Protein AF-A0A2R6Q637-F1 (afdb_monomer_lite)

Secondary structure (DSSP, 8-state):
-EE--STTT--EE-PPP------TTTTGGG-------SS----TTTTTEEPPPHHHHHHHHTTT--HHHHHHTT-EEEEETTEEEEEEEEEETTEEEEEEEE-TT--EEE-TT-----BTGGGGTT-SEEEEESSHHHHHHHHHTT--SEEE-SS---SS--SSPPPPTTT-GGGHHHHHTHHHHTT-SEEEEE--SSHHHHHHHHHHHHHH-GGGEEE--PPBSSSS-B--SHHHHHHHH-HHHHHHHHHTPEEPPPTT---GGGGHHHHHHHHTT-SS-TT-B--S-HHHHTT--B-TTS------STTSSHHHHHHHHHHHHHHHH--------SS-SSHHHHHHHHHHHHHHHHTTS---------PPPP-----S--SSSSTTGGGSS--

Foldseek 3Di:
DDADPDPPPGDDDDDDDDDDDDDPPVVVVPPPPPPPPLADADDCVNQVWAADDPVVQVVVVLLVFHPVLCVVLVWTWHADPNFIWIKRFADDPNGGFKIWIAGPVRDIDIDPRTDFAWRLLVLQQQPQAAEEEADPSQQSLLVQLVDSRYTYGPDGFDLAADPDDDDPQVPPVVVVRCVVSVNSLVSHQAYEQFYFPDRRRVNRLVNCCNVSPLQRYFYFDADAPDPPDGHTGSSSCCNPVNSNVSNVRRVPTGRRDDPPDDDPVVCPVVVVCLVVVVPVQNLAADLQDPVCSVPDHHGPPDDDDFDDDPPPCRVVSVLSSVVVCCVRPVDDDDDDDPPDPCPVPVVVVVVVVVVVVVVVPDDDDDDDDDDDDDDDDDDDDDPPPPVPVPPPPDD

InterPro domains:
  IPR006171 TOPRIM domain [PF13662] (129-213)
  IPR006171 TOPRIM domain [PS50880] (128-246)
  IPR006171 TOPRIM domain [SM00493] (128-217)
  IPR027032 Twinkle-like protein [PTHR12873] (1-344)
  IPR027417 P-loop containing nucleoside triphosphate hydrolase [G3DSA:3.40.50.300] (264-367)
  IPR027417 P-loop containing nucleoside triphosphate hydrolase [SSF52540] (274-341)
  IPR034154 Archaeal primase DnaG/twinkle-like, TOPRIM domain [cd01029] (130-224)

Structure (mmCIF, N/CA/C/O backbone):
data_AF-A0A2R6Q637-F1
#
_entry.id   AF-A0A2R6Q637-F1
#
loop_
_atom_site.group_PDB
_atom_site.id
_atom_site.type_symbol
_atom_site.label_atom_id
_atom_site.label_alt_id
_atom_site.label_comp_id
_atom_site.label_asym_id
_atom_site.label_entity_id
_atom_site.label_seq_id
_atom_site.pdbx_PDB_ins_code
_atom_site.Cartn_x
_atom_site.Cartn_y
_atom_site.Cartn_z
_atom_site.occupancy
_atom_site.B_iso_or_equiv
_atom_site.auth_seq_id
_atom_site.auth_comp_id
_atom_site.auth_asym_id
_atom_site.auth_atom_id
_atom_site.pdbx_PDB_model_num
ATOM 1 N N . MET A 1 1 ? 43.574 -18.820 34.408 1.00 56.22 1 MET A N 1
ATOM 2 C CA . MET A 1 1 ? 43.222 -17.699 33.513 1.00 56.22 1 MET A CA 1
ATOM 3 C C . MET A 1 1 ? 43.692 -18.075 32.119 1.00 56.22 1 MET A C 1
ATOM 5 O O . MET A 1 1 ? 44.872 -18.365 31.981 1.00 56.22 1 MET A O 1
ATOM 9 N N . TRP A 1 2 ? 42.808 -18.171 31.129 1.00 71.06 2 TRP A N 1
ATOM 10 C CA . TRP A 1 2 ? 43.183 -18.445 29.740 1.00 71.06 2 TRP A CA 1
ATOM 11 C C . TRP A 1 2 ? 43.089 -17.179 28.889 1.00 71.06 2 TRP A C 1
ATOM 13 O O . TRP A 1 2 ? 42.293 -16.283 29.180 1.00 71.06 2 TRP A O 1
ATOM 23 N N . VAL A 1 3 ? 43.888 -17.126 27.822 1.00 71.94 3 VAL A N 1
ATOM 24 C CA . VAL A 1 3 ? 43.935 -16.030 26.845 1.00 71.94 3 VAL A CA 1
ATOM 25 C C . VAL A 1 3 ? 43.918 -16.626 25.440 1.00 71.94 3 VAL A C 1
ATOM 27 O O . VAL A 1 3 ? 44.648 -17.573 25.160 1.00 71.94 3 VAL A O 1
ATOM 30 N N . CYS A 1 4 ? 43.079 -16.085 24.555 1.00 69.38 4 CYS A N 1
ATOM 31 C CA . CYS A 1 4 ? 43.021 -16.504 23.156 1.00 69.38 4 CYS A CA 1
ATOM 32 C C . CYS A 1 4 ? 44.165 -15.871 22.341 1.00 69.38 4 CYS A C 1
ATOM 34 O O . CYS A 1 4 ? 44.280 -14.649 22.283 1.00 69.38 4 CYS A O 1
ATOM 36 N N . PHE A 1 5 ? 44.979 -16.690 21.665 1.00 60.34 5 PHE A N 1
ATOM 37 C CA . PHE A 1 5 ? 46.178 -16.251 20.925 1.00 60.34 5 PHE A CA 1
ATOM 38 C C . PHE A 1 5 ? 45.920 -15.782 19.481 1.00 60.34 5 PHE A C 1
ATOM 40 O O . PHE A 1 5 ? 46.856 -15.522 18.727 1.00 60.34 5 PHE A O 1
ATOM 47 N N . ARG A 1 6 ? 44.658 -15.643 19.061 1.00 71.75 6 ARG A N 1
ATOM 48 C CA . ARG A 1 6 ? 44.325 -15.076 17.745 1.00 71.75 6 ARG A CA 1
ATOM 49 C C . ARG A 1 6 ? 44.435 -13.551 17.820 1.00 71.75 6 ARG A C 1
ATOM 51 O O . ARG A 1 6 ? 43.719 -12.935 18.605 1.00 71.75 6 ARG A O 1
ATOM 58 N N . ALA A 1 7 ? 45.273 -12.948 16.973 1.00 54.69 7 ALA A N 1
ATOM 59 C CA . ALA A 1 7 ? 45.709 -11.543 17.047 1.00 54.69 7 ALA A CA 1
ATOM 60 C C . ALA A 1 7 ? 44.600 -10.464 17.125 1.00 54.69 7 ALA A C 1
ATOM 62 O O . ALA A 1 7 ? 44.889 -9.335 17.504 1.00 54.69 7 ALA A O 1
ATOM 63 N N . LYS A 1 8 ? 43.339 -10.787 16.797 1.00 58.69 8 LYS A N 1
ATOM 64 C CA . LYS A 1 8 ? 42.186 -9.864 16.878 1.00 58.69 8 LYS A CA 1
ATOM 65 C C . LYS A 1 8 ? 41.099 -10.280 17.879 1.00 58.69 8 LYS A C 1
ATOM 67 O O . LYS A 1 8 ? 40.079 -9.614 17.968 1.00 58.69 8 LYS A O 1
ATOM 72 N N . CYS A 1 9 ? 41.271 -11.395 18.592 1.00 75.75 9 CYS A N 1
ATOM 73 C CA . CYS A 1 9 ? 40.204 -11.978 19.407 1.00 75.75 9 CYS A CA 1
ATOM 74 C C . CYS A 1 9 ? 40.086 -11.311 20.786 1.00 75.75 9 CYS A C 1
ATOM 76 O O . CYS A 1 9 ? 38.995 -10.939 21.180 1.00 75.75 9 CYS A O 1
ATOM 78 N N . GLY A 1 10 ? 41.176 -11.106 21.531 1.00 62.38 10 GLY A N 1
ATOM 79 C CA . GLY A 1 10 ? 41.147 -10.341 22.793 1.00 62.38 10 GLY A CA 1
ATOM 80 C C . GLY A 1 10 ? 40.426 -10.994 23.989 1.00 62.38 10 GLY A C 1
ATOM 81 O O . GLY A 1 10 ? 40.481 -10.448 25.090 1.00 62.38 10 GLY A O 1
ATOM 82 N N . TRP A 1 11 ? 39.810 -12.169 23.825 1.00 66.31 11 TRP A N 1
ATOM 83 C CA . TRP A 1 11 ? 39.102 -12.875 24.900 1.00 66.31 11 TRP A CA 1
ATOM 84 C C . TRP A 1 11 ? 40.055 -13.436 25.966 1.00 66.31 11 TRP A C 1
ATOM 86 O O . TRP A 1 11 ? 41.037 -14.119 25.651 1.00 66.31 11 TRP A O 1
ATOM 96 N N . ARG A 1 12 ? 39.723 -13.189 27.241 1.00 79.62 12 ARG A N 1
ATOM 97 C CA . ARG A 1 12 ? 40.403 -13.745 28.422 1.00 79.62 12 ARG A CA 1
ATOM 98 C C . ARG A 1 12 ? 39.374 -14.172 29.465 1.00 79.62 12 ARG A C 1
ATOM 100 O O . ARG A 1 12 ? 38.344 -13.520 29.598 1.00 79.62 12 ARG A O 1
ATOM 107 N N . GLY A 1 13 ? 39.651 -15.240 30.207 1.00 76.12 13 GLY A N 1
ATOM 108 C CA . GLY A 1 13 ? 38.740 -15.747 31.238 1.00 76.12 13 GLY A CA 1
ATOM 109 C C . GLY A 1 13 ? 39.454 -16.507 32.348 1.00 76.12 13 GLY A C 1
ATOM 110 O O . GLY A 1 13 ? 40.594 -16.940 32.186 1.00 76.12 13 GLY A O 1
ATOM 111 N N . THR A 1 14 ? 38.789 -16.688 33.486 1.00 68.12 14 THR A N 1
ATOM 112 C CA . THR A 1 14 ? 39.297 -17.461 34.629 1.00 68.12 14 THR A CA 1
ATOM 113 C C . THR A 1 14 ? 38.218 -18.441 35.061 1.00 68.12 14 THR A C 1
ATOM 115 O O . THR A 1 14 ? 37.100 -18.023 35.332 1.00 68.12 14 THR A O 1
ATOM 118 N N . THR A 1 15 ? 38.533 -19.730 35.129 1.00 45.31 15 THR A N 1
ATOM 119 C CA . THR A 1 15 ? 37.632 -20.739 35.694 1.00 45.31 15 THR A CA 1
ATOM 120 C C . THR A 1 15 ? 37.943 -20.933 37.169 1.00 45.31 15 THR A C 1
ATOM 122 O O . THR A 1 15 ? 39.035 -21.389 37.507 1.00 45.31 15 THR A O 1
ATOM 125 N N . SER A 1 16 ? 36.978 -20.617 38.028 1.00 44.47 16 SER A N 1
ATOM 126 C CA . SER A 1 16 ? 36.956 -21.071 39.419 1.00 44.47 16 SER A CA 1
ATOM 127 C C . SER A 1 16 ? 36.042 -22.290 39.488 1.00 44.47 16 SER A C 1
ATOM 129 O O . SER A 1 16 ? 34.873 -22.203 39.119 1.00 44.47 16 SER A O 1
ATOM 131 N N . ALA A 1 17 ? 36.580 -23.434 39.905 1.00 41.47 17 ALA A N 1
ATOM 132 C CA . ALA A 1 17 ? 35.799 -24.648 40.090 1.00 41.47 17 ALA A CA 1
ATOM 133 C C . ALA A 1 17 ? 34.965 -24.534 41.374 1.00 41.47 17 ALA A C 1
ATOM 135 O O . ALA A 1 17 ? 35.532 -24.413 42.456 1.00 41.47 17 ALA A O 1
ATOM 136 N N . PHE A 1 18 ? 33.641 -24.611 41.255 1.00 38.97 18 PHE A N 1
ATOM 137 C CA . PHE A 1 18 ? 32.771 -24.982 42.367 1.00 38.97 18 PHE A CA 1
ATOM 138 C C . PHE A 1 18 ? 31.858 -26.116 41.913 1.00 38.97 18 PHE A C 1
ATOM 140 O O . PHE A 1 18 ? 31.016 -25.957 41.030 1.00 38.97 18 PHE A O 1
ATOM 147 N N . ALA A 1 19 ? 32.112 -27.280 42.502 1.00 38.69 19 ALA A N 1
ATOM 148 C CA . ALA A 1 19 ? 31.243 -28.435 42.492 1.00 38.69 19 ALA A CA 1
ATOM 149 C C . ALA A 1 19 ? 30.080 -28.174 43.458 1.00 38.69 19 ALA A C 1
ATOM 151 O O . ALA A 1 19 ? 30.321 -27.924 44.632 1.00 38.69 19 ALA A O 1
ATOM 152 N N . ASP A 1 20 ? 28.850 -28.170 42.949 1.00 37.47 20 ASP A N 1
ATOM 153 C CA . ASP A 1 20 ? 27.734 -28.932 43.520 1.00 37.47 20 ASP A CA 1
ATOM 154 C C . ASP A 1 20 ? 26.476 -28.714 42.675 1.00 37.47 20 ASP A C 1
ATOM 156 O O . ASP A 1 20 ? 25.966 -27.605 42.509 1.00 37.47 20 ASP A O 1
ATOM 160 N N . GLY A 1 21 ? 25.990 -29.811 42.097 1.00 47.09 21 GLY A N 1
ATOM 161 C CA . GLY A 1 21 ? 24.783 -29.843 41.290 1.00 47.09 21 GLY A CA 1
ATOM 162 C C . GLY A 1 21 ? 23.535 -29.752 42.158 1.00 47.09 21 GLY A C 1
ATOM 163 O O . GLY A 1 21 ? 23.144 -30.727 42.794 1.00 47.09 21 GLY A O 1
ATOM 164 N N . LYS A 1 22 ? 22.855 -28.605 42.106 1.00 34.12 22 LYS A N 1
ATOM 165 C CA . LYS A 1 22 ? 21.408 -28.512 42.327 1.00 34.12 22 LYS A CA 1
ATOM 166 C C . LYS A 1 22 ? 20.786 -27.666 41.220 1.00 34.12 22 LYS A C 1
ATOM 168 O O . LYS A 1 22 ? 21.227 -26.557 40.940 1.00 34.12 22 LYS A O 1
ATOM 173 N N . SER A 1 23 ? 19.795 -28.271 40.570 1.00 36.91 23 SER A N 1
ATOM 174 C CA . SER A 1 23 ? 19.022 -27.778 39.429 1.00 36.91 23 SER A CA 1
ATOM 175 C C . SER A 1 23 ? 18.604 -26.310 39.577 1.00 36.91 23 SER A C 1
ATOM 177 O O . SER A 1 23 ? 17.812 -25.955 40.446 1.00 36.91 23 SER A O 1
ATOM 179 N N . THR A 1 24 ? 19.106 -25.455 38.687 1.00 33.91 24 THR A N 1
ATOM 180 C CA . THR A 1 24 ? 18.743 -24.034 38.569 1.00 33.91 24 THR A CA 1
ATOM 181 C C . THR A 1 24 ? 17.402 -23.805 37.858 1.00 33.91 24 THR A C 1
ATOM 183 O O . THR A 1 24 ? 17.014 -22.658 37.644 1.00 33.91 24 THR A O 1
ATOM 186 N N . TYR A 1 25 ? 16.653 -24.868 37.540 1.00 39.59 25 TYR A N 1
ATOM 187 C CA . TYR A 1 25 ? 15.370 -24.762 36.838 1.00 39.59 25 TYR A CA 1
ATOM 188 C C . TYR A 1 25 ? 14.241 -24.178 37.711 1.00 39.59 25 TYR A C 1
ATOM 190 O O . TYR A 1 25 ? 13.333 -23.542 37.185 1.00 39.59 25 TYR A O 1
ATOM 198 N N . GLU A 1 26 ? 14.307 -24.305 39.042 1.00 34.84 26 GLU A N 1
ATOM 199 C CA . GLU A 1 26 ? 13.255 -23.790 39.942 1.00 34.84 26 GLU A CA 1
ATOM 200 C C . GLU A 1 26 ? 13.448 -22.328 40.380 1.00 34.84 26 GLU A C 1
ATOM 202 O O . GLU A 1 26 ? 12.472 -21.659 40.721 1.00 34.84 26 GLU A O 1
ATOM 207 N N . LEU A 1 27 ? 14.666 -21.776 40.303 1.00 34.16 27 LEU A N 1
ATOM 208 C CA . LEU A 1 27 ? 14.915 -20.358 40.613 1.00 34.16 27 LEU A CA 1
ATOM 209 C C . LEU A 1 27 ? 14.766 -19.416 39.406 1.00 34.16 27 LEU A C 1
ATOM 211 O O . LEU A 1 27 ? 14.732 -18.200 39.590 1.00 34.16 27 LEU A O 1
ATOM 215 N N . MET A 1 28 ? 14.605 -19.947 38.189 1.00 33.41 28 MET A N 1
ATOM 216 C CA . MET A 1 28 ? 14.274 -19.142 37.004 1.00 33.41 28 MET A CA 1
ATOM 217 C C . MET A 1 28 ? 12.789 -18.736 36.937 1.00 33.41 28 MET A C 1
ATOM 219 O O . MET A 1 28 ? 12.457 -17.784 36.237 1.00 33.41 28 MET A O 1
ATOM 223 N N . ASN A 1 29 ? 11.907 -19.351 37.737 1.00 34.91 29 ASN A N 1
ATOM 224 C CA . ASN A 1 29 ? 10.462 -19.066 37.740 1.00 34.91 29 ASN A CA 1
ATOM 225 C C . ASN A 1 29 ? 10.001 -17.984 38.737 1.00 34.91 29 ASN A C 1
ATOM 227 O O . ASN A 1 29 ? 8.801 -17.769 38.903 1.00 34.91 29 ASN A O 1
ATOM 231 N N . ARG A 1 30 ? 10.922 -17.268 39.399 1.00 37.78 30 ARG A N 1
ATOM 232 C CA . ARG A 1 30 ? 10.581 -16.140 40.296 1.00 37.78 30 ARG A CA 1
ATOM 233 C C . ARG A 1 30 ? 11.211 -14.802 39.924 1.00 37.78 30 ARG A C 1
ATOM 235 O O . ARG A 1 30 ? 11.050 -13.829 40.656 1.00 37.78 30 ARG A O 1
ATOM 242 N N . THR A 1 31 ? 11.829 -14.726 38.750 1.00 32.16 31 THR A N 1
ATOM 243 C CA . THR A 1 31 ? 12.433 -13.489 38.246 1.00 32.16 31 THR A CA 1
ATOM 244 C C . THR A 1 31 ? 11.959 -13.189 36.828 1.00 32.16 31 THR A C 1
ATOM 246 O O . THR A 1 31 ? 12.735 -12.789 35.968 1.00 32.16 31 THR A O 1
ATOM 249 N N . THR A 1 32 ? 10.653 -13.317 36.580 1.00 35.44 32 THR A N 1
ATOM 250 C CA . THR A 1 32 ? 9.971 -12.477 35.590 1.00 35.44 32 THR A CA 1
ATOM 251 C C . THR A 1 32 ? 10.050 -11.045 36.106 1.00 35.44 32 THR A C 1
ATOM 253 O O . THR A 1 32 ? 9.143 -10.521 36.754 1.00 35.44 32 THR A O 1
ATOM 256 N N . GLN A 1 33 ? 11.193 -10.402 35.858 1.00 37.22 33 GLN A N 1
ATOM 257 C CA . GLN A 1 33 ? 11.248 -8.955 35.827 1.00 37.22 33 GLN A CA 1
ATOM 258 C C . GLN A 1 33 ? 10.146 -8.527 34.865 1.00 37.22 33 GLN A C 1
ATOM 260 O O . GLN A 1 33 ? 10.228 -8.773 33.664 1.00 37.22 33 GLN A O 1
ATOM 265 N N . ARG A 1 34 ? 9.081 -7.937 35.416 1.00 40.09 34 ARG A N 1
ATOM 266 C CA . ARG A 1 34 ? 8.149 -7.088 34.683 1.00 40.09 34 ARG A CA 1
ATOM 267 C C . ARG A 1 34 ? 8.996 -6.060 33.932 1.00 40.09 34 ARG A C 1
ATOM 269 O O . ARG A 1 34 ? 9.294 -4.997 34.472 1.00 40.09 34 ARG A O 1
ATOM 276 N N . GLN A 1 35 ? 9.390 -6.363 32.697 1.00 38.25 35 GLN A N 1
ATOM 277 C CA . GLN A 1 35 ? 9.634 -5.320 31.719 1.00 38.25 35 GLN A CA 1
ATOM 278 C C . GLN A 1 35 ? 8.318 -4.554 31.653 1.00 38.25 35 GLN A C 1
ATOM 280 O O . GLN A 1 35 ? 7.289 -5.103 31.258 1.00 38.25 35 GLN A O 1
ATOM 285 N N . LYS A 1 36 ? 8.308 -3.316 32.156 1.00 38.66 36 LYS A N 1
ATOM 286 C CA . LYS A 1 36 ? 7.189 -2.412 31.901 1.00 38.66 36 LYS A CA 1
ATOM 287 C C . LYS A 1 36 ? 7.040 -2.360 30.384 1.00 38.66 36 LYS A C 1
ATOM 289 O O . LYS A 1 36 ? 7.964 -1.919 29.706 1.00 38.66 36 LYS A O 1
ATOM 294 N N . SER A 1 37 ? 5.911 -2.852 29.880 1.00 55.03 37 SER A N 1
ATOM 295 C CA . SER A 1 37 ? 5.509 -2.655 28.491 1.00 55.03 37 SER A CA 1
ATOM 296 C C . SER A 1 37 ? 5.739 -1.186 28.129 1.00 55.03 37 SER A C 1
ATOM 298 O O . SER A 1 37 ? 5.266 -0.303 28.847 1.00 55.03 37 SER A O 1
ATOM 300 N N . LYS A 1 38 ? 6.478 -0.926 27.039 1.00 77.69 38 LYS A N 1
ATOM 301 C CA . LYS A 1 38 ? 6.649 0.423 26.466 1.00 77.69 38 LYS A CA 1
ATOM 302 C C . LYS A 1 38 ? 5.293 1.057 26.130 1.00 77.69 38 LYS A C 1
ATOM 304 O O . LYS A 1 38 ? 5.187 2.277 26.089 1.00 77.69 38 LYS A O 1
ATOM 309 N N . TYR A 1 39 ? 4.277 0.224 25.912 1.00 84.69 39 TYR A N 1
ATOM 310 C CA . TYR A 1 39 ? 2.953 0.620 25.466 1.00 84.69 39 TYR A CA 1
ATOM 311 C C . TYR A 1 39 ? 1.910 0.548 26.583 1.00 84.69 39 TYR A C 1
ATOM 313 O O . TYR A 1 39 ? 1.918 -0.363 27.421 1.00 84.69 39 TYR A O 1
ATOM 321 N N . LYS A 1 40 ? 0.986 1.509 26.560 1.00 89.88 40 LYS A N 1
ATOM 322 C CA . LYS A 1 40 ? -0.222 1.563 27.381 1.00 89.88 40 LYS A CA 1
ATOM 323 C C . LYS A 1 40 ? -1.090 0.338 27.091 1.00 89.88 40 LYS A C 1
ATOM 325 O O . LYS A 1 40 ? -1.443 0.080 25.945 1.00 89.88 40 LYS A O 1
ATOM 330 N N . VAL A 1 41 ? -1.464 -0.388 28.143 1.00 89.88 41 VAL A N 1
ATOM 331 C CA . VAL A 1 41 ? -2.463 -1.462 28.051 1.00 89.88 41 VAL A CA 1
ATOM 332 C C . VAL A 1 41 ? -3.848 -0.824 27.999 1.00 89.88 41 VAL A C 1
ATOM 334 O O . VAL A 1 41 ? -4.160 0.035 28.825 1.00 89.88 41 VAL A O 1
ATOM 337 N N . ILE A 1 42 ? -4.660 -1.238 27.030 1.00 94.12 42 ILE A N 1
ATOM 338 C CA . ILE A 1 42 ? -6.021 -0.744 26.816 1.00 94.12 42 ILE A CA 1
ATOM 339 C C . ILE A 1 42 ? -7.003 -1.915 26.745 1.00 94.12 42 ILE A C 1
ATOM 341 O O . ILE A 1 42 ? -6.643 -3.025 26.364 1.00 94.12 42 ILE A O 1
ATOM 345 N N . SER A 1 43 ? -8.246 -1.648 27.120 1.00 94.00 43 SER A N 1
ATOM 346 C CA . SER A 1 43 ? -9.395 -2.541 26.954 1.00 94.00 43 SER A CA 1
ATOM 347 C C . SER A 1 43 ? -10.586 -1.765 26.390 1.00 94.00 43 SER A C 1
ATOM 349 O O . SER A 1 43 ? -10.604 -0.531 26.443 1.00 94.00 43 SER A O 1
ATOM 351 N N . GLU A 1 44 ? -11.580 -2.474 25.862 1.00 94.31 44 GLU A N 1
ATOM 352 C CA . GLU A 1 44 ? -12.802 -1.865 25.323 1.00 94.31 44 GLU A CA 1
ATOM 353 C C . GLU A 1 44 ? -13.535 -1.044 26.390 1.00 94.31 44 GLU A C 1
ATOM 355 O O . GLU A 1 44 ? -13.960 0.077 26.118 1.00 94.31 44 GLU A O 1
ATOM 360 N N . GLU A 1 45 ? -13.575 -1.539 27.631 1.00 92.88 45 GLU A N 1
ATOM 361 C CA . GLU A 1 45 ? -14.181 -0.847 28.772 1.00 92.88 45 GLU A CA 1
ATOM 362 C C . GLU A 1 45 ? -13.397 0.417 29.130 1.00 92.88 45 GLU A C 1
ATOM 364 O O . GLU A 1 45 ? -13.987 1.467 29.364 1.00 92.88 45 GLU A O 1
ATOM 369 N N . SER A 1 46 ? -12.060 0.345 29.129 1.00 93.19 46 SER A N 1
ATOM 370 C CA . SER A 1 46 ? -11.206 1.504 29.430 1.00 93.19 46 SER A CA 1
ATOM 371 C C . SER A 1 46 ? -11.320 2.628 28.393 1.00 93.19 46 SER A C 1
ATOM 373 O O . SER A 1 46 ? -10.991 3.777 28.686 1.00 93.19 46 SER A O 1
ATOM 375 N N . LEU A 1 47 ? -11.745 2.285 27.174 1.00 94.06 47 LEU A N 1
ATOM 376 C CA . LEU A 1 47 ? -11.952 3.214 26.070 1.00 94.06 47 LEU A CA 1
ATOM 377 C C . LEU A 1 47 ? -13.425 3.592 25.884 1.00 94.06 47 LEU A C 1
ATOM 379 O O . LEU A 1 47 ? -13.710 4.401 25.001 1.00 94.06 47 LEU A O 1
ATOM 383 N N . GLU A 1 48 ? -14.329 3.048 26.705 1.00 95.00 48 GLU A N 1
ATOM 384 C CA . GLU A 1 48 ? -15.778 3.263 26.611 1.00 95.00 48 GLU A CA 1
ATOM 385 C C . GLU A 1 48 ? -16.305 2.949 25.197 1.00 95.00 48 GLU A C 1
ATOM 387 O O . GLU A 1 48 ? -17.076 3.716 24.613 1.00 95.00 48 GLU A O 1
ATOM 392 N N . LEU A 1 49 ? -15.827 1.845 24.606 1.00 95.94 49 LEU A N 1
ATOM 393 C CA . LEU A 1 49 ? -16.291 1.398 23.295 1.00 95.94 49 LEU A CA 1
ATOM 394 C C . LEU A 1 49 ? -17.675 0.759 23.417 1.00 95.94 49 LEU A C 1
ATOM 396 O O . LEU A 1 49 ? -17.918 -0.106 24.255 1.00 95.94 49 LEU A O 1
ATOM 400 N N . GLU A 1 50 ? -18.575 1.173 22.536 1.00 95.94 50 GLU A N 1
ATOM 401 C CA . GLU A 1 50 ? -19.949 0.695 22.460 1.00 95.94 50 GLU A CA 1
ATOM 402 C C . GLU A 1 50 ? -20.187 0.004 21.105 1.00 95.94 50 GLU A C 1
ATOM 404 O O . GLU A 1 50 ? -19.539 0.341 20.106 1.00 95.94 50 GLU A O 1
ATOM 409 N N . PRO A 1 51 ? -21.144 -0.934 21.017 1.00 96.31 51 PRO A N 1
ATOM 410 C CA . PRO A 1 51 ? -21.647 -1.413 19.734 1.00 96.31 51 PRO A CA 1
ATOM 411 C C . PRO A 1 51 ? -22.202 -0.271 18.869 1.00 96.31 51 PRO A C 1
ATOM 413 O O . PRO A 1 51 ? -22.704 0.728 19.385 1.00 96.31 51 PRO A O 1
ATOM 416 N N . LEU A 1 52 ? -22.147 -0.439 17.546 1.00 96.69 52 LEU A N 1
ATOM 417 C CA . LEU A 1 52 ? -22.646 0.551 16.589 1.00 96.69 52 LEU A CA 1
ATOM 418 C C . LEU A 1 52 ? -24.154 0.797 16.746 1.00 96.69 52 LEU A C 1
ATOM 420 O O . LEU A 1 52 ? -24.950 -0.140 16.802 1.00 96.69 52 LEU A O 1
ATOM 424 N N . CYS A 1 53 ? -24.553 2.068 16.748 1.00 95.31 53 CYS A N 1
ATOM 425 C CA . CYS A 1 53 ? -25.951 2.468 16.651 1.00 95.31 53 CYS A CA 1
ATOM 426 C C . CYS A 1 53 ? -26.486 2.327 15.214 1.00 95.31 53 CYS A C 1
ATOM 428 O O . CYS A 1 53 ? -25.727 2.300 14.243 1.00 95.31 53 CYS A O 1
ATOM 430 N N . ASN A 1 54 ? -27.815 2.310 15.069 1.00 96.00 54 ASN A N 1
ATOM 431 C CA . ASN A 1 54 ? -28.481 2.175 13.766 1.00 96.00 54 ASN A CA 1
ATOM 432 C C . ASN A 1 54 ? -28.075 3.265 12.759 1.00 96.00 54 ASN A C 1
ATOM 434 O O . ASN A 1 54 ? -28.011 2.992 11.565 1.00 96.00 54 ASN A O 1
ATOM 438 N N . GLU A 1 55 ? -27.777 4.480 13.228 1.00 94.06 55 GLU A N 1
ATOM 439 C CA . GLU A 1 55 ? -27.332 5.592 12.376 1.00 94.06 55 GLU A CA 1
ATOM 440 C C . GLU A 1 55 ? -25.973 5.295 11.729 1.00 94.06 55 GLU A C 1
ATOM 442 O O . GLU A 1 55 ? -25.797 5.501 10.529 1.00 94.06 55 GLU A O 1
ATOM 447 N N . LEU A 1 56 ? -25.019 4.750 12.495 1.00 95.25 56 LEU A N 1
ATOM 448 C CA . LEU A 1 56 ? -23.719 4.354 11.954 1.00 95.25 56 LEU A CA 1
ATOM 449 C C . LEU A 1 56 ? -23.828 3.120 11.059 1.00 95.25 56 LEU A C 1
ATOM 451 O O . LEU A 1 56 ? -23.175 3.069 10.020 1.00 95.25 56 LEU A O 1
ATOM 455 N N . VAL A 1 57 ? -24.676 2.153 11.413 1.00 97.06 57 VAL A N 1
ATOM 456 C CA . VAL A 1 57 ? -24.942 0.996 10.544 1.00 97.06 57 VAL A CA 1
ATOM 457 C C . VAL A 1 57 ? -25.504 1.456 9.195 1.00 97.06 57 VAL A C 1
ATOM 459 O O . VAL A 1 57 ? -25.030 1.001 8.158 1.00 97.06 57 VAL A O 1
ATOM 462 N N . ALA A 1 58 ? -26.438 2.413 9.185 1.00 96.81 58 ALA A N 1
ATOM 463 C CA . ALA A 1 58 ? -26.957 3.006 7.952 1.00 96.81 58 ALA A CA 1
ATOM 464 C C . ALA A 1 58 ? -25.865 3.744 7.154 1.00 96.81 58 ALA A C 1
ATOM 466 O O . ALA A 1 58 ? -25.754 3.548 5.946 1.00 96.81 58 ALA A O 1
ATOM 467 N N . TYR A 1 59 ? -24.999 4.514 7.824 1.00 95.69 59 TYR A N 1
ATOM 468 C CA . TYR A 1 59 ? -23.852 5.185 7.194 1.00 95.69 59 TYR A CA 1
ATOM 469 C C . TYR A 1 59 ? -22.901 4.205 6.479 1.00 95.69 59 TYR A C 1
ATOM 471 O O . TYR A 1 59 ? -22.360 4.524 5.415 1.00 95.69 59 TYR A O 1
ATOM 479 N N . PHE A 1 60 ? -22.664 3.024 7.055 1.00 97.38 60 PHE A N 1
ATOM 480 C CA . PHE A 1 60 ? -21.853 1.982 6.420 1.00 97.38 60 PHE A CA 1
ATOM 481 C C . PHE A 1 60 ? -22.606 1.264 5.296 1.00 97.38 60 PHE A C 1
ATOM 483 O O . PHE A 1 60 ? -22.011 0.994 4.253 1.00 97.38 60 PHE A O 1
ATOM 490 N N . ALA A 1 61 ? -23.913 1.046 5.448 1.00 97.25 61 ALA A N 1
ATOM 491 C CA . ALA A 1 61 ? -24.747 0.465 4.399 1.00 97.25 61 ALA A CA 1
ATOM 492 C C . ALA A 1 61 ? -24.787 1.346 3.135 1.00 97.25 61 ALA A C 1
ATOM 494 O O . ALA A 1 61 ? -24.676 0.829 2.027 1.00 97.25 61 ALA A O 1
ATOM 495 N N . GLU A 1 62 ? -24.831 2.677 3.280 1.00 96.81 62 GLU A N 1
ATOM 496 C CA . GLU A 1 62 ? -24.681 3.627 2.159 1.00 96.81 62 GLU A CA 1
ATOM 497 C C . GLU A 1 62 ? -23.347 3.472 1.415 1.00 96.81 62 GLU A C 1
ATOM 499 O O . GLU A 1 62 ? -23.232 3.833 0.246 1.00 96.81 62 GLU A O 1
ATOM 504 N N . ARG A 1 63 ? -22.331 2.922 2.085 1.00 96.25 63 ARG A N 1
ATOM 505 C CA . ARG A 1 63 ? -21.001 2.640 1.527 1.00 96.25 63 ARG A CA 1
ATOM 506 C C . ARG A 1 63 ? -20.850 1.203 1.058 1.00 96.25 63 ARG A C 1
ATOM 508 O O . ARG A 1 63 ? -19.729 0.766 0.815 1.00 96.25 63 ARG A O 1
ATOM 515 N N . SER A 1 64 ? -21.972 0.497 0.921 1.00 97.75 64 SER A N 1
ATOM 516 C CA . SER A 1 64 ? -22.030 -0.913 0.538 1.00 97.75 64 SER A CA 1
ATOM 517 C C . SER A 1 64 ? -21.267 -1.834 1.495 1.00 97.75 64 SER A C 1
ATOM 519 O O . SER A 1 64 ? -20.765 -2.865 1.072 1.00 97.75 64 SER A O 1
ATOM 521 N N . ILE A 1 65 ? -21.177 -1.469 2.781 1.00 98.38 65 ILE A N 1
ATOM 522 C CA . ILE A 1 65 ? -20.558 -2.292 3.826 1.00 98.38 65 ILE A CA 1
ATOM 523 C C . ILE A 1 65 ? -21.658 -2.873 4.712 1.00 98.38 65 ILE A C 1
ATOM 525 O O . ILE A 1 65 ? -22.459 -2.146 5.305 1.00 98.38 65 ILE A O 1
ATOM 529 N N . SER A 1 66 ? -21.689 -4.197 4.801 1.00 98.12 66 SER A N 1
ATOM 530 C CA . SER A 1 66 ? -22.682 -4.958 5.547 1.00 98.12 66 SER A CA 1
ATOM 531 C C . SER A 1 66 ? -22.410 -4.956 7.054 1.00 98.12 66 SER A C 1
ATOM 533 O O . SER A 1 66 ? -21.280 -4.796 7.522 1.00 98.12 66 SER A O 1
ATOM 535 N N . LEU A 1 67 ? -23.461 -5.197 7.844 1.00 97.88 67 LEU A N 1
ATOM 536 C CA . LEU A 1 67 ? -23.332 -5.355 9.295 1.00 97.88 67 LEU A CA 1
ATOM 537 C C . LEU A 1 67 ? -22.445 -6.554 9.674 1.00 97.88 67 LEU A C 1
ATOM 539 O O . LEU A 1 67 ? -21.727 -6.479 10.667 1.00 97.88 67 LEU A O 1
ATOM 543 N N . GLU A 1 68 ? -22.470 -7.631 8.882 1.00 98.06 68 GLU A N 1
ATOM 544 C CA . GLU A 1 68 ? -21.626 -8.814 9.094 1.00 98.06 68 GLU A CA 1
ATOM 545 C C . GLU A 1 68 ? -20.139 -8.445 9.014 1.00 98.06 68 GLU A C 1
ATOM 547 O O . GLU A 1 68 ? -19.376 -8.745 9.938 1.00 98.06 68 GLU A O 1
ATOM 552 N N . THR A 1 69 ? -19.746 -7.710 7.970 1.00 98.38 69 THR A N 1
ATOM 553 C CA . THR A 1 69 ? -18.375 -7.217 7.800 1.00 98.38 69 THR A CA 1
ATOM 554 C C . THR A 1 69 ? -17.962 -6.315 8.959 1.00 98.38 69 THR A C 1
ATOM 556 O O . THR A 1 69 ? -16.876 -6.490 9.513 1.00 98.38 69 THR A O 1
ATOM 559 N N . LEU A 1 70 ? -18.829 -5.397 9.405 1.00 98.25 70 LEU A N 1
ATOM 560 C CA . LEU A 1 70 ? -18.543 -4.532 10.560 1.00 98.25 70 LEU A CA 1
ATOM 561 C C . LEU A 1 70 ? -18.307 -5.336 11.842 1.00 98.25 70 LEU A C 1
ATOM 563 O O . LEU A 1 70 ? -17.366 -5.050 12.584 1.00 98.25 70 LEU A O 1
ATOM 567 N N . GLN A 1 71 ? -19.135 -6.352 12.092 1.00 97.56 71 GLN A N 1
ATOM 568 C CA . GLN A 1 71 ? -19.029 -7.211 13.269 1.00 97.56 71 GLN A CA 1
ATOM 569 C C . GLN A 1 71 ? -17.749 -8.051 13.245 1.00 97.56 71 GLN A C 1
ATOM 571 O O . GLN A 1 71 ? -17.028 -8.075 14.244 1.00 97.56 71 GLN A O 1
ATOM 576 N N . ARG A 1 72 ? -17.414 -8.684 12.110 1.00 97.62 72 ARG A N 1
ATOM 577 C CA . ARG A 1 72 ? -16.180 -9.479 11.972 1.00 97.62 72 ARG A CA 1
ATOM 578 C C . ARG A 1 72 ? -14.930 -8.628 12.180 1.00 97.62 72 ARG A C 1
ATOM 580 O O . ARG A 1 72 ? -13.979 -9.063 12.823 1.00 97.62 72 ARG A O 1
ATOM 587 N N . ASN A 1 73 ? -14.964 -7.398 11.678 1.00 97.88 73 ASN A N 1
ATOM 588 C CA . ASN A 1 73 ? -13.884 -6.423 11.799 1.00 97.88 73 ASN A CA 1
ATOM 589 C C . ASN A 1 73 ? -13.878 -5.680 13.146 1.00 97.88 73 ASN A C 1
ATOM 591 O O . ASN A 1 73 ? -13.010 -4.839 13.400 1.00 97.88 73 ASN A O 1
ATOM 595 N N . THR A 1 74 ? -14.815 -6.004 14.040 1.00 97.12 74 THR A N 1
ATOM 596 C CA . THR A 1 74 ? -14.973 -5.389 15.362 1.00 97.12 74 THR A CA 1
ATOM 597 C C . THR A 1 74 ? -15.083 -3.865 15.304 1.00 97.12 74 THR A C 1
ATOM 599 O O . THR A 1 74 ? -14.554 -3.176 16.167 1.00 97.12 74 THR A O 1
ATOM 602 N N . VAL A 1 75 ? -15.743 -3.317 14.279 1.00 98.12 75 VAL A N 1
ATOM 603 C CA . VAL A 1 75 ? -16.000 -1.873 14.192 1.00 98.12 75 VAL A CA 1
ATOM 604 C C . VAL A 1 75 ? -16.977 -1.486 15.300 1.00 98.12 75 VAL A C 1
ATOM 606 O O . VAL A 1 75 ? -18.032 -2.099 15.465 1.00 98.12 75 VAL A O 1
ATOM 609 N N . MET A 1 76 ? -16.612 -0.468 16.073 1.00 97.75 76 MET A N 1
ATOM 610 C CA . MET A 1 76 ? -17.354 -0.011 17.250 1.00 97.75 76 MET A CA 1
ATOM 611 C C . MET A 1 76 ? -17.622 1.491 17.155 1.00 97.75 76 MET A C 1
ATOM 613 O O . MET A 1 76 ? -17.222 2.162 16.201 1.00 97.75 76 MET A O 1
ATOM 617 N N . GLN A 1 77 ? -18.293 2.040 18.159 1.00 96.94 77 GLN A N 1
ATOM 618 C CA . GLN A 1 77 ? -18.419 3.479 18.344 1.00 96.94 77 GLN A CA 1
ATOM 619 C C . GLN A 1 77 ? -17.873 3.900 19.705 1.00 96.94 77 GLN A C 1
ATOM 621 O O . GLN A 1 77 ? -17.703 3.086 20.609 1.00 96.94 77 GLN A O 1
ATOM 626 N N . ARG A 1 78 ? -17.646 5.200 19.863 1.00 95.38 78 ARG A N 1
ATOM 627 C CA . ARG A 1 78 ? -17.364 5.828 21.154 1.00 95.38 78 ARG A CA 1
ATOM 628 C C . ARG A 1 78 ? -18.119 7.145 21.251 1.00 95.38 78 ARG A C 1
ATOM 630 O O . ARG A 1 78 ? -18.239 7.864 20.258 1.00 95.38 78 ARG A O 1
ATOM 637 N N . ARG A 1 79 ? -18.594 7.493 22.446 1.00 92.00 79 ARG A N 1
ATOM 638 C CA . ARG A 1 79 ? -19.147 8.824 22.725 1.00 92.00 79 ARG A CA 1
ATOM 639 C C . ARG A 1 79 ? -18.057 9.718 23.300 1.00 92.00 79 ARG A C 1
ATOM 641 O O . ARG A 1 79 ? -17.460 9.398 24.320 1.00 92.00 79 ARG A O 1
ATOM 648 N N . TYR A 1 80 ? -17.799 10.854 22.661 1.00 81.38 80 TYR A N 1
ATOM 649 C CA . TYR A 1 80 ? -16.831 11.839 23.137 1.00 81.38 80 TYR A CA 1
ATOM 650 C C . TYR A 1 80 ? -17.431 13.242 23.055 1.00 81.38 80 TYR A C 1
ATOM 652 O O . TYR A 1 80 ? -17.837 13.691 21.986 1.00 81.38 80 TYR A O 1
ATOM 660 N N . GLY A 1 81 ? -17.540 13.935 24.195 1.00 79.81 81 GLY A N 1
ATOM 661 C CA . GLY A 1 81 ? -18.096 15.295 24.243 1.00 79.81 81 GLY A CA 1
ATOM 662 C C . GLY A 1 81 ? -19.530 15.414 23.704 1.00 79.81 81 GLY A C 1
ATOM 663 O O . GLY A 1 81 ? -19.877 16.434 23.116 1.00 79.81 81 GLY A O 1
ATOM 664 N N . GLY A 1 82 ? -20.347 14.364 23.850 1.00 81.81 82 GLY A N 1
ATOM 665 C CA . GLY A 1 82 ? -21.720 14.310 23.330 1.00 81.81 82 GLY A CA 1
ATOM 666 C C . GLY A 1 82 ? -21.842 13.948 21.844 1.00 81.81 82 GLY A C 1
ATOM 667 O O . GLY A 1 82 ? -22.960 13.848 21.348 1.00 81.81 82 GLY A O 1
ATOM 668 N N . GLN A 1 83 ? -20.729 13.718 21.142 1.00 87.69 83 GLN A N 1
ATOM 669 C CA . GLN A 1 83 ? -20.713 13.273 19.747 1.00 87.69 83 GLN A CA 1
ATOM 670 C C . GLN A 1 83 ? -20.355 11.790 19.648 1.00 87.69 83 GLN A C 1
ATOM 672 O O . GLN A 1 83 ? -19.551 11.284 20.432 1.00 87.69 83 GLN A O 1
ATOM 677 N N . ILE A 1 84 ? -20.949 11.101 18.674 1.00 93.06 84 ILE A N 1
ATOM 678 C CA . ILE A 1 84 ? -20.609 9.716 18.342 1.00 93.06 84 ILE A CA 1
ATOM 679 C C . ILE A 1 84 ? -19.469 9.739 17.320 1.00 93.06 84 ILE A C 1
ATOM 681 O O . ILE A 1 84 ? -19.550 10.436 16.307 1.00 93.06 84 ILE A O 1
ATOM 685 N N . VAL A 1 85 ? -18.412 8.972 17.581 1.00 95.44 85 VAL A N 1
ATOM 686 C CA . VAL A 1 85 ? -17.310 8.737 16.640 1.00 95.44 85 VAL A CA 1
ATOM 687 C C . VAL A 1 85 ? -17.207 7.252 16.316 1.00 95.44 85 VAL A C 1
ATOM 689 O O . VAL A 1 85 ? -17.467 6.403 17.170 1.00 95.44 85 VAL A O 1
ATOM 692 N N . ILE A 1 86 ? -16.813 6.941 15.084 1.00 97.38 86 ILE A N 1
ATOM 693 C CA . ILE A 1 86 ? -16.524 5.571 14.653 1.00 97.38 86 ILE A CA 1
ATOM 694 C C . ILE A 1 86 ? -15.183 5.171 15.263 1.00 97.38 86 ILE A C 1
ATOM 696 O O . ILE A 1 86 ? -14.230 5.947 15.204 1.00 97.38 86 ILE A O 1
ATOM 700 N N . ALA A 1 87 ? -15.107 3.972 15.828 1.00 97.81 87 ALA A N 1
ATOM 701 C CA . ALA A 1 87 ? -13.904 3.394 16.402 1.00 97.81 87 ALA A CA 1
ATOM 702 C C . ALA A 1 87 ? -13.494 2.142 15.615 1.00 97.81 87 ALA A C 1
ATOM 704 O O . ALA A 1 87 ? -14.300 1.238 15.398 1.00 97.81 87 ALA A O 1
ATOM 705 N N . PHE A 1 88 ? -12.225 2.093 15.221 1.00 98.06 88 PHE A N 1
ATOM 706 C CA . PHE A 1 88 ? -11.564 0.970 14.566 1.00 98.06 88 PHE A CA 1
ATOM 707 C C . PHE A 1 88 ? -10.553 0.359 15.549 1.00 98.06 88 PHE A C 1
ATOM 709 O O . PHE A 1 88 ? -9.451 0.900 15.709 1.00 98.06 88 PHE A O 1
ATOM 716 N N . PRO A 1 89 ? -10.913 -0.727 16.254 1.00 97.81 89 PRO A N 1
ATOM 717 C CA . PRO A 1 89 ? -10.038 -1.384 17.215 1.00 97.81 89 PRO A CA 1
ATOM 718 C C . PRO A 1 89 ? -9.009 -2.268 16.500 1.00 97.81 89 PRO A C 1
ATOM 720 O O . PRO A 1 89 ? -9.350 -3.160 15.729 1.00 97.81 89 PRO A O 1
ATOM 723 N N . TYR A 1 90 ? -7.729 -2.047 16.773 1.00 97.81 90 TYR A N 1
ATOM 724 C CA . TYR A 1 90 ? -6.624 -2.834 16.233 1.00 97.81 90 TYR A CA 1
ATOM 725 C C . TYR A 1 90 ? -6.307 -3.966 17.200 1.00 97.81 90 TYR A C 1
ATOM 727 O O . TYR A 1 90 ? -6.055 -3.722 18.385 1.00 97.81 90 TYR A O 1
ATOM 735 N N . ARG A 1 91 ? -6.289 -5.200 16.696 1.00 96.38 91 ARG A N 1
ATOM 736 C CA . ARG A 1 91 ? -6.101 -6.399 17.512 1.00 96.38 91 ARG A CA 1
ATOM 737 C C . ARG A 1 91 ? -4.888 -7.207 17.085 1.00 96.38 91 ARG A C 1
ATOM 739 O O . ARG A 1 91 ? -4.551 -7.253 15.905 1.00 96.38 91 ARG A O 1
ATOM 746 N N . ARG A 1 92 ? -4.262 -7.847 18.071 1.00 95.62 92 ARG A N 1
ATOM 747 C CA . ARG A 1 92 ? -3.250 -8.885 17.882 1.00 95.62 92 ARG A CA 1
ATOM 748 C C . ARG A 1 92 ? -3.615 -10.084 18.749 1.00 95.62 92 ARG A C 1
ATOM 750 O O . ARG A 1 92 ? -3.703 -9.963 19.969 1.00 95.62 92 ARG A O 1
ATOM 757 N N . ASN A 1 93 ? -3.791 -11.241 18.124 1.00 94.25 93 ASN A N 1
ATOM 758 C CA . ASN A 1 93 ? -4.301 -12.465 18.733 1.00 94.25 93 ASN A CA 1
ATOM 759 C C . ASN A 1 93 ? -5.592 -12.221 19.543 1.00 94.25 93 ASN A C 1
ATOM 761 O O . ASN A 1 93 ? -5.717 -12.674 20.679 1.00 94.25 93 ASN A O 1
ATOM 765 N N . GLY A 1 94 ? -6.525 -11.442 18.987 1.00 93.75 94 GLY A N 1
ATOM 766 C CA . GLY A 1 94 ? -7.799 -11.074 19.615 1.00 93.75 94 GLY A CA 1
ATOM 767 C C . GLY A 1 94 ? -7.718 -9.982 20.691 1.00 93.75 94 GLY A C 1
ATOM 768 O O . GLY A 1 94 ? -8.750 -9.416 21.062 1.00 93.75 94 GLY A O 1
ATOM 769 N N . VAL A 1 95 ? -6.520 -9.626 21.164 1.00 95.50 95 VAL A N 1
ATOM 770 C CA . VAL A 1 95 ? -6.318 -8.606 22.204 1.00 95.50 95 VAL A CA 1
ATOM 771 C C . VAL A 1 95 ? -6.258 -7.216 21.579 1.00 95.50 95 VAL A C 1
ATOM 773 O O . VAL A 1 95 ? -5.540 -7.006 20.603 1.00 95.50 95 VAL A O 1
ATOM 776 N N . LEU A 1 96 ? -6.985 -6.260 22.160 1.00 96.75 96 LEU A N 1
ATOM 777 C CA . LEU A 1 96 ? -6.966 -4.858 21.750 1.00 96.75 96 LEU A CA 1
ATOM 778 C C . LEU A 1 96 ? -5.606 -4.214 22.062 1.00 96.75 96 LEU A C 1
ATOM 780 O O . LEU A 1 96 ? -5.195 -4.159 23.219 1.00 96.75 96 LEU A O 1
ATOM 784 N N . VAL A 1 97 ? -4.924 -3.702 21.035 1.00 95.69 97 VAL A N 1
ATOM 785 C CA . VAL A 1 97 ? -3.599 -3.070 21.176 1.00 95.69 97 VAL A CA 1
ATOM 786 C C . VAL A 1 97 ? -3.588 -1.590 20.815 1.00 95.69 97 VAL A C 1
ATOM 788 O O . VAL A 1 97 ? -2.780 -0.839 21.355 1.00 95.69 97 VAL A O 1
ATOM 791 N N . ASN A 1 98 ? -4.484 -1.155 19.926 1.00 96.06 98 ASN A N 1
ATOM 792 C CA . ASN A 1 98 ? -4.630 0.240 19.520 1.00 96.06 98 ASN A CA 1
ATOM 793 C C . ASN A 1 98 ? -6.087 0.515 19.121 1.00 96.06 98 ASN A C 1
ATOM 795 O O . ASN A 1 98 ? -6.842 -0.413 18.848 1.00 96.06 98 ASN A O 1
ATOM 799 N N . CYS A 1 99 ? -6.500 1.774 19.073 1.00 96.81 99 CYS A N 1
ATOM 800 C CA . CYS A 1 99 ? -7.800 2.159 18.545 1.00 96.81 99 CYS A CA 1
ATOM 801 C C . CYS A 1 99 ? -7.670 3.479 17.791 1.00 96.81 99 CYS A C 1
ATOM 803 O O . CYS A 1 99 ? -7.078 4.439 18.297 1.00 96.81 99 CYS A O 1
ATOM 805 N N . LYS A 1 100 ? -8.214 3.513 16.576 1.00 96.69 100 LYS A N 1
ATOM 806 C CA . LYS A 1 100 ? -8.274 4.712 15.742 1.00 96.69 100 LYS A CA 1
ATOM 807 C C . LYS A 1 100 ? -9.718 5.151 15.605 1.00 96.69 100 LYS A C 1
ATOM 809 O O . LYS A 1 100 ? -10.606 4.328 15.413 1.00 96.69 100 LYS A O 1
ATOM 814 N N . TYR A 1 101 ? -9.944 6.449 15.678 1.00 96.00 101 TYR A N 1
ATOM 815 C CA . TYR A 1 101 ? -11.265 7.040 15.627 1.00 96.00 101 TYR A CA 1
ATOM 816 C C . TYR A 1 101 ? -11.423 7.896 14.385 1.00 96.00 101 TYR A C 1
ATOM 818 O O . TYR A 1 101 ? -10.467 8.521 13.919 1.00 96.00 101 TYR A O 1
ATOM 826 N N . ARG A 1 102 ? -12.655 7.957 13.889 1.00 94.50 102 ARG A N 1
ATOM 827 C CA . ARG A 1 102 ? -13.069 8.846 12.811 1.00 94.50 102 ARG A CA 1
ATOM 828 C C . ARG A 1 102 ? -14.348 9.567 13.209 1.00 94.50 102 ARG A C 1
ATOM 830 O O . ARG A 1 102 ? -15.348 8.928 13.536 1.00 94.50 102 ARG A O 1
ATOM 837 N N . ASP A 1 103 ? -14.319 10.894 13.156 1.00 90.94 103 ASP A N 1
ATOM 838 C CA . ASP A 1 103 ? -15.515 11.714 13.348 1.00 90.94 103 ASP A CA 1
ATOM 839 C C . ASP A 1 103 ? -16.307 11.898 12.036 1.00 90.94 103 ASP A C 1
ATOM 841 O O . ASP A 1 103 ? -15.849 11.558 10.937 1.00 90.94 103 ASP A O 1
ATOM 845 N N . ALA A 1 104 ? -17.510 12.470 12.137 1.00 84.94 104 ALA A N 1
ATOM 846 C CA . ALA A 1 104 ? -18.355 12.771 10.978 1.00 84.94 104 ALA A CA 1
ATOM 847 C C . ALA A 1 104 ? -17.706 13.766 9.990 1.00 84.94 104 ALA A C 1
ATOM 849 O O . ALA A 1 104 ? -18.015 13.753 8.799 1.00 84.94 104 ALA A O 1
ATOM 850 N N . ASN A 1 105 ? -16.760 14.588 10.459 1.00 85.69 105 ASN A N 1
ATOM 851 C CA . ASN A 1 105 ? -15.997 15.540 9.647 1.00 85.69 105 ASN A CA 1
ATOM 852 C C . ASN A 1 105 ? -14.766 14.901 8.980 1.00 85.69 105 ASN A C 1
ATOM 854 O O . ASN A 1 105 ? -13.925 15.618 8.436 1.00 85.69 105 ASN A O 1
ATOM 858 N N . LYS A 1 106 ? -14.650 13.564 9.012 1.00 88.31 106 LYS A N 1
ATOM 859 C CA . LYS A 1 106 ? -13.531 12.787 8.458 1.00 88.31 106 LYS A CA 1
ATOM 860 C C . LYS A 1 106 ? -12.178 13.108 9.108 1.00 88.31 106 LYS A C 1
ATOM 862 O O . LYS A 1 106 ? -11.137 12.892 8.490 1.00 88.31 106 LYS A O 1
ATOM 867 N N . ARG A 1 107 ? -12.170 13.610 10.344 1.00 89.94 107 ARG A N 1
ATOM 868 C CA . ARG A 1 107 ? -10.945 13.789 11.130 1.00 89.94 107 ARG A CA 1
ATOM 869 C C . ARG A 1 107 ? -10.617 12.498 11.848 1.00 89.94 107 ARG A C 1
ATOM 871 O O . ARG A 1 107 ? -11.495 11.852 12.420 1.00 89.94 107 ARG A O 1
ATOM 878 N N . PHE A 1 108 ? -9.336 12.160 11.835 1.00 92.50 108 PHE A N 1
ATOM 879 C CA . PHE A 1 108 ? -8.827 10.955 12.462 1.00 92.50 108 PHE A CA 1
ATOM 880 C C . PHE A 1 108 ? -8.050 11.285 13.730 1.00 92.50 108 PHE A C 1
ATOM 882 O O . PHE A 1 108 ? -7.298 12.260 13.786 1.00 92.50 108 PHE A O 1
ATOM 889 N N . SER A 1 109 ? -8.206 10.439 14.738 1.00 93.19 109 SER A N 1
ATOM 890 C CA . SER A 1 109 ? -7.378 10.429 15.940 1.00 93.19 109 SER A CA 1
ATOM 891 C C . SER A 1 109 ? -7.052 8.989 16.317 1.00 93.19 109 SER A C 1
ATOM 893 O O . SER A 1 109 ? -7.696 8.055 15.849 1.00 93.19 109 SER A O 1
ATOM 895 N N . GLN A 1 110 ? -6.019 8.783 17.125 1.00 93.81 110 GLN A N 1
ATOM 896 C CA . GLN A 1 110 ? -5.573 7.449 17.515 1.00 93.81 110 GLN A CA 1
ATOM 897 C C . GLN A 1 110 ? -5.088 7.469 18.963 1.00 93.81 110 GLN A C 1
ATOM 899 O O . GLN A 1 110 ? -4.590 8.498 19.433 1.00 93.81 110 GLN A O 1
ATOM 904 N N . GLU A 1 111 ? -5.244 6.352 19.674 1.00 94.81 111 GLU A N 1
ATOM 905 C CA . GLU A 1 111 ? -4.771 6.221 21.053 1.00 94.81 111 GLU A CA 1
ATOM 906 C C . GLU A 1 111 ? -3.257 6.452 21.152 1.00 94.81 111 GLU A C 1
ATOM 908 O O . GLU A 1 111 ? -2.457 5.861 20.424 1.00 94.81 111 GLU A O 1
ATOM 913 N N . LYS A 1 112 ? -2.851 7.316 22.086 1.00 92.12 112 LYS A N 1
ATOM 914 C CA . LYS A 1 112 ? -1.438 7.630 22.329 1.00 92.12 112 LYS A CA 1
ATOM 915 C C . LYS A 1 112 ? -0.751 6.509 23.101 1.00 92.12 112 LYS A C 1
ATOM 917 O O . LYS A 1 112 ? -1.393 5.789 23.862 1.00 92.12 112 LYS A O 1
ATOM 922 N N . ASP A 1 113 ? 0.563 6.409 22.920 1.00 90.81 113 ASP A N 1
ATOM 923 C CA . ASP A 1 113 ? 1.436 5.465 23.629 1.00 90.81 113 ASP A CA 1
ATOM 924 C C . ASP A 1 113 ? 1.014 3.995 23.470 1.00 90.81 113 ASP A C 1
ATOM 926 O O . ASP A 1 113 ? 1.267 3.164 24.337 1.00 90.81 113 ASP A O 1
ATOM 930 N N . THR A 1 114 ? 0.377 3.666 22.348 1.00 92.31 114 THR A N 1
ATOM 931 C CA . THR A 1 114 ? -0.027 2.309 21.965 1.00 92.31 114 THR A CA 1
ATOM 932 C C . THR A 1 114 ? 0.854 1.779 20.837 1.00 92.31 114 THR A C 1
ATOM 934 O O . THR A 1 114 ? 1.530 2.538 20.134 1.00 92.31 114 THR A O 1
ATOM 937 N N . GLU A 1 115 ? 0.884 0.458 20.671 1.00 91.69 115 GLU A N 1
ATOM 938 C CA . GLU A 1 115 ? 1.643 -0.164 19.589 1.00 91.69 115 GLU A CA 1
ATOM 939 C C . GLU A 1 115 ? 0.975 0.138 18.241 1.00 91.69 115 GLU A C 1
ATOM 941 O O . GLU A 1 115 ? -0.246 0.040 18.099 1.00 91.69 115 GLU A O 1
ATOM 946 N N . LYS A 1 116 ? 1.762 0.515 17.230 1.00 92.50 116 LYS A N 1
ATOM 947 C CA . LYS A 1 116 ? 1.252 0.686 15.866 1.00 92.50 116 LYS A CA 1
ATOM 948 C C . LYS A 1 116 ? 1.359 -0.642 15.134 1.00 92.50 116 LYS A C 1
ATOM 950 O O . LYS A 1 116 ? 2.460 -1.146 14.941 1.00 92.50 116 LYS A O 1
ATOM 955 N N . ILE A 1 117 ? 0.223 -1.173 14.711 1.00 96.19 117 ILE A N 1
ATOM 956 C CA . ILE A 1 117 ? 0.126 -2.402 13.922 1.00 96.19 117 ILE A CA 1
ATOM 957 C C . ILE A 1 117 ? -0.838 -2.183 12.758 1.00 96.19 117 ILE A C 1
ATOM 959 O O . ILE A 1 117 ? -1.495 -1.147 12.687 1.00 96.19 117 ILE A O 1
ATOM 963 N N . PHE A 1 118 ? -0.942 -3.156 11.864 1.00 97.62 118 PHE A N 1
ATOM 964 C CA . PHE A 1 118 ? -1.978 -3.169 10.838 1.00 97.62 118 PHE A CA 1
ATOM 965 C C . PHE A 1 118 ? -3.381 -3.375 11.424 1.00 97.62 118 PHE A C 1
ATOM 967 O O . PHE A 1 118 ? -3.564 -4.154 12.363 1.00 97.62 118 PHE A O 1
ATOM 974 N N . TYR A 1 119 ? -4.390 -2.727 10.839 1.00 98.12 119 TYR A N 1
ATOM 975 C CA . TYR A 1 119 ? -5.783 -3.062 11.131 1.00 98.12 119 TYR A CA 1
ATOM 976 C C . TYR A 1 119 ? -6.136 -4.373 10.425 1.00 98.12 119 TYR A C 1
ATOM 978 O O . TYR A 1 119 ? -5.917 -4.502 9.222 1.00 98.12 119 TYR A O 1
ATOM 986 N N . GLY A 1 120 ? -6.665 -5.350 11.167 1.00 97.12 120 GLY A N 1
ATOM 987 C CA . GLY A 1 120 ? -6.898 -6.703 10.649 1.00 97.12 120 GLY A CA 1
ATOM 988 C C . GLY A 1 120 ? -5.681 -7.625 10.669 1.00 97.12 120 GLY A C 1
ATOM 989 O O . GLY A 1 120 ? -5.689 -8.623 9.967 1.00 97.12 120 GLY A O 1
ATOM 990 N N . LEU A 1 121 ? -4.638 -7.321 11.452 1.00 97.12 121 LEU A N 1
ATOM 991 C CA . LEU A 1 121 ? -3.407 -8.125 11.511 1.00 97.12 121 LEU A CA 1
ATOM 992 C C . LEU A 1 121 ? -3.660 -9.635 11.699 1.00 97.12 121 LEU A C 1
ATOM 994 O O . LEU A 1 121 ? -2.975 -10.461 11.098 1.00 97.12 121 LEU A O 1
ATOM 998 N N . ASP A 1 122 ? -4.653 -9.997 12.509 1.00 95.81 122 ASP A N 1
ATOM 999 C CA . ASP A 1 122 ? -4.987 -11.399 12.780 1.00 95.81 122 ASP A CA 1
ATOM 1000 C C . ASP A 1 122 ? -5.488 -12.153 11.537 1.00 95.81 122 ASP A C 1
ATOM 1002 O O . ASP A 1 122 ? -5.321 -13.369 11.458 1.00 95.81 122 ASP A O 1
ATOM 1006 N N . ASP A 1 123 ? -6.029 -11.445 10.540 1.00 95.81 123 ASP A N 1
ATOM 1007 C CA . ASP A 1 123 ? -6.528 -12.038 9.297 1.00 95.81 123 ASP A CA 1
ATOM 1008 C C . ASP A 1 123 ? -5.407 -12.558 8.378 1.00 95.81 123 ASP A C 1
ATOM 1010 O O . ASP A 1 123 ? -5.663 -13.380 7.496 1.00 95.81 123 ASP A O 1
ATOM 1014 N N . ILE A 1 124 ? -4.162 -12.106 8.578 1.00 95.75 124 ILE A N 1
ATOM 1015 C CA . ILE A 1 124 ? -3.015 -12.457 7.722 1.00 95.75 124 ILE A CA 1
ATOM 1016 C C . ILE A 1 124 ? -2.006 -13.406 8.379 1.00 95.75 124 ILE A C 1
ATOM 1018 O O . ILE A 1 124 ? -0.989 -13.731 7.775 1.00 95.75 124 ILE A O 1
ATOM 1022 N N . LYS A 1 125 ? -2.267 -13.878 9.605 1.00 92.75 125 LYS A N 1
ATOM 1023 C CA . LYS A 1 125 ? -1.316 -14.659 10.424 1.00 92.75 125 LYS A CA 1
ATOM 1024 C C . LYS A 1 125 ? -0.686 -15.870 9.723 1.00 92.75 125 LYS A C 1
ATOM 1026 O O . LYS A 1 125 ? 0.493 -16.162 9.948 1.00 92.75 125 LYS A O 1
ATOM 1031 N N . ASP A 1 126 ? -1.466 -16.542 8.883 1.00 89.31 126 ASP A N 1
ATOM 1032 C CA . ASP A 1 126 ? -1.062 -17.737 8.135 1.00 89.31 126 ASP A CA 1
ATOM 1033 C C . ASP A 1 126 ? -1.333 -17.589 6.623 1.00 89.31 126 ASP A C 1
ATOM 1035 O O . ASP A 1 126 ? -1.441 -18.577 5.897 1.00 89.31 126 ASP A O 1
ATOM 1039 N N . ALA A 1 127 ? -1.454 -16.349 6.136 1.00 93.00 127 ALA A N 1
ATOM 1040 C CA . ALA A 1 127 ? -1.763 -16.055 4.742 1.00 93.00 127 ALA A CA 1
ATOM 1041 C C . ALA A 1 127 ? -0.487 -15.918 3.888 1.00 93.00 127 ALA A C 1
ATOM 1043 O O . ALA A 1 127 ? 0.416 -15.134 4.187 1.00 93.00 127 ALA A O 1
ATOM 1044 N N . SER A 1 128 ? -0.425 -16.667 2.783 1.00 93.06 128 SER A N 1
ATOM 1045 C CA . SER A 1 128 ? 0.673 -16.595 1.805 1.00 93.06 128 SER A CA 1
ATOM 1046 C C . SER A 1 128 ? 0.510 -15.470 0.778 1.00 93.06 128 SER A C 1
ATOM 1048 O O . SER A 1 128 ? 1.503 -15.054 0.174 1.00 93.06 128 SER A O 1
ATOM 1050 N N . ASP A 1 129 ? -0.724 -15.010 0.575 1.00 95.81 129 ASP A N 1
ATOM 1051 C CA . ASP A 1 129 ? -1.117 -13.883 -0.274 1.00 95.81 129 ASP A CA 1
ATOM 1052 C C . ASP A 1 129 ? -1.871 -12.886 0.617 1.00 95.81 129 ASP A C 1
ATOM 1054 O O . ASP A 1 129 ? -2.770 -13.303 1.355 1.00 95.81 129 ASP A O 1
ATOM 1058 N N . ILE A 1 130 ? -1.492 -11.608 0.609 1.00 98.00 130 ILE A N 1
ATOM 1059 C CA . ILE A 1 130 ? -2.143 -10.557 1.404 1.00 98.00 130 ILE A CA 1
ATOM 1060 C C . ILE A 1 130 ? -2.377 -9.307 0.566 1.00 98.00 130 ILE A C 1
ATOM 1062 O O . ILE A 1 130 ? -1.617 -9.002 -0.352 1.00 98.00 130 ILE A O 1
ATOM 1066 N N . ILE A 1 131 ? -3.374 -8.522 0.960 1.00 98.62 131 ILE A N 1
ATOM 1067 C CA . ILE A 1 131 ? -3.663 -7.212 0.378 1.00 98.62 131 ILE A CA 1
ATOM 1068 C C . ILE A 1 131 ? -3.408 -6.136 1.432 1.00 98.62 131 ILE A C 1
ATOM 1070 O O . ILE A 1 131 ? -3.936 -6.216 2.540 1.00 98.62 131 ILE A O 1
ATOM 1074 N N . ILE A 1 132 ? -2.632 -5.110 1.087 1.00 98.50 132 ILE A N 1
ATOM 1075 C CA . ILE A 1 132 ? -2.419 -3.927 1.924 1.00 98.50 132 ILE A CA 1
ATOM 1076 C C . ILE A 1 132 ? -3.132 -2.738 1.283 1.00 98.50 132 ILE A C 1
ATOM 1078 O O . ILE A 1 132 ? -2.807 -2.352 0.160 1.00 98.50 132 ILE A O 1
ATOM 1082 N N . VAL A 1 133 ? -4.074 -2.149 2.017 1.00 98.44 133 VAL A N 1
ATOM 1083 C CA . VAL A 1 133 ? -4.803 -0.926 1.639 1.00 98.44 133 VAL A CA 1
ATOM 1084 C C . VAL A 1 133 ? -4.412 0.253 2.530 1.00 98.44 133 VAL A C 1
ATOM 1086 O O . VAL A 1 133 ? -3.772 0.084 3.574 1.00 98.44 133 VAL A O 1
ATOM 1089 N N . GLU A 1 134 ? -4.802 1.464 2.134 1.00 96.50 134 GLU A N 1
ATOM 1090 C CA . GLU A 1 134 ? -4.491 2.668 2.904 1.00 96.50 134 GLU A CA 1
ATOM 1091 C C . GLU A 1 134 ? -5.407 2.846 4.127 1.00 96.50 134 GLU A C 1
ATOM 1093 O O . GLU A 1 134 ? -4.924 3.025 5.247 1.00 96.50 134 GLU A O 1
ATOM 1098 N N . GLY A 1 135 ? -6.728 2.788 3.930 1.00 95.44 135 GLY A N 1
ATOM 1099 C CA . GLY A 1 135 ? -7.713 3.096 4.965 1.00 95.44 135 GLY A CA 1
ATOM 1100 C C . GLY A 1 135 ? -8.448 1.885 5.536 1.00 95.44 135 GLY A C 1
ATOM 1101 O O . GLY A 1 135 ? -8.589 0.840 4.904 1.00 95.44 135 GLY A O 1
ATOM 1102 N N . GLU A 1 136 ? -9.011 2.051 6.737 1.00 97.56 136 GLU A N 1
ATOM 1103 C CA . GLU A 1 136 ? -9.865 1.025 7.349 1.00 97.56 136 GLU A CA 1
ATOM 1104 C C . GLU A 1 136 ? -11.131 0.779 6.518 1.00 97.56 136 GLU A C 1
ATOM 1106 O O . GLU A 1 136 ? -11.595 -0.351 6.418 1.00 97.56 136 GLU A O 1
ATOM 1111 N N . MET A 1 137 ? -11.663 1.826 5.878 1.00 96.69 137 MET A N 1
ATOM 1112 C CA . MET A 1 137 ? -12.822 1.730 4.983 1.00 96.69 137 MET A CA 1
ATOM 1113 C C . MET A 1 137 ? -12.542 0.840 3.770 1.00 96.69 137 MET A C 1
ATOM 1115 O O . MET A 1 137 ? -13.395 0.041 3.394 1.00 96.69 137 MET A O 1
ATOM 1119 N N . ASP A 1 138 ? -1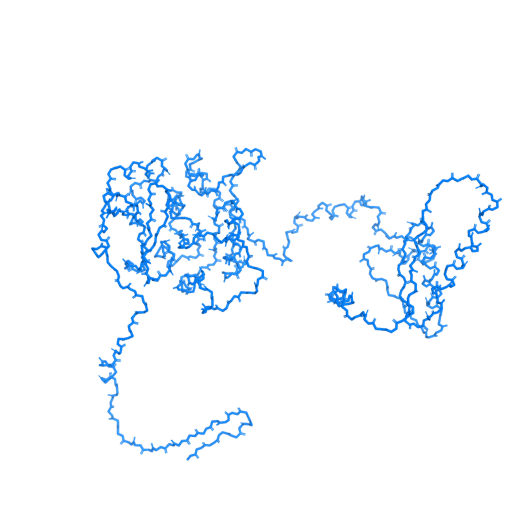1.347 0.946 3.191 1.00 98.12 138 ASP A N 1
ATOM 1120 C CA . ASP A 1 138 ? -10.939 0.124 2.053 1.00 98.12 138 ASP A CA 1
ATOM 1121 C C . ASP A 1 138 ? -10.775 -1.333 2.460 1.00 98.12 138 ASP A C 1
ATOM 1123 O O . ASP A 1 138 ? -11.152 -2.223 1.706 1.00 98.12 138 ASP A O 1
ATOM 1127 N N . LYS A 1 139 ? -10.305 -1.593 3.686 1.00 98.31 139 LYS A N 1
ATOM 1128 C CA . LYS A 1 139 ? -10.198 -2.959 4.211 1.00 98.31 139 LYS A CA 1
ATOM 1129 C C . LYS A 1 139 ? -11.577 -3.605 4.335 1.00 98.31 139 LYS A C 1
ATOM 1131 O O . LYS A 1 139 ? -11.754 -4.758 3.953 1.00 98.31 139 LYS A O 1
ATOM 1136 N N . LEU A 1 140 ? -12.564 -2.849 4.822 1.00 98.62 140 LEU A N 1
ATOM 1137 C CA . LEU A 1 140 ? -13.956 -3.307 4.860 1.00 98.62 140 LEU A CA 1
ATOM 1138 C C . LEU A 1 140 ? -14.491 -3.547 3.441 1.00 98.62 140 LEU A C 1
ATOM 1140 O O . LEU A 1 140 ? -15.158 -4.549 3.207 1.00 98.62 140 LEU A O 1
ATOM 1144 N N . ALA A 1 141 ? -14.153 -2.679 2.482 1.00 98.62 141 ALA A N 1
ATOM 1145 C CA . ALA A 1 141 ? -14.563 -2.853 1.093 1.00 98.62 141 ALA A CA 1
ATOM 1146 C C . ALA A 1 141 ? -13.953 -4.106 0.435 1.00 98.62 141 ALA A C 1
ATOM 1148 O O . ALA A 1 141 ? -14.634 -4.800 -0.319 1.00 98.62 141 ALA A O 1
ATOM 1149 N N . MET A 1 142 ? -12.697 -4.435 0.752 1.00 98.50 142 MET A N 1
ATOM 1150 C CA . MET A 1 142 ? -12.057 -5.677 0.308 1.00 98.50 142 MET A CA 1
ATOM 1151 C C . MET A 1 142 ? -12.780 -6.915 0.837 1.00 98.50 142 MET A C 1
ATOM 1153 O O . MET A 1 142 ? -12.933 -7.895 0.108 1.00 98.50 142 MET A O 1
ATOM 1157 N N . GLU A 1 143 ? -13.266 -6.868 2.077 1.00 98.38 143 GLU A N 1
ATOM 1158 C CA . GLU A 1 143 ? -13.998 -7.988 2.663 1.00 98.38 143 GLU A CA 1
ATOM 1159 C C . GLU A 1 143 ? -15.355 -8.217 1.981 1.00 98.38 143 GLU A C 1
ATOM 1161 O O . GLU A 1 143 ? -15.704 -9.365 1.710 1.00 98.38 143 GLU A O 1
ATOM 1166 N N . GLU A 1 144 ? -16.057 -7.146 1.596 1.00 98.50 144 GLU A N 1
ATOM 1167 C CA . GLU A 1 144 ? -17.275 -7.222 0.769 1.00 98.50 144 GLU A CA 1
ATOM 1168 C C . GLU A 1 144 ? -17.002 -7.818 -0.625 1.00 98.50 144 GLU A C 1
ATOM 1170 O O . GLU A 1 144 ? -17.846 -8.512 -1.190 1.00 98.50 144 GLU A O 1
ATOM 1175 N N . ALA A 1 145 ? -15.798 -7.613 -1.173 1.00 98.06 145 ALA A N 1
ATOM 1176 C CA . ALA A 1 145 ? -15.336 -8.271 -2.400 1.00 98.06 145 ALA A CA 1
ATOM 1177 C C . ALA A 1 145 ? -14.863 -9.726 -2.194 1.00 98.06 145 ALA A C 1
ATOM 1179 O O . ALA A 1 145 ? -14.492 -10.405 -3.155 1.00 98.06 145 ALA A O 1
ATOM 1180 N N . GLY A 1 146 ? -14.909 -10.235 -0.959 1.00 97.56 146 GLY A N 1
ATOM 1181 C CA . GLY A 1 146 ? -14.545 -11.606 -0.605 1.00 97.56 146 GLY A CA 1
ATOM 1182 C C . GLY A 1 146 ? -13.090 -11.797 -0.174 1.00 97.56 146 GLY A C 1
ATOM 1183 O O . GLY A 1 146 ? -12.668 -12.938 0.026 1.00 97.56 146 GLY A O 1
ATOM 1184 N N . PHE A 1 147 ? -12.320 -10.722 0.008 1.00 97.94 147 PHE A N 1
ATOM 1185 C CA . PHE A 1 147 ? -10.937 -10.796 0.474 1.00 97.94 147 PHE A CA 1
ATOM 1186 C C . PHE A 1 147 ? -10.838 -10.569 1.979 1.00 97.94 147 PHE A C 1
ATOM 1188 O O . PHE A 1 147 ? -10.888 -9.445 2.474 1.00 97.94 147 PHE A O 1
ATOM 1195 N N . ARG A 1 148 ? -10.644 -11.660 2.722 1.00 96.75 148 ARG A N 1
ATOM 1196 C CA . ARG A 1 148 ? -10.416 -11.600 4.174 1.00 96.75 148 ARG A CA 1
ATOM 1197 C C . ARG A 1 148 ? -8.949 -11.398 4.537 1.00 96.75 148 ARG A C 1
ATOM 1199 O O . ARG A 1 148 ? -8.666 -10.845 5.586 1.00 96.75 148 ARG A O 1
ATOM 1206 N N . ASN A 1 149 ? -8.028 -11.781 3.658 1.00 97.12 149 ASN A N 1
ATOM 1207 C CA . ASN A 1 149 ? -6.576 -11.617 3.775 1.00 97.12 149 ASN A CA 1
ATOM 1208 C C . ASN A 1 149 ? -6.117 -10.169 3.492 1.00 97.12 149 ASN A C 1
ATOM 1210 O O . ASN A 1 149 ? -5.140 -9.946 2.777 1.00 97.12 149 ASN A O 1
ATOM 1214 N N . CYS A 1 150 ? -6.836 -9.178 4.018 1.00 98.06 150 CYS A N 1
ATOM 1215 C CA . CYS A 1 150 ? -6.571 -7.762 3.790 1.00 98.06 150 CYS A CA 1
ATOM 1216 C C . CYS A 1 150 ? -6.258 -7.039 5.101 1.00 98.06 150 CYS A C 1
ATOM 1218 O O . CYS A 1 150 ? -6.884 -7.293 6.129 1.00 98.06 150 CYS A O 1
ATOM 1220 N N . VAL A 1 151 ? -5.314 -6.103 5.051 1.00 98.19 151 VAL A N 1
ATOM 1221 C CA . VAL A 1 151 ? -4.949 -5.222 6.159 1.00 98.19 151 VAL A CA 1
ATOM 1222 C C . VAL A 1 151 ? -4.869 -3.766 5.716 1.00 98.19 151 VAL A C 1
ATOM 1224 O O . VAL A 1 151 ? -4.494 -3.492 4.579 1.00 98.19 151 VAL A O 1
ATOM 1227 N N . SER A 1 152 ? -5.151 -2.822 6.622 1.00 98.06 152 SER A N 1
ATOM 1228 C CA . SER A 1 152 ? -4.892 -1.393 6.375 1.00 98.06 152 SER A CA 1
ATOM 1229 C C . SER A 1 152 ? -3.731 -0.861 7.206 1.00 98.06 152 SER A C 1
ATOM 1231 O O . SER A 1 152 ? -3.520 -1.275 8.355 1.00 98.06 152 SER A O 1
ATOM 1233 N N . VAL A 1 153 ? -2.975 0.078 6.635 1.00 96.94 153 VAL A N 1
ATOM 1234 C CA . VAL A 1 153 ? -1.890 0.760 7.353 1.00 96.94 153 VAL A CA 1
ATOM 1235 C C . VAL A 1 153 ? -2.449 1.640 8.486 1.00 96.94 153 VAL A C 1
ATOM 1237 O O . VAL A 1 153 ? -3.510 2.250 8.342 1.00 96.94 153 VAL A O 1
ATOM 1240 N N . PRO A 1 154 ? -1.754 1.747 9.635 1.00 92.69 154 PRO A N 1
ATOM 1241 C CA . PRO A 1 154 ? -2.236 2.569 10.747 1.00 92.69 154 PRO A CA 1
ATOM 1242 C C . PRO A 1 154 ? -2.095 4.068 10.474 1.00 92.69 154 PRO A C 1
ATOM 1244 O O . PRO A 1 154 ? -2.984 4.867 10.789 1.00 92.69 154 PRO A O 1
ATOM 1247 N N . ASN A 1 155 ? -0.963 4.441 9.877 1.00 84.62 155 ASN A N 1
ATOM 1248 C CA . ASN A 1 155 ? -0.661 5.798 9.453 1.00 84.62 155 ASN A CA 1
ATOM 1249 C C . ASN A 1 155 ? -0.937 5.858 7.948 1.00 84.62 155 ASN A C 1
ATOM 1251 O O . ASN A 1 155 ? -0.407 5.015 7.229 1.00 84.62 155 ASN A O 1
ATOM 1255 N N . GLY A 1 156 ? -1.756 6.812 7.497 1.00 80.19 156 GLY A N 1
ATOM 1256 C CA . GLY A 1 156 ? -2.041 7.004 6.069 1.00 80.19 156 GLY A CA 1
ATOM 1257 C C . GLY A 1 156 ? -0.799 7.385 5.255 1.00 80.19 156 GLY A C 1
ATOM 1258 O O . GLY A 1 156 ? 0.329 7.364 5.759 1.00 80.19 156 GLY A O 1
ATOM 1259 N N . ALA A 1 157 ? -1.002 7.753 3.994 1.00 84.31 157 ALA A N 1
ATOM 1260 C CA . ALA A 1 157 ? 0.095 7.977 3.067 1.00 84.31 157 ALA A CA 1
ATOM 1261 C C . ALA A 1 157 ? 1.036 9.147 3.436 1.00 84.31 157 ALA A C 1
ATOM 1263 O O . ALA A 1 157 ? 0.596 10.196 3.924 1.00 84.31 157 ALA A O 1
ATOM 1264 N N . PRO A 1 158 ? 2.352 9.016 3.166 1.00 86.94 158 PRO A N 1
ATOM 1265 C CA . PRO A 1 158 ? 3.272 10.144 3.212 1.00 86.94 158 PRO A CA 1
ATOM 1266 C C . PRO A 1 158 ? 3.007 11.106 2.037 1.00 86.94 158 PRO A C 1
ATOM 1268 O O . PRO A 1 158 ? 2.518 10.692 0.988 1.00 86.94 158 PRO A O 1
ATOM 1271 N N . PRO A 1 159 ? 3.412 12.385 2.140 1.00 81.12 159 PRO A N 1
ATOM 1272 C CA . PRO A 1 159 ? 3.245 13.339 1.041 1.00 81.12 159 PRO A CA 1
ATOM 1273 C C . PRO A 1 159 ? 4.135 13.030 -0.174 1.00 81.12 159 PRO A C 1
ATOM 1275 O O . PRO A 1 159 ? 3.850 13.487 -1.277 1.00 81.12 159 PRO A O 1
ATOM 1278 N N . SER A 1 160 ? 5.245 12.313 0.025 1.00 86.56 160 SER A N 1
ATOM 1279 C CA . SER A 1 160 ? 6.201 11.968 -1.031 1.00 86.56 160 SER A CA 1
ATOM 1280 C C . SER A 1 160 ? 7.099 10.807 -0.606 1.00 86.56 160 SER A C 1
ATOM 1282 O O . SER A 1 160 ? 7.262 10.552 0.590 1.00 86.56 160 SER A O 1
ATOM 1284 N N . VAL A 1 161 ? 7.708 10.151 -1.592 1.00 86.50 161 VAL A N 1
ATOM 1285 C CA . VAL A 1 161 ? 8.705 9.089 -1.403 1.00 86.50 161 VAL A CA 1
ATOM 1286 C C . VAL A 1 161 ? 9.995 9.685 -0.837 1.00 86.50 161 VAL A C 1
ATOM 1288 O O . VAL A 1 161 ? 10.434 10.760 -1.248 1.00 86.50 161 VAL A O 1
ATOM 1291 N N . SER A 1 162 ? 10.629 8.986 0.100 1.00 84.94 162 SER A N 1
ATOM 1292 C CA . SER A 1 162 ? 11.911 9.395 0.661 1.00 84.94 162 SER A CA 1
ATOM 1293 C C . SER A 1 162 ? 13.028 9.253 -0.374 1.00 84.94 162 SER A C 1
ATOM 1295 O O . SER A 1 162 ? 13.306 8.162 -0.873 1.00 84.94 162 SER A O 1
ATOM 1297 N N . ASN A 1 163 ? 13.752 10.344 -0.623 1.00 81.75 163 ASN A N 1
ATOM 1298 C CA . ASN A 1 163 ? 14.965 10.334 -1.452 1.00 81.75 163 ASN A CA 1
ATOM 1299 C C . ASN A 1 163 ? 16.189 9.735 -0.736 1.00 81.75 163 ASN A C 1
ATOM 1301 O O . ASN A 1 163 ? 17.266 9.666 -1.321 1.00 81.75 163 ASN A O 1
ATOM 1305 N N . LYS A 1 164 ? 16.053 9.359 0.540 1.00 83.94 164 LYS A N 1
ATOM 1306 C CA . LYS A 1 164 ? 17.132 8.758 1.331 1.00 83.94 164 LYS A CA 1
ATOM 1307 C C . LYS A 1 164 ? 17.126 7.240 1.182 1.00 83.94 164 LYS A C 1
ATOM 1309 O O . LYS A 1 164 ? 16.111 6.641 0.808 1.00 83.94 164 LYS A O 1
ATOM 1314 N N . ASP A 1 165 ? 18.253 6.626 1.523 1.00 85.75 165 ASP A N 1
ATOM 1315 C CA . ASP A 1 165 ? 18.321 5.184 1.741 1.00 85.75 165 ASP A CA 1
ATOM 1316 C C . ASP A 1 165 ? 17.347 4.752 2.844 1.00 85.75 165 ASP A C 1
ATOM 1318 O O . ASP A 1 165 ? 16.865 5.573 3.634 1.00 85.75 165 ASP A O 1
ATOM 1322 N N . LEU A 1 166 ? 17.018 3.459 2.859 1.00 86.75 166 LEU A N 1
ATOM 1323 C CA . LEU A 1 166 ? 16.108 2.926 3.864 1.00 86.75 166 LEU A CA 1
ATOM 1324 C C . LEU A 1 166 ? 16.731 3.082 5.260 1.00 86.75 166 LEU A C 1
ATOM 1326 O O . LEU A 1 166 ? 17.879 2.670 5.451 1.00 86.75 166 LEU A O 1
ATOM 1330 N N . PRO A 1 167 ? 16.004 3.679 6.220 1.00 84.69 167 PRO A N 1
ATOM 1331 C CA . PRO A 1 167 ? 16.470 3.772 7.598 1.00 84.69 167 PRO A CA 1
ATOM 1332 C C . PRO A 1 167 ? 16.583 2.380 8.232 1.00 84.69 167 PRO A C 1
ATOM 1334 O O . PRO A 1 167 ? 15.978 1.414 7.760 1.00 84.69 167 PRO A O 1
ATOM 1337 N N . SER A 1 168 ? 17.342 2.279 9.324 1.00 86.19 168 SER A N 1
ATOM 1338 C CA . SER A 1 168 ? 17.335 1.070 10.149 1.00 86.19 168 SER A CA 1
ATOM 1339 C C . SER A 1 168 ? 15.976 0.871 10.839 1.00 86.19 168 SER A C 1
ATOM 1341 O O . SER A 1 168 ? 15.202 1.817 10.987 1.00 86.19 168 SER A O 1
ATOM 1343 N N . GLU A 1 169 ? 15.694 -0.352 11.299 1.00 85.06 169 GLU A N 1
ATOM 1344 C CA . GLU A 1 169 ? 14.437 -0.706 11.987 1.00 85.06 169 GLU A CA 1
ATOM 1345 C C . GLU A 1 169 ? 14.108 0.224 13.171 1.00 85.06 169 GLU A C 1
ATOM 1347 O O . GLU A 1 169 ? 12.944 0.550 13.397 1.00 85.06 169 GLU A O 1
ATOM 1352 N N . GLU A 1 170 ? 15.123 0.682 13.908 1.00 81.75 170 GLU A N 1
ATOM 1353 C CA . GLU A 1 170 ? 14.950 1.565 15.069 1.00 81.75 170 GLU A CA 1
ATOM 1354 C C . GLU A 1 170 ? 14.669 3.026 14.676 1.00 81.75 170 GLU A C 1
ATOM 1356 O O . GLU A 1 170 ? 14.045 3.773 15.433 1.00 81.75 170 GLU A O 1
ATOM 1361 N N . GLU A 1 171 ? 15.117 3.445 13.492 1.00 84.81 171 GLU A N 1
ATOM 1362 C CA . GLU A 1 171 ? 14.991 4.819 12.994 1.00 84.81 171 GLU A CA 1
ATOM 1363 C C . GLU A 1 171 ? 13.731 5.021 12.138 1.00 84.81 171 GLU A C 1
ATOM 1365 O O . GLU A 1 171 ? 13.265 6.151 11.955 1.00 84.81 171 GLU A O 1
ATOM 1370 N N . ASP A 1 172 ? 13.136 3.935 11.641 1.00 86.06 172 ASP A N 1
ATOM 1371 C CA . ASP A 1 172 ? 11.990 3.932 10.729 1.00 86.06 172 ASP A CA 1
ATOM 1372 C C . ASP A 1 172 ? 10.639 4.138 11.435 1.00 86.06 172 ASP A C 1
ATOM 1374 O O . ASP A 1 172 ? 9.651 3.429 11.236 1.00 86.06 172 ASP A O 1
ATOM 1378 N N . THR A 1 173 ? 10.588 5.159 12.281 1.00 84.94 173 THR A N 1
ATOM 1379 C CA . THR A 1 173 ? 9.471 5.460 13.189 1.00 84.94 173 THR A CA 1
ATOM 1380 C C . THR A 1 173 ? 8.103 5.589 12.503 1.00 84.94 173 THR A C 1
ATOM 1382 O O . THR A 1 173 ? 7.082 5.211 13.085 1.00 84.94 173 THR A O 1
ATOM 1385 N N . ASN A 1 174 ? 8.052 6.081 11.259 1.00 86.56 174 ASN A N 1
ATOM 1386 C CA . ASN A 1 174 ? 6.807 6.214 10.489 1.00 86.56 174 ASN A CA 1
ATOM 1387 C C . ASN A 1 174 ? 6.248 4.861 10.022 1.00 86.56 174 ASN A C 1
ATOM 1389 O O . ASN A 1 174 ? 5.026 4.704 9.929 1.00 86.56 174 ASN A O 1
ATOM 1393 N N . TYR A 1 175 ? 7.133 3.890 9.790 1.00 91.88 175 TYR A N 1
ATOM 1394 C CA . TYR A 1 175 ? 6.815 2.546 9.311 1.00 91.88 175 TYR A CA 1
ATOM 1395 C C . TYR A 1 175 ? 7.083 1.466 10.363 1.00 91.88 175 TYR A C 1
ATOM 1397 O O . TYR A 1 175 ? 7.109 0.283 10.035 1.00 91.88 175 TYR A O 1
ATOM 1405 N N . GLN A 1 176 ? 7.189 1.848 11.643 1.00 90.69 176 GLN A N 1
ATOM 1406 C CA . GLN A 1 176 ? 7.434 0.926 12.759 1.00 90.69 176 GLN A CA 1
ATOM 1407 C C . GLN A 1 176 ? 6.478 -0.274 12.772 1.00 90.69 176 GLN A C 1
ATOM 1409 O O . GLN A 1 176 ? 6.849 -1.362 13.199 1.00 90.69 176 GLN A O 1
ATOM 1414 N N . TYR A 1 177 ? 5.253 -0.081 12.278 1.00 93.44 177 TYR A N 1
ATOM 1415 C CA . TYR A 1 177 ? 4.242 -1.127 12.188 1.00 93.44 177 TYR A CA 1
ATOM 1416 C C . TYR A 1 177 ? 4.656 -2.303 11.294 1.00 93.44 177 TYR A C 1
ATOM 1418 O O . TYR A 1 177 ? 4.248 -3.426 11.576 1.00 93.44 177 TYR A O 1
ATOM 1426 N N . LEU A 1 178 ? 5.485 -2.082 10.267 1.00 94.62 178 LEU A N 1
ATOM 1427 C CA . LEU A 1 178 ? 6.037 -3.155 9.434 1.00 94.62 178 LEU A CA 1
ATOM 1428 C C . LEU A 1 178 ? 6.961 -4.054 10.252 1.00 94.62 178 LEU A C 1
ATOM 1430 O O . LEU A 1 178 ? 6.854 -5.274 10.188 1.00 94.62 178 LEU A O 1
ATOM 1434 N N . TRP A 1 179 ? 7.813 -3.447 11.077 1.00 92.50 179 TRP A N 1
ATOM 1435 C CA . TRP A 1 179 ? 8.753 -4.155 11.942 1.00 92.50 179 TRP A CA 1
ATOM 1436 C C . TRP A 1 179 ? 8.033 -4.867 13.091 1.00 92.50 179 TRP A C 1
ATOM 1438 O O . TRP A 1 179 ? 8.231 -6.061 13.302 1.00 92.50 179 TRP A O 1
ATOM 1448 N N . SER A 1 180 ? 7.085 -4.187 13.743 1.00 90.62 180 SER A N 1
ATOM 1449 C CA . SER A 1 180 ? 6.196 -4.782 14.752 1.00 90.62 180 SER A CA 1
ATOM 1450 C C . SER A 1 180 ? 5.395 -5.977 14.224 1.00 90.62 180 SER A C 1
ATOM 1452 O O . SER A 1 180 ? 5.002 -6.841 15.004 1.00 90.62 180 SER A O 1
ATOM 1454 N N . CYS A 1 181 ? 5.120 -6.030 12.919 1.00 93.88 181 CYS A N 1
ATOM 1455 C CA . CYS A 1 181 ? 4.350 -7.099 12.281 1.00 93.88 181 CYS A CA 1
ATOM 1456 C C . CYS A 1 181 ? 5.214 -8.024 11.407 1.00 93.88 181 CYS A C 1
ATOM 1458 O O . CYS A 1 181 ? 4.669 -8.803 10.626 1.00 93.88 181 CYS A O 1
ATOM 1460 N N . LYS A 1 182 ? 6.545 -7.969 11.532 1.00 92.62 182 LYS A N 1
ATOM 1461 C CA . LYS A 1 182 ? 7.489 -8.674 10.653 1.00 92.62 182 LYS A CA 1
ATOM 1462 C C . LYS A 1 182 ? 7.230 -10.179 10.566 1.00 92.62 182 LYS A C 1
ATOM 1464 O O . LYS A 1 182 ? 7.218 -10.724 9.469 1.00 92.62 182 LYS A O 1
ATOM 1469 N N . GLU A 1 183 ? 6.914 -10.823 11.689 1.00 92.06 183 GLU A N 1
ATOM 1470 C CA . GLU A 1 183 ? 6.605 -12.263 11.748 1.00 92.06 183 GLU A CA 1
ATOM 1471 C C . GLU A 1 183 ? 5.412 -12.677 10.865 1.00 92.06 183 GLU A C 1
ATOM 1473 O O . GLU A 1 183 ? 5.347 -13.818 10.407 1.00 92.06 183 GLU A O 1
ATOM 1478 N N . TYR A 1 184 ? 4.471 -11.760 10.621 1.00 93.56 184 TYR A N 1
ATOM 1479 C CA . TYR A 1 184 ? 3.309 -11.986 9.757 1.00 93.56 184 TYR A CA 1
ATOM 1480 C C . TYR A 1 184 ? 3.707 -11.826 8.285 1.00 93.56 184 TYR A C 1
ATOM 1482 O O . TYR A 1 184 ? 3.327 -12.634 7.446 1.00 93.56 184 TYR A O 1
ATOM 1490 N N . LEU A 1 185 ? 4.528 -10.814 7.987 1.00 93.56 185 LEU A N 1
ATOM 1491 C CA . LEU A 1 185 ? 4.932 -10.444 6.629 1.00 93.56 185 LEU A CA 1
ATOM 1492 C C . LEU A 1 185 ? 6.011 -11.364 6.034 1.00 93.56 185 LEU A C 1
ATOM 1494 O O . LEU A 1 185 ? 6.069 -11.545 4.820 1.00 93.56 185 LEU A O 1
ATOM 1498 N N . GLU A 1 186 ? 6.885 -11.947 6.857 1.00 89.38 186 GLU A N 1
ATOM 1499 C CA . GLU A 1 186 ? 7.952 -12.844 6.386 1.00 89.38 186 GLU A CA 1
ATOM 1500 C C . GLU A 1 186 ? 7.413 -14.133 5.761 1.00 89.38 186 GLU A C 1
ATOM 1502 O O . GLU A 1 186 ? 8.017 -14.666 4.831 1.00 89.38 186 GLU A O 1
ATOM 1507 N N . LYS A 1 187 ? 6.260 -14.615 6.235 1.00 85.62 187 LYS A N 1
ATOM 1508 C CA . LYS A 1 187 ? 5.595 -15.808 5.694 1.00 85.62 187 LYS A CA 1
ATOM 1509 C C . LYS A 1 187 ? 4.879 -15.542 4.372 1.00 85.62 187 LYS A C 1
ATOM 1511 O O . LYS A 1 187 ? 4.549 -16.483 3.650 1.00 85.62 187 LYS A O 1
ATOM 1516 N N . THR A 1 188 ? 4.612 -14.279 4.064 1.00 91.69 188 THR A N 1
ATOM 1517 C CA . THR A 1 188 ? 3.862 -13.894 2.879 1.00 91.69 188 THR A CA 1
ATOM 1518 C C . THR A 1 188 ? 4.757 -13.907 1.640 1.00 91.69 188 THR A C 1
ATOM 1520 O O . THR A 1 188 ? 5.814 -13.271 1.577 1.00 91.69 188 THR A O 1
ATOM 1523 N N . SER A 1 189 ? 4.306 -14.644 0.627 1.00 93.50 189 SER A N 1
ATOM 1524 C CA . SER A 1 189 ? 4.967 -14.755 -0.677 1.00 93.50 189 SER A CA 1
ATOM 1525 C C . SER A 1 189 ? 4.521 -13.685 -1.672 1.00 93.50 189 SER A C 1
ATOM 1527 O O . SER A 1 189 ? 5.321 -13.261 -2.503 1.00 93.50 189 SER A O 1
ATOM 1529 N N . ARG A 1 190 ? 3.261 -13.245 -1.577 1.00 96.50 190 ARG A N 1
ATOM 1530 C CA . ARG A 1 190 ? 2.639 -12.286 -2.490 1.00 96.50 190 ARG A CA 1
ATOM 1531 C C . ARG A 1 190 ? 1.917 -11.192 -1.718 1.00 96.50 190 ARG A C 1
ATOM 1533 O O . ARG A 1 190 ? 1.107 -11.479 -0.846 1.00 96.50 190 ARG A O 1
ATOM 1540 N N . ILE A 1 191 ? 2.235 -9.943 -2.036 1.00 98.25 191 ILE A N 1
ATOM 1541 C CA . ILE A 1 191 ? 1.684 -8.759 -1.380 1.00 98.25 191 ILE A CA 1
ATOM 1542 C C . ILE A 1 191 ? 1.077 -7.860 -2.450 1.00 98.25 191 ILE A C 1
ATOM 1544 O O . ILE A 1 191 ? 1.792 -7.293 -3.272 1.00 98.25 191 ILE A O 1
ATOM 1548 N N . ILE A 1 192 ? -0.239 -7.705 -2.439 1.00 98.44 192 ILE A N 1
ATOM 1549 C CA . ILE A 1 192 ? -0.950 -6.787 -3.324 1.00 98.44 192 ILE A CA 1
ATOM 1550 C C . ILE A 1 192 ? -1.066 -5.431 -2.622 1.00 98.44 192 ILE A C 1
ATOM 1552 O O . ILE A 1 192 ? -1.682 -5.307 -1.568 1.00 98.44 192 ILE A O 1
ATOM 1556 N N . LEU A 1 193 ? -0.466 -4.403 -3.211 1.00 98.31 193 LEU A N 1
ATOM 1557 C CA . LEU A 1 193 ? -0.532 -3.019 -2.761 1.00 98.31 193 LEU A CA 1
ATOM 1558 C C . LEU A 1 193 ? -1.700 -2.326 -3.469 1.00 98.31 193 LEU A C 1
ATOM 1560 O O . LEU A 1 193 ? -1.626 -2.006 -4.659 1.00 98.31 193 LEU A O 1
ATOM 1564 N N . ALA A 1 194 ? -2.773 -2.118 -2.714 1.00 97.94 194 ALA A N 1
ATOM 1565 C CA . ALA A 1 194 ? -4.020 -1.492 -3.134 1.00 97.94 194 ALA A CA 1
ATOM 1566 C C . ALA A 1 194 ? -4.210 -0.153 -2.399 1.00 97.94 194 ALA A C 1
ATOM 1568 O O . ALA A 1 194 ? -5.210 0.069 -1.718 1.00 97.94 194 ALA A O 1
ATOM 1569 N N . THR A 1 195 ? -3.195 0.710 -2.472 1.00 97.06 195 THR A N 1
ATOM 1570 C CA . THR A 1 195 ? -3.223 2.065 -1.901 1.00 97.06 195 THR A CA 1
ATOM 1571 C C . THR A 1 195 ? -4.007 3.025 -2.796 1.00 97.06 195 THR A C 1
ATOM 1573 O O . THR A 1 195 ? -4.346 2.684 -3.934 1.00 97.06 195 THR A O 1
ATOM 1576 N N . ASP A 1 196 ? -4.281 4.233 -2.303 1.00 96.38 196 ASP A N 1
ATOM 1577 C CA . ASP A 1 196 ? -5.030 5.239 -3.051 1.00 96.38 196 ASP A CA 1
ATOM 1578 C C . ASP A 1 196 ? -4.361 5.568 -4.402 1.00 96.38 196 ASP A C 1
ATOM 1580 O O . ASP A 1 196 ? -3.137 5.618 -4.548 1.00 96.38 196 ASP A O 1
ATOM 1584 N N . GLY A 1 197 ? -5.182 5.811 -5.422 1.00 93.00 197 GLY A N 1
ATOM 1585 C CA . GLY A 1 197 ? -4.772 6.157 -6.783 1.00 93.00 197 GLY A CA 1
ATOM 1586 C C . GLY A 1 197 ? -4.233 7.580 -6.948 1.00 93.00 197 GLY A C 1
ATOM 1587 O O . GLY A 1 197 ? -4.052 8.032 -8.079 1.00 93.00 197 GLY A O 1
ATOM 1588 N N . ASP A 1 198 ? -3.996 8.296 -5.850 1.00 92.56 198 ASP A N 1
ATOM 1589 C CA . ASP A 1 198 ? -3.480 9.660 -5.830 1.00 92.56 198 ASP A CA 1
ATOM 1590 C C . ASP A 1 198 ? -1.957 9.700 -5.558 1.00 92.56 198 ASP A C 1
ATOM 1592 O O . ASP A 1 198 ? -1.339 8.672 -5.262 1.00 92.56 198 ASP A O 1
ATOM 1596 N N . PRO A 1 199 ? -1.285 10.859 -5.719 1.00 93.38 199 PRO A N 1
ATOM 1597 C CA . PRO A 1 199 ? 0.166 10.930 -5.538 1.00 93.38 199 PRO A CA 1
ATOM 1598 C C . PRO A 1 199 ? 0.660 10.490 -4.143 1.00 93.38 199 PRO A C 1
ATOM 1600 O O . PRO A 1 199 ? 1.673 9.787 -4.087 1.00 93.38 199 PRO A O 1
ATOM 1603 N N . PRO A 1 200 ? -0.013 10.833 -3.023 1.00 94.69 200 PRO A N 1
ATOM 1604 C CA . PRO A 1 200 ? 0.310 10.264 -1.715 1.00 94.69 200 PRO A CA 1
ATOM 1605 C C . PRO A 1 200 ? 0.181 8.736 -1.666 1.00 94.69 200 PRO A C 1
ATOM 1607 O O . PRO A 1 200 ? 1.126 8.066 -1.245 1.00 94.69 200 PRO A O 1
ATOM 1610 N N . GLY A 1 201 ? -0.925 8.161 -2.143 1.00 94.75 201 GLY A N 1
ATOM 1611 C CA . GLY A 1 201 ? -1.125 6.710 -2.149 1.00 94.75 201 GLY A CA 1
ATOM 1612 C C . GLY A 1 201 ? -0.086 5.974 -3.002 1.00 94.75 201 GLY A C 1
ATOM 1613 O O . GLY A 1 201 ? 0.420 4.916 -2.612 1.00 94.75 201 GLY A O 1
ATOM 1614 N N . GLN A 1 202 ? 0.350 6.571 -4.115 1.00 93.69 202 GLN A N 1
ATOM 1615 C CA . GLN A 1 202 ? 1.478 6.068 -4.907 1.00 93.69 202 GLN A CA 1
ATOM 1616 C C . GLN A 1 202 ? 2.803 6.125 -4.135 1.00 93.69 202 GLN A C 1
ATOM 1618 O O . GLN A 1 202 ? 3.605 5.191 -4.216 1.00 93.69 202 GLN A O 1
ATOM 1623 N N . ALA A 1 203 ? 3.035 7.192 -3.365 1.00 94.88 203 ALA A N 1
ATOM 1624 C CA . ALA A 1 203 ? 4.213 7.298 -2.513 1.00 94.88 203 ALA A CA 1
ATOM 1625 C C . ALA A 1 203 ? 4.205 6.253 -1.387 1.00 94.88 203 ALA A C 1
ATOM 1627 O O . ALA A 1 203 ? 5.248 5.670 -1.087 1.00 94.88 203 ALA A O 1
ATOM 1628 N N . LEU A 1 204 ? 3.036 5.967 -0.806 1.00 96.19 204 LEU A N 1
ATOM 1629 C CA . LEU A 1 204 ? 2.868 4.900 0.178 1.00 96.19 204 LEU A CA 1
ATOM 1630 C C . LEU A 1 204 ? 3.209 3.531 -0.419 1.00 96.19 204 LEU A C 1
ATOM 1632 O O . LEU A 1 204 ? 4.000 2.796 0.171 1.00 96.19 204 LEU A O 1
ATOM 1636 N N . ALA A 1 205 ? 2.666 3.199 -1.596 1.00 96.06 205 ALA A N 1
ATOM 1637 C CA . ALA A 1 205 ? 2.961 1.932 -2.270 1.00 96.06 205 ALA A CA 1
ATOM 1638 C C . ALA A 1 205 ? 4.464 1.753 -2.521 1.00 96.06 205 ALA A C 1
ATOM 1640 O O . ALA A 1 205 ? 5.011 0.673 -2.309 1.00 96.06 205 ALA A O 1
ATOM 1641 N N . GLU A 1 206 ? 5.145 2.823 -2.919 1.00 94.81 206 GLU A N 1
ATOM 1642 C CA . GLU A 1 206 ? 6.581 2.809 -3.171 1.00 94.81 206 GLU A CA 1
ATOM 1643 C C . GLU A 1 206 ? 7.407 2.600 -1.892 1.00 94.81 206 GLU A C 1
ATOM 1645 O O . GLU A 1 206 ? 8.346 1.798 -1.878 1.00 94.81 206 GLU A O 1
ATOM 1650 N N . GLU A 1 207 ? 7.051 3.270 -0.794 1.00 95.19 207 GLU A N 1
ATOM 1651 C CA . GLU A 1 207 ? 7.723 3.107 0.500 1.00 95.19 207 GLU A CA 1
ATOM 1652 C C . GLU A 1 207 ? 7.485 1.717 1.112 1.00 95.19 207 GLU A C 1
ATOM 1654 O O . GLU A 1 207 ? 8.407 1.149 1.712 1.00 95.19 207 GLU A O 1
ATOM 1659 N N . LEU A 1 208 ? 6.289 1.149 0.919 1.00 95.81 208 LEU A N 1
ATOM 1660 C CA . LEU A 1 208 ? 5.973 -0.232 1.282 1.00 95.81 208 LEU A CA 1
ATOM 1661 C C . LEU A 1 208 ? 6.796 -1.213 0.442 1.00 95.81 208 LEU A C 1
ATOM 1663 O O . LEU A 1 208 ? 7.499 -2.054 0.999 1.00 95.81 208 LEU A O 1
ATOM 1667 N N . ALA A 1 209 ? 6.785 -1.078 -0.887 1.00 95.25 209 ALA A N 1
ATOM 1668 C CA . ALA A 1 209 ? 7.496 -1.981 -1.789 1.00 95.25 209 ALA A CA 1
ATOM 1669 C C . ALA A 1 209 ? 9.012 -1.995 -1.539 1.00 95.25 209 ALA A C 1
ATOM 1671 O O . ALA A 1 209 ? 9.635 -3.057 -1.571 1.00 95.25 209 ALA A O 1
ATOM 1672 N N . ARG A 1 210 ? 9.620 -0.841 -1.230 1.00 92.81 210 ARG A N 1
ATOM 1673 C CA . ARG A 1 210 ? 11.049 -0.769 -0.882 1.00 92.81 210 ARG A CA 1
ATOM 1674 C C . ARG A 1 210 ? 11.398 -1.545 0.394 1.00 92.81 210 ARG A C 1
ATOM 1676 O O . ARG A 1 210 ? 12.498 -2.079 0.460 1.00 92.81 210 ARG A O 1
ATOM 1683 N N . ARG A 1 211 ? 10.498 -1.614 1.383 1.00 93.50 211 ARG A N 1
ATOM 1684 C CA . ARG A 1 211 ? 10.729 -2.299 2.674 1.00 93.50 211 ARG A CA 1
ATOM 1685 C C . ARG A 1 211 ? 10.335 -3.770 2.662 1.00 93.50 211 ARG A C 1
ATOM 1687 O O . ARG A 1 211 ? 10.975 -4.579 3.323 1.00 93.50 211 ARG A O 1
ATOM 1694 N N . LEU A 1 212 ? 9.282 -4.101 1.923 1.00 94.19 212 LEU A N 1
ATOM 1695 C CA . LEU A 1 212 ? 8.739 -5.454 1.827 1.00 94.19 212 LEU A CA 1
ATOM 1696 C C . LEU A 1 212 ? 9.456 -6.302 0.766 1.00 94.19 212 LEU A C 1
ATOM 1698 O O . LEU A 1 212 ? 9.394 -7.526 0.834 1.00 94.19 212 LEU A O 1
ATOM 1702 N N . GLY A 1 213 ? 10.172 -5.673 -0.168 1.00 93.06 213 GLY A N 1
ATOM 1703 C CA . GLY A 1 213 ? 10.795 -6.337 -1.312 1.00 93.06 213 GLY A CA 1
ATOM 1704 C C . GLY A 1 213 ? 9.886 -6.262 -2.535 1.00 93.06 213 GLY A C 1
ATOM 1705 O O . GLY A 1 213 ? 8.781 -6.804 -2.546 1.00 93.06 213 GLY A O 1
ATOM 1706 N N . ARG A 1 214 ? 10.344 -5.563 -3.581 1.00 94.12 214 ARG A N 1
ATOM 1707 C CA . ARG A 1 214 ? 9.543 -5.302 -4.792 1.00 94.12 214 ARG A CA 1
ATOM 1708 C C . ARG A 1 214 ? 9.160 -6.580 -5.523 1.00 94.12 214 ARG A C 1
ATOM 1710 O O . ARG A 1 214 ? 8.097 -6.639 -6.123 1.00 94.12 214 ARG A O 1
ATOM 1717 N N . GLU A 1 215 ? 10.021 -7.586 -5.458 1.00 92.50 215 GLU A N 1
ATOM 1718 C CA . GLU A 1 215 ? 9.850 -8.893 -6.086 1.00 92.50 215 GLU A CA 1
ATOM 1719 C C . GLU A 1 215 ? 8.660 -9.687 -5.540 1.00 92.50 215 GLU A C 1
ATOM 1721 O O . GLU A 1 215 ? 8.170 -10.587 -6.215 1.00 92.50 215 GLU A O 1
ATOM 1726 N N . ARG A 1 216 ? 8.178 -9.333 -4.343 1.00 95.00 216 ARG A N 1
ATOM 1727 C CA . ARG A 1 216 ? 6.988 -9.919 -3.716 1.00 95.00 216 ARG A CA 1
ATOM 1728 C C . ARG A 1 216 ? 5.775 -8.993 -3.765 1.00 95.00 216 ARG A C 1
ATOM 1730 O O . ARG A 1 216 ? 4.738 -9.334 -3.198 1.00 95.00 216 ARG A O 1
ATOM 1737 N N . CYS A 1 217 ? 5.886 -7.835 -4.413 1.00 97.25 217 CYS A N 1
ATOM 1738 C CA . CYS A 1 217 ? 4.822 -6.846 -4.470 1.00 97.25 217 CYS A CA 1
ATOM 1739 C C . CYS A 1 217 ? 4.127 -6.834 -5.832 1.00 97.25 217 CYS A C 1
ATOM 1741 O O . CYS A 1 217 ? 4.754 -6.887 -6.888 1.00 97.25 217 CYS A O 1
ATOM 1743 N N . TRP A 1 218 ? 2.812 -6.673 -5.789 1.00 97.50 218 TRP A N 1
ATOM 1744 C CA . TRP A 1 218 ? 1.945 -6.375 -6.917 1.00 97.50 218 TRP A CA 1
ATOM 1745 C C . TRP A 1 218 ? 1.264 -5.040 -6.652 1.00 97.50 218 TRP A C 1
ATOM 1747 O O . TRP A 1 218 ? 1.031 -4.682 -5.501 1.00 97.50 218 TRP A O 1
ATOM 1757 N N . ARG A 1 219 ? 0.955 -4.279 -7.695 1.00 96.50 219 ARG A N 1
ATOM 1758 C CA . ARG A 1 219 ? 0.274 -2.993 -7.598 1.00 96.50 219 ARG A CA 1
ATOM 1759 C C . ARG A 1 219 ? -1.057 -3.057 -8.319 1.00 96.50 219 ARG A C 1
ATOM 1761 O O . ARG A 1 219 ? -1.129 -3.458 -9.480 1.00 96.50 219 ARG A O 1
ATOM 1768 N N . VAL A 1 220 ? -2.096 -2.605 -7.633 1.00 97.12 220 VAL A N 1
ATOM 1769 C CA . VAL A 1 220 ? -3.419 -2.441 -8.228 1.00 97.12 220 VAL A CA 1
ATOM 1770 C C . VAL A 1 220 ? -3.424 -1.211 -9.128 1.00 97.12 220 VAL A C 1
ATOM 1772 O O . VAL A 1 220 ? -2.908 -0.153 -8.766 1.00 97.12 220 VAL A O 1
ATOM 1775 N N . LYS A 1 221 ? -4.026 -1.349 -10.309 1.00 94.38 221 LYS A N 1
ATOM 1776 C CA . LYS A 1 221 ? -4.420 -0.216 -11.143 1.00 94.38 221 LYS A CA 1
AT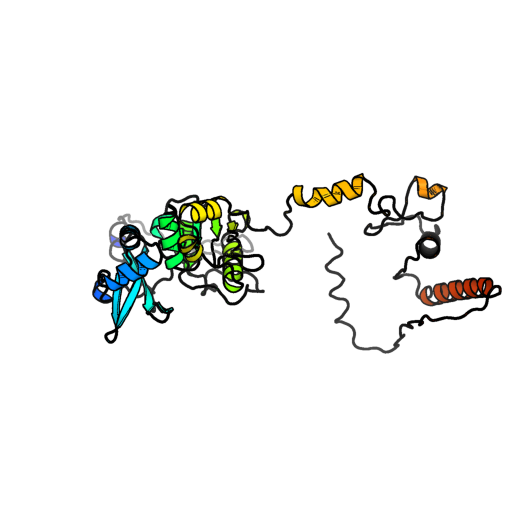OM 1777 C C . LYS A 1 221 ? -5.922 -0.036 -11.007 1.00 94.38 221 LYS A C 1
ATOM 1779 O O . LYS A 1 221 ? -6.691 -0.875 -11.468 1.00 94.38 221 LYS A O 1
ATOM 1784 N N . TRP A 1 222 ? -6.330 1.051 -10.364 1.00 95.69 222 TRP A N 1
ATOM 1785 C CA . TRP A 1 222 ? -7.744 1.371 -10.231 1.00 95.69 222 TRP A CA 1
ATOM 1786 C C . TRP A 1 222 ? -8.382 1.615 -11.606 1.00 95.69 222 TRP A C 1
ATOM 1788 O O . TRP A 1 222 ? -7.715 2.152 -12.493 1.00 95.69 222 TRP A O 1
ATOM 1798 N N . PRO A 1 223 ? -9.653 1.227 -11.812 1.00 94.56 223 PRO A N 1
ATOM 1799 C CA . PRO A 1 223 ? -10.324 1.383 -13.097 1.00 94.56 223 PRO A CA 1
ATOM 1800 C C . PRO A 1 223 ? -10.484 2.858 -13.488 1.00 94.56 223 PRO A C 1
ATOM 1802 O O . PRO A 1 223 ? -10.403 3.764 -12.654 1.00 94.56 223 PRO A O 1
ATOM 1805 N N . ARG A 1 224 ? -10.737 3.114 -14.774 1.00 92.50 224 ARG A N 1
ATOM 1806 C CA . ARG A 1 224 ? -11.081 4.455 -15.268 1.00 92.50 224 ARG A CA 1
ATOM 1807 C C . ARG A 1 224 ? -12.524 4.802 -14.917 1.00 92.50 224 ARG A C 1
ATOM 1809 O O . ARG A 1 224 ? -13.419 3.986 -15.111 1.00 92.50 224 ARG A O 1
ATOM 1816 N N . LYS A 1 225 ? -12.751 6.029 -14.445 1.00 87.31 225 LYS A N 1
ATOM 1817 C CA . LYS A 1 225 ? -14.092 6.626 -14.320 1.00 87.31 225 LYS A CA 1
ATOM 1818 C C . LYS A 1 225 ? -14.532 7.288 -15.616 1.00 87.31 225 LYS A C 1
ATOM 1820 O O . LYS A 1 225 ? -15.699 7.225 -15.984 1.00 87.31 225 LYS A O 1
ATOM 1825 N N . ASN A 1 226 ? -13.596 7.971 -16.263 1.00 85.81 226 ASN A N 1
ATOM 1826 C CA . ASN A 1 226 ? -13.782 8.699 -17.509 1.00 85.81 226 ASN A CA 1
ATOM 1827 C C . ASN A 1 226 ? -12.433 8.741 -18.261 1.00 85.81 226 ASN A C 1
ATOM 1829 O O . ASN A 1 226 ? -11.501 8.013 -17.909 1.00 85.81 226 ASN A O 1
ATOM 1833 N N . ASP A 1 227 ? -12.317 9.570 -19.298 1.00 83.50 227 ASP A N 1
ATOM 1834 C CA . ASP A 1 227 ? -11.102 9.657 -20.121 1.00 83.50 227 ASP A CA 1
ATOM 1835 C C . ASP A 1 227 ? -9.854 10.153 -19.362 1.00 83.50 227 ASP A C 1
ATOM 1837 O O . ASP A 1 227 ? -8.732 9.949 -19.831 1.00 83.50 227 ASP A O 1
ATOM 1841 N N . VAL A 1 228 ? -10.029 10.789 -18.198 1.00 80.00 228 VAL A N 1
ATOM 1842 C CA . VAL A 1 228 ? -8.968 11.474 -17.438 1.00 80.00 228 VAL A CA 1
ATOM 1843 C C . VAL A 1 228 ? -8.809 10.889 -16.030 1.00 80.00 228 VAL A C 1
ATOM 1845 O O . VAL A 1 228 ? -7.690 10.655 -15.571 1.00 80.00 228 VAL A O 1
ATOM 1848 N N . ASP A 1 229 ? -9.918 10.614 -15.351 1.00 86.12 229 ASP A N 1
ATOM 1849 C CA . ASP A 1 229 ? -9.957 10.233 -13.946 1.00 86.12 229 ASP A CA 1
ATOM 1850 C C . ASP A 1 229 ? -10.042 8.721 -13.764 1.00 86.12 229 ASP A C 1
ATOM 1852 O O . ASP A 1 229 ? -10.736 8.003 -14.490 1.00 86.12 229 ASP A O 1
ATOM 1856 N N . HIS A 1 230 ? -9.389 8.251 -12.707 1.00 91.06 230 HIS A N 1
ATOM 1857 C CA . HIS A 1 230 ? -9.508 6.883 -12.225 1.00 91.06 230 HIS A CA 1
ATOM 1858 C C . HIS A 1 230 ? -10.280 6.857 -10.903 1.00 91.06 230 HIS A C 1
ATOM 1860 O O . HIS A 1 230 ? -10.507 7.879 -10.241 1.00 91.06 230 HIS A O 1
ATOM 1866 N N . PHE A 1 231 ? -10.731 5.667 -10.531 1.00 93.44 231 PHE A N 1
ATOM 1867 C CA . PHE A 1 231 ? -11.201 5.418 -9.179 1.00 93.44 231 PHE A CA 1
ATOM 1868 C C . PHE A 1 231 ? -10.075 5.657 -8.176 1.00 93.44 231 PHE A C 1
ATOM 1870 O O . PHE A 1 231 ? -8.904 5.417 -8.470 1.00 93.44 231 PHE A O 1
ATOM 1877 N N . LYS A 1 232 ? -10.437 6.223 -7.026 1.00 92.62 232 LYS A N 1
ATOM 1878 C CA . LYS A 1 232 ? -9.481 6.654 -6.013 1.00 92.62 232 LYS A CA 1
ATOM 1879 C C . LYS A 1 232 ? -9.038 5.484 -5.152 1.00 92.62 232 LYS A C 1
ATOM 1881 O O . LYS A 1 232 ? -7.850 5.339 -4.912 1.00 92.62 232 LYS A O 1
ATOM 1886 N N . ASP A 1 233 ? -9.986 4.695 -4.671 1.00 95.56 233 ASP A N 1
ATOM 1887 C CA . ASP A 1 233 ? -9.754 3.688 -3.644 1.00 95.56 233 ASP A CA 1
ATOM 1888 C C . ASP A 1 233 ? -10.738 2.515 -3.778 1.00 95.56 233 ASP A C 1
ATOM 1890 O O . ASP A 1 233 ? -11.607 2.491 -4.661 1.00 95.56 233 ASP A O 1
ATOM 1894 N N . ALA A 1 234 ? -10.576 1.506 -2.922 1.00 97.31 234 ALA A N 1
ATOM 1895 C CA . ALA A 1 234 ? -11.366 0.283 -2.981 1.00 97.31 234 ALA A CA 1
ATOM 1896 C C . ALA A 1 234 ? -12.840 0.546 -2.658 1.00 97.31 234 ALA A C 1
ATOM 1898 O O . ALA A 1 234 ? -13.727 -0.021 -3.302 1.00 97.31 234 ALA A O 1
ATOM 1899 N N . ASN A 1 235 ? -13.117 1.409 -1.673 1.00 97.25 235 ASN A N 1
ATOM 1900 C CA . ASN A 1 235 ? -14.489 1.712 -1.284 1.00 97.25 235 ASN A CA 1
ATOM 1901 C C . ASN A 1 235 ? -15.255 2.418 -2.407 1.00 97.25 235 ASN A C 1
ATOM 1903 O O . ASN A 1 235 ? -16.417 2.093 -2.642 1.00 97.25 235 ASN A O 1
ATOM 1907 N N . GLU A 1 236 ? -14.615 3.320 -3.146 1.00 96.62 236 GLU A N 1
ATOM 1908 C CA . GLU A 1 236 ? -15.256 3.984 -4.277 1.00 96.62 236 GLU A CA 1
ATOM 1909 C C . GLU A 1 236 ? -15.596 3.010 -5.417 1.00 96.62 236 GLU A C 1
ATOM 1911 O O . GLU A 1 236 ? -16.690 3.084 -5.984 1.00 96.62 236 GLU A O 1
ATOM 1916 N N . VAL A 1 237 ? -14.697 2.0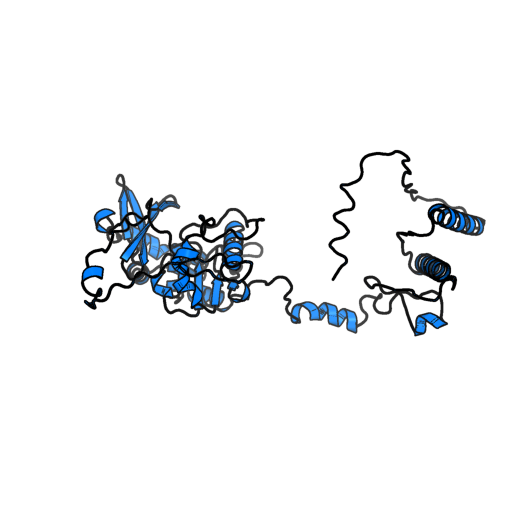65 -5.725 1.00 97.50 237 VAL A N 1
ATOM 1917 C CA . VAL A 1 237 ? -14.973 0.995 -6.701 1.00 97.50 237 VAL A CA 1
ATOM 1918 C C . VAL A 1 237 ? -16.133 0.126 -6.224 1.00 97.50 237 VAL A C 1
ATOM 1920 O O . VAL A 1 237 ? -17.056 -0.128 -6.996 1.00 97.50 237 VAL A O 1
ATOM 1923 N N . LEU A 1 238 ? -16.135 -0.287 -4.953 1.00 98.19 238 LEU A N 1
ATOM 1924 C CA . LEU A 1 238 ? -17.224 -1.078 -4.378 1.00 98.19 238 LEU A CA 1
ATOM 1925 C C . LEU A 1 238 ? -18.571 -0.356 -4.500 1.00 98.19 238 LEU A C 1
ATOM 1927 O O . LEU A 1 238 ? -19.546 -0.954 -4.943 1.00 98.19 238 LEU A O 1
ATOM 1931 N N . MET A 1 239 ? -18.622 0.924 -4.127 1.00 97.50 239 MET A N 1
ATOM 1932 C CA . MET A 1 239 ? -19.862 1.699 -4.102 1.00 97.50 239 MET A CA 1
ATOM 1933 C C . MET A 1 239 ? -20.460 1.930 -5.492 1.00 97.50 239 MET A C 1
ATOM 1935 O O . MET A 1 239 ? -21.681 1.958 -5.627 1.00 97.50 239 MET A O 1
ATOM 1939 N N . LEU A 1 240 ? -19.624 2.146 -6.511 1.00 96.50 240 LEU A N 1
ATOM 1940 C CA . LEU A 1 240 ? -20.093 2.553 -7.839 1.00 96.50 240 LEU A CA 1
ATOM 1941 C C . LEU A 1 240 ? -20.112 1.412 -8.862 1.00 96.50 240 LEU A C 1
ATOM 1943 O O . LEU A 1 240 ? -20.946 1.437 -9.763 1.00 96.50 240 LEU A O 1
ATOM 1947 N N . LEU A 1 241 ? -19.210 0.433 -8.744 1.00 96.44 241 LEU A N 1
ATOM 1948 C CA . LEU A 1 241 ? -19.071 -0.684 -9.690 1.00 96.44 241 LEU A CA 1
ATOM 1949 C C . LEU A 1 241 ? -19.409 -2.050 -9.070 1.00 96.44 241 LEU A C 1
ATOM 1951 O O . LEU A 1 241 ? -19.658 -3.010 -9.798 1.00 96.44 241 LEU A O 1
ATOM 1955 N N . GLY A 1 242 ? -19.458 -2.141 -7.740 1.00 97.50 242 GLY A N 1
ATOM 1956 C CA . GLY A 1 242 ? -19.834 -3.351 -7.016 1.00 97.50 242 GLY A CA 1
ATOM 1957 C C . GLY A 1 242 ? -18.673 -4.304 -6.717 1.00 97.50 242 GLY A C 1
ATOM 1958 O O . GLY A 1 242 ? -17.568 -4.210 -7.256 1.00 97.50 242 GLY A O 1
ATOM 1959 N N . ALA A 1 243 ? -18.958 -5.272 -5.843 1.00 97.94 243 ALA A N 1
ATOM 1960 C CA . ALA A 1 243 ? -17.987 -6.226 -5.306 1.00 97.94 243 ALA A CA 1
ATOM 1961 C C . ALA A 1 243 ? -17.316 -7.102 -6.380 1.00 97.94 243 ALA A C 1
ATOM 1963 O O . ALA A 1 243 ? -16.129 -7.397 -6.278 1.00 97.94 243 ALA A O 1
ATOM 1964 N N . GLY A 1 244 ? -18.054 -7.492 -7.427 1.00 98.19 244 GLY A N 1
ATOM 1965 C CA . GLY A 1 244 ? -17.516 -8.313 -8.518 1.00 98.19 244 GLY A CA 1
ATOM 1966 C C . GLY A 1 244 ? -16.413 -7.605 -9.306 1.00 98.19 244 GLY A C 1
ATOM 1967 O O . GLY A 1 244 ? -15.373 -8.201 -9.569 1.00 98.19 244 GLY A O 1
ATOM 1968 N N . VAL A 1 245 ? -16.606 -6.317 -9.609 1.00 97.81 245 VAL A N 1
ATOM 1969 C CA . VAL A 1 245 ? -15.601 -5.509 -10.314 1.00 97.81 245 VAL A CA 1
ATOM 1970 C C . VAL A 1 245 ? -14.409 -5.220 -9.409 1.00 97.81 245 VAL A C 1
ATOM 1972 O O . VAL A 1 245 ? -13.271 -5.343 -9.852 1.00 97.81 245 VAL A O 1
ATOM 1975 N N . LEU A 1 246 ? -14.641 -4.891 -8.131 1.00 98.44 246 LEU A N 1
ATOM 1976 C CA . LEU A 1 246 ? -13.543 -4.729 -7.173 1.00 98.44 246 LEU A CA 1
ATOM 1977 C C . LEU A 1 246 ? -12.691 -6.004 -7.105 1.00 98.44 246 LEU A C 1
ATOM 1979 O O . LEU A 1 246 ? -11.469 -5.927 -7.174 1.00 98.44 246 LEU A O 1
ATOM 1983 N N . LYS A 1 247 ? -13.327 -7.177 -7.054 1.00 98.44 247 LYS A N 1
ATOM 1984 C CA . LYS A 1 247 ? -12.629 -8.462 -7.070 1.00 98.44 247 LYS A CA 1
ATOM 1985 C C . LYS A 1 247 ? -11.748 -8.644 -8.304 1.00 98.44 247 LYS A C 1
ATOM 1987 O O . LYS A 1 247 ? -10.565 -8.942 -8.158 1.00 98.44 247 LYS A O 1
ATOM 1992 N N . GLU A 1 248 ? -12.295 -8.403 -9.491 1.00 97.88 248 GLU A N 1
ATOM 1993 C CA . GLU A 1 248 ? -11.553 -8.497 -10.751 1.00 97.88 248 GLU A CA 1
ATOM 1994 C C . GLU A 1 248 ? -10.350 -7.539 -10.790 1.00 97.88 248 GLU A C 1
ATOM 1996 O O . GLU A 1 248 ? -9.259 -7.923 -11.212 1.00 97.88 248 GLU A O 1
ATOM 2001 N N . VAL A 1 249 ? -10.515 -6.302 -10.312 1.00 97.69 249 VAL A N 1
ATOM 2002 C CA . VAL A 1 249 ? -9.437 -5.301 -10.248 1.00 97.69 249 VAL A CA 1
ATOM 2003 C C . VAL A 1 249 ? -8.274 -5.781 -9.372 1.00 97.69 249 VAL A C 1
ATOM 2005 O O . VAL A 1 249 ? -7.112 -5.597 -9.736 1.00 97.69 249 VAL A O 1
ATOM 2008 N N . ILE A 1 250 ? -8.569 -6.414 -8.235 1.00 98.06 250 ILE A N 1
ATOM 2009 C CA . ILE A 1 250 ? -7.548 -6.941 -7.320 1.00 98.06 250 ILE A CA 1
ATOM 2010 C C . ILE A 1 250 ? -6.876 -8.197 -7.878 1.00 98.06 250 ILE A C 1
ATOM 2012 O O . ILE A 1 250 ? -5.654 -8.327 -7.794 1.00 98.06 250 ILE A O 1
ATOM 2016 N N . GLU A 1 251 ? -7.639 -9.107 -8.484 1.00 97.19 251 GLU A N 1
ATOM 2017 C CA . GLU A 1 251 ? -7.094 -10.325 -9.099 1.00 97.19 251 GLU A CA 1
ATOM 2018 C C . GLU A 1 251 ? -6.146 -10.004 -10.268 1.00 97.19 251 GLU A C 1
ATOM 2020 O O . GLU A 1 251 ? -5.140 -10.695 -10.444 1.00 97.19 251 GLU A O 1
ATOM 2025 N N . ASN A 1 252 ? -6.406 -8.908 -10.990 1.00 96.62 252 ASN A N 1
ATOM 2026 C CA . ASN A 1 252 ? -5.582 -8.398 -12.089 1.00 96.62 252 ASN A CA 1
ATOM 2027 C C . ASN A 1 252 ? -4.462 -7.432 -11.653 1.00 96.62 252 ASN A C 1
ATOM 2029 O O . ASN A 1 252 ? -3.906 -6.718 -12.491 1.00 96.62 252 ASN A O 1
ATOM 2033 N N . ALA A 1 253 ? -4.105 -7.383 -10.365 1.00 96.62 253 ALA A N 1
ATOM 2034 C CA . ALA A 1 253 ? -2.965 -6.589 -9.914 1.00 96.62 253 ALA A CA 1
ATOM 2035 C C . ALA A 1 253 ? -1.681 -6.981 -10.671 1.00 96.62 253 ALA A C 1
ATOM 2037 O O . ALA A 1 253 ? -1.372 -8.162 -10.848 1.00 96.62 253 ALA A O 1
ATOM 2038 N N . GLU A 1 254 ? -0.901 -5.987 -11.088 1.00 93.44 254 GLU A N 1
ATOM 2039 C CA . GLU A 1 254 ? 0.305 -6.187 -11.897 1.00 93.44 254 GLU A CA 1
ATOM 2040 C C . GLU A 1 254 ? 1.553 -6.268 -11.021 1.00 93.44 254 GLU A C 1
ATOM 2042 O O . GLU A 1 254 ? 1.586 -5.696 -9.935 1.00 93.44 254 GLU A O 1
ATOM 2047 N N . LEU A 1 255 ? 2.607 -6.946 -11.482 1.00 92.75 255 LEU A N 1
ATOM 2048 C CA . LEU A 1 255 ? 3.867 -7.003 -10.739 1.00 92.75 255 LEU A CA 1
ATOM 2049 C C . LEU A 1 255 ? 4.408 -5.585 -10.497 1.00 92.75 255 LEU A C 1
ATOM 2051 O O . LEU A 1 255 ? 4.404 -4.740 -11.396 1.00 92.75 255 LEU A O 1
ATOM 2055 N N . TYR A 1 256 ? 4.883 -5.316 -9.281 1.00 92.62 256 TYR A N 1
ATOM 2056 C CA . TYR A 1 256 ? 5.442 -4.010 -8.966 1.00 92.62 256 TYR A CA 1
ATOM 2057 C C . TYR A 1 256 ? 6.704 -3.771 -9.815 1.00 92.62 256 TYR A C 1
ATOM 2059 O O . TYR A 1 256 ? 7.572 -4.643 -9.855 1.00 92.62 256 TYR A O 1
ATOM 2067 N N . PRO A 1 257 ? 6.859 -2.607 -10.479 1.00 85.44 257 PRO A N 1
ATOM 2068 C CA . PRO A 1 257 ? 8.006 -2.364 -11.347 1.00 85.44 257 PRO A CA 1
ATOM 2069 C C . PRO A 1 257 ? 9.344 -2.538 -10.618 1.00 85.44 257 PRO A C 1
ATOM 2071 O O . PRO A 1 257 ? 9.628 -1.861 -9.621 1.00 85.44 257 PRO A O 1
ATOM 2074 N N . ILE A 1 258 ? 10.185 -3.430 -11.143 1.00 84.00 258 ILE A N 1
ATOM 2075 C CA . ILE A 1 258 ? 11.547 -3.661 -10.660 1.00 84.00 258 ILE A CA 1
ATOM 2076 C C . ILE A 1 258 ? 12.498 -2.940 -11.608 1.00 84.00 258 ILE A C 1
ATOM 2078 O O . ILE A 1 258 ? 12.531 -3.203 -12.807 1.00 84.00 258 ILE A O 1
ATOM 2082 N N . LYS A 1 259 ? 13.286 -2.005 -11.072 1.00 76.19 259 LYS A N 1
ATOM 2083 C CA . LYS A 1 259 ? 14.229 -1.222 -11.874 1.00 76.19 259 LYS A CA 1
ATOM 2084 C C . LYS A 1 259 ? 15.215 -2.149 -12.594 1.00 76.19 259 LYS A C 1
ATOM 2086 O O . LYS A 1 259 ? 15.925 -2.908 -11.943 1.00 76.19 259 LYS A O 1
ATOM 2091 N N . GLY A 1 260 ? 15.289 -2.026 -13.918 1.00 73.06 260 GLY A N 1
ATOM 2092 C CA . GLY A 1 260 ? 16.181 -2.827 -14.762 1.00 73.06 260 GLY A CA 1
ATOM 2093 C C . GLY A 1 260 ? 15.601 -4.171 -15.207 1.00 73.06 260 GLY A C 1
ATOM 2094 O O . GLY A 1 260 ? 16.265 -4.873 -15.962 1.00 73.06 260 GLY A O 1
ATOM 2095 N N . LEU A 1 261 ? 14.383 -4.517 -14.777 1.00 77.88 261 LEU A N 1
ATOM 2096 C CA . LEU A 1 261 ? 13.623 -5.630 -15.328 1.00 77.88 261 LEU A CA 1
ATOM 2097 C C . LEU A 1 261 ? 12.558 -5.071 -16.268 1.00 77.88 261 LEU A C 1
ATOM 2099 O O . LEU A 1 261 ? 11.788 -4.191 -15.887 1.00 77.88 261 LEU A O 1
ATOM 2103 N N . PHE A 1 262 ? 12.516 -5.595 -17.483 1.00 76.25 262 PHE A N 1
ATOM 2104 C CA . PHE A 1 262 ? 11.594 -5.151 -18.517 1.00 76.25 262 PHE A CA 1
ATOM 2105 C C . PHE A 1 262 ? 10.892 -6.360 -19.123 1.00 76.25 262 PHE A C 1
ATOM 2107 O O . PHE A 1 262 ? 11.467 -7.452 -19.170 1.00 76.25 262 PHE A O 1
ATOM 2114 N N . ASN A 1 263 ? 9.649 -6.181 -19.567 1.00 77.56 263 ASN A N 1
ATOM 2115 C CA . ASN A 1 263 ? 8.954 -7.241 -20.273 1.00 77.56 263 ASN A CA 1
ATOM 2116 C C . ASN A 1 263 ? 9.491 -7.301 -21.706 1.00 77.56 263 ASN A C 1
ATOM 2118 O O . ASN A 1 263 ? 9.564 -6.282 -22.384 1.00 77.56 263 ASN A O 1
ATOM 2122 N N . PHE A 1 264 ? 9.852 -8.495 -22.180 1.00 81.12 264 PHE A N 1
ATOM 2123 C CA . PHE A 1 264 ? 10.289 -8.683 -23.565 1.00 81.12 264 PHE A CA 1
ATOM 2124 C C . PHE A 1 264 ? 9.241 -8.172 -24.565 1.00 81.12 264 PHE A C 1
ATOM 2126 O O . PHE A 1 264 ? 9.597 -7.617 -25.601 1.00 81.12 264 PHE A O 1
ATOM 2133 N N . GLY A 1 265 ? 7.956 -8.302 -24.213 1.00 84.06 265 GLY A N 1
ATOM 2134 C CA . GLY A 1 265 ? 6.844 -7.816 -25.022 1.00 84.06 265 GLY A CA 1
ATOM 2135 C C . GLY A 1 265 ? 6.889 -6.316 -25.319 1.00 84.06 265 GLY A C 1
ATOM 2136 O O . GLY A 1 265 ? 6.475 -5.902 -26.397 1.00 84.06 265 GLY A O 1
ATOM 2137 N N . ASP A 1 266 ? 7.454 -5.521 -24.408 1.00 82.81 266 ASP A N 1
ATOM 2138 C CA . ASP A 1 266 ? 7.524 -4.063 -24.542 1.00 82.81 266 ASP A CA 1
ATOM 2139 C C . ASP A 1 266 ? 8.504 -3.624 -25.648 1.00 82.81 266 ASP A C 1
ATOM 2141 O O . ASP A 1 266 ? 8.452 -2.483 -26.097 1.00 82.81 266 ASP A O 1
ATOM 2145 N N . TYR A 1 267 ? 9.382 -4.526 -26.109 1.00 83.88 267 TYR A N 1
ATOM 2146 C CA . TYR A 1 267 ? 10.392 -4.252 -27.136 1.00 83.88 267 TYR A CA 1
ATOM 2147 C C . TYR A 1 267 ? 10.021 -4.771 -28.523 1.00 83.88 267 TYR A C 1
ATOM 2149 O O . TYR A 1 267 ? 10.814 -4.600 -29.446 1.00 83.88 267 TYR A O 1
ATOM 2157 N N . PHE A 1 268 ? 8.862 -5.416 -28.709 1.00 87.75 268 PHE A N 1
ATOM 2158 C CA . PHE A 1 268 ? 8.518 -5.996 -30.012 1.00 87.75 268 PHE A CA 1
ATOM 2159 C C . PHE A 1 268 ? 8.535 -4.960 -31.131 1.00 87.75 268 PHE A C 1
ATOM 2161 O O . PHE A 1 268 ? 9.132 -5.228 -32.166 1.00 87.75 268 PHE A O 1
ATOM 2168 N N . ASP A 1 269 ? 7.965 -3.777 -30.909 1.00 84.00 269 ASP A N 1
ATOM 2169 C CA . ASP A 1 269 ? 7.932 -2.720 -31.924 1.00 84.00 269 ASP A CA 1
ATOM 2170 C C . ASP A 1 269 ? 9.339 -2.203 -32.264 1.00 84.00 269 ASP A C 1
ATOM 2172 O O . ASP A 1 269 ? 9.637 -1.907 -33.422 1.00 84.00 269 ASP A O 1
ATOM 2176 N N . GLU A 1 270 ? 10.229 -2.117 -31.270 1.00 80.69 270 GLU A N 1
ATOM 2177 C CA . GLU A 1 270 ? 11.622 -1.697 -31.460 1.00 80.69 270 GLU A CA 1
ATOM 2178 C C . GLU A 1 270 ? 12.424 -2.764 -32.216 1.00 80.69 270 GLU A C 1
ATOM 2180 O O . GLU A 1 270 ? 13.118 -2.451 -33.182 1.00 80.69 270 GLU A O 1
ATOM 2185 N N . ILE A 1 271 ? 12.282 -4.032 -31.819 1.00 83.62 271 ILE A N 1
ATOM 2186 C CA . ILE A 1 271 ? 12.927 -5.178 -32.468 1.00 83.62 271 ILE A CA 1
ATOM 2187 C C . ILE A 1 271 ? 12.417 -5.335 -33.902 1.00 83.62 271 ILE A C 1
ATOM 2189 O O . ILE A 1 271 ? 13.214 -5.568 -34.806 1.00 83.62 271 ILE A O 1
ATOM 2193 N N . ASP A 1 272 ? 11.111 -5.201 -34.123 1.00 84.62 272 ASP A N 1
ATOM 2194 C CA . ASP A 1 272 ? 10.497 -5.297 -35.445 1.00 84.62 272 ASP A CA 1
ATOM 2195 C C . ASP A 1 272 ? 10.944 -4.136 -36.338 1.00 84.62 272 ASP A C 1
ATOM 2197 O O . ASP A 1 272 ? 11.325 -4.354 -37.485 1.00 84.62 272 ASP A O 1
ATOM 2201 N N . SER A 1 273 ? 11.019 -2.915 -35.798 1.00 80.50 273 SER A N 1
ATOM 2202 C CA . SER A 1 273 ? 11.572 -1.759 -36.516 1.00 80.50 273 SER A CA 1
ATOM 2203 C C . SER A 1 273 ? 13.036 -1.967 -36.906 1.00 80.50 273 SER A C 1
ATOM 2205 O O . SER A 1 273 ? 13.402 -1.661 -38.041 1.00 80.50 273 SER A O 1
ATOM 2207 N N . TYR A 1 274 ? 13.845 -2.516 -35.991 1.00 76.88 274 TYR A N 1
ATOM 2208 C CA . TYR A 1 274 ? 15.249 -2.866 -36.223 1.00 76.88 274 TYR A CA 1
ATOM 2209 C C . TYR A 1 274 ? 15.410 -4.018 -37.226 1.00 76.88 274 TYR A C 1
ATOM 2211 O O . TYR A 1 274 ? 16.345 -4.041 -38.014 1.00 76.88 274 TYR A O 1
ATOM 2219 N N . TYR A 1 275 ? 14.508 -4.997 -37.226 1.00 78.38 275 TYR A N 1
ATOM 2220 C CA . TYR A 1 275 ? 14.543 -6.095 -38.190 1.00 78.38 275 TYR A CA 1
ATOM 2221 C C . TYR A 1 275 ? 14.119 -5.633 -39.593 1.00 78.38 275 TYR A C 1
ATOM 2223 O O . TYR A 1 275 ? 14.740 -5.998 -40.595 1.00 78.38 275 TYR A O 1
ATOM 2231 N N . ASN A 1 276 ? 13.070 -4.808 -39.661 1.00 79.94 276 ASN A N 1
ATOM 2232 C CA . ASN A 1 276 ? 12.457 -4.326 -40.898 1.00 79.94 276 ASN A CA 1
ATOM 2233 C C . ASN A 1 276 ? 13.137 -3.085 -41.489 1.00 79.94 276 ASN A C 1
ATOM 2235 O O . ASN A 1 276 ? 12.671 -2.567 -42.505 1.00 79.94 276 ASN A O 1
ATOM 2239 N N . GLN A 1 277 ? 14.240 -2.613 -40.906 1.00 68.56 277 GLN A N 1
ATOM 2240 C CA . GLN A 1 277 ? 15.042 -1.526 -41.468 1.00 68.56 277 GLN A CA 1
ATOM 2241 C C . GLN A 1 277 ? 14.318 -0.191 -41.568 1.00 68.56 277 GLN A C 1
ATOM 2243 O O . GLN A 1 277 ? 14.588 0.634 -42.447 1.00 68.56 277 GLN A O 1
ATOM 2248 N N . ALA A 1 278 ? 13.401 0.045 -40.634 1.00 64.38 278 ALA A N 1
ATOM 2249 C CA . ALA A 1 278 ? 12.576 1.240 -40.623 1.00 64.38 278 ALA A CA 1
ATOM 2250 C C . ALA A 1 278 ? 13.327 2.480 -40.099 1.00 64.38 278 ALA A C 1
ATOM 2252 O O . ALA A 1 278 ? 12.874 3.602 -40.334 1.00 64.38 278 ALA A O 1
ATOM 2253 N N . LEU A 1 279 ? 14.471 2.314 -39.414 1.00 63.19 279 LEU A N 1
ATOM 2254 C CA . LEU A 1 279 ? 15.160 3.405 -38.706 1.00 63.19 279 LEU A CA 1
ATOM 2255 C C . LEU A 1 279 ? 16.350 4.006 -39.478 1.00 63.19 279 LEU A C 1
ATOM 2257 O O . LEU A 1 279 ? 16.878 5.048 -39.083 1.00 63.19 279 LEU A O 1
ATOM 2261 N N . GLY A 1 280 ? 16.780 3.387 -40.584 1.00 61.00 280 GLY A N 1
ATOM 2262 C CA . GLY A 1 280 ? 17.727 3.957 -41.559 1.00 61.00 280 GLY A CA 1
ATOM 2263 C C . GLY A 1 280 ? 19.204 4.061 -41.136 1.00 61.00 280 GLY A C 1
ATOM 2264 O O . GLY A 1 280 ? 20.047 4.340 -41.986 1.00 61.00 280 GLY A O 1
ATOM 2265 N N . ASN A 1 281 ? 19.542 3.808 -39.866 1.00 59.16 281 ASN A N 1
ATOM 2266 C CA . ASN A 1 281 ? 20.913 3.885 -39.324 1.00 59.16 281 ASN A CA 1
ATOM 2267 C C . ASN A 1 281 ? 21.518 2.518 -38.943 1.00 59.16 281 ASN A C 1
ATOM 2269 O O . ASN A 1 281 ? 22.635 2.457 -38.433 1.00 59.16 281 ASN A O 1
ATOM 2273 N N . GLU A 1 282 ? 20.793 1.427 -39.171 1.00 63.69 282 GLU A N 1
ATOM 2274 C CA . GLU A 1 282 ? 21.074 0.094 -38.612 1.00 63.69 282 GLU A CA 1
ATOM 2275 C C . GLU A 1 282 ? 22.320 -0.589 -39.201 1.00 63.69 282 GLU A C 1
ATOM 2277 O O . GLU A 1 282 ? 22.911 -1.452 -38.561 1.00 63.69 282 GLU A O 1
ATOM 2282 N N . PHE A 1 283 ? 22.776 -0.158 -40.382 1.00 67.19 283 PHE A N 1
ATOM 2283 C CA . PHE A 1 283 ? 24.031 -0.617 -40.997 1.00 67.19 283 PHE A CA 1
ATOM 2284 C C . PHE A 1 283 ? 25.230 0.291 -40.700 1.00 67.19 283 PHE A C 1
ATOM 2286 O O . PHE A 1 283 ? 26.319 0.051 -41.222 1.00 67.19 283 PHE A O 1
ATOM 2293 N N . GLY A 1 284 ? 25.043 1.331 -39.882 1.00 78.88 284 GLY A N 1
ATOM 2294 C CA . GLY A 1 284 ? 26.051 2.349 -39.620 1.00 78.88 284 GLY A CA 1
ATOM 2295 C C . GLY A 1 284 ? 26.297 3.282 -40.808 1.00 78.88 284 GLY A C 1
ATOM 2296 O O . GLY A 1 284 ? 25.833 3.086 -41.930 1.00 78.88 284 GLY A O 1
ATOM 2297 N N . VAL A 1 285 ? 27.045 4.347 -40.551 1.00 88.00 285 VAL A N 1
ATOM 2298 C CA . VAL A 1 285 ? 27.453 5.321 -41.560 1.00 88.00 285 VAL A CA 1
ATOM 2299 C C . VAL A 1 285 ? 28.751 4.856 -42.209 1.00 88.00 285 VAL A C 1
ATOM 2301 O O . VAL A 1 285 ? 29.712 4.515 -41.516 1.00 88.00 285 VAL A O 1
ATOM 2304 N N . SER A 1 286 ? 28.786 4.882 -43.545 1.00 90.00 286 SER A N 1
ATOM 2305 C CA . SER A 1 286 ? 29.992 4.589 -44.330 1.00 90.00 286 SER A CA 1
ATOM 2306 C C . SER A 1 286 ? 31.187 5.398 -43.827 1.00 90.00 286 SER A C 1
ATOM 2308 O O . SER A 1 286 ? 31.115 6.612 -43.608 1.00 90.00 286 SER A O 1
ATOM 2310 N N . THR A 1 287 ? 32.322 4.718 -43.711 1.00 90.94 287 THR A N 1
ATOM 2311 C CA . THR A 1 287 ? 33.610 5.298 -43.324 1.00 90.94 287 THR A CA 1
ATOM 2312 C C . THR A 1 287 ? 34.194 6.211 -44.406 1.00 90.94 287 THR A C 1
ATOM 2314 O O . THR A 1 287 ? 35.157 6.941 -44.165 1.00 90.94 287 THR A O 1
ATOM 2317 N N . GLY A 1 288 ? 33.626 6.178 -45.617 1.00 90.50 288 GLY A N 1
ATOM 2318 C CA . GLY A 1 288 ? 34.150 6.828 -46.816 1.00 90.50 288 GLY A CA 1
ATOM 2319 C C . GLY A 1 288 ? 35.192 5.989 -47.563 1.00 90.50 288 GLY A C 1
ATOM 2320 O O . GLY A 1 288 ? 35.601 6.370 -48.664 1.00 90.50 288 GLY A O 1
ATOM 2321 N N . TRP A 1 289 ? 35.598 4.838 -47.017 1.00 93.88 289 TRP A N 1
ATOM 2322 C CA . TRP A 1 289 ? 36.505 3.896 -47.668 1.00 93.88 289 TRP A CA 1
ATOM 2323 C C . TRP A 1 289 ? 35.766 2.615 -48.047 1.00 93.88 289 TRP A C 1
ATOM 2325 O O .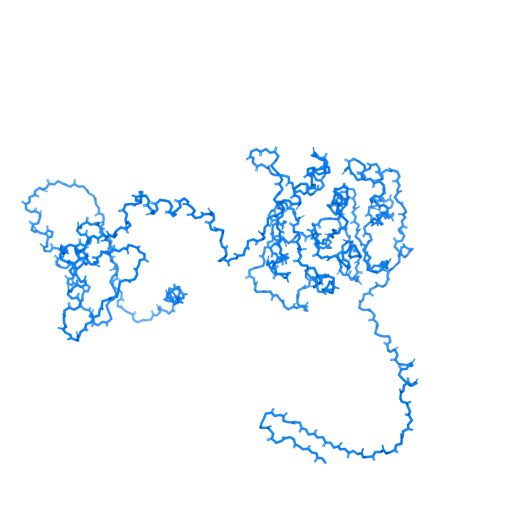 TRP A 1 289 ? 35.510 1.761 -47.208 1.00 93.88 289 TRP A O 1
ATOM 2335 N N . ARG A 1 290 ? 35.516 2.425 -49.348 1.00 89.94 290 ARG A N 1
ATOM 2336 C CA . ARG A 1 290 ? 34.764 1.265 -49.874 1.00 89.94 290 ARG A CA 1
ATOM 2337 C C . ARG A 1 290 ? 35.304 -0.093 -49.418 1.00 89.94 290 ARG A C 1
ATOM 2339 O O . ARG A 1 290 ? 34.538 -1.026 -49.233 1.00 89.94 290 ARG A O 1
ATOM 2346 N N . THR A 1 291 ? 36.623 -0.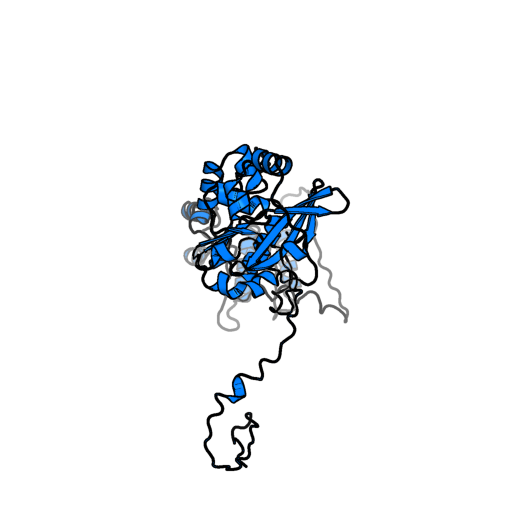214 -49.276 1.00 90.81 291 THR A N 1
ATOM 2347 C CA . THR A 1 291 ? 37.276 -1.450 -48.819 1.00 90.81 291 THR A CA 1
ATOM 2348 C C . THR A 1 291 ? 37.031 -1.733 -47.342 1.00 90.81 291 THR A C 1
ATOM 2350 O O . THR A 1 291 ? 37.086 -2.888 -46.940 1.00 90.81 291 THR A O 1
ATOM 2353 N N . LEU A 1 292 ? 36.790 -0.692 -46.543 1.00 89.56 292 LEU A N 1
ATOM 2354 C CA . LEU A 1 292 ? 36.505 -0.818 -45.122 1.00 89.56 292 LEU A CA 1
ATOM 2355 C C . LEU A 1 292 ? 35.008 -0.965 -44.854 1.00 89.56 292 LEU A C 1
ATOM 2357 O O . LEU A 1 292 ? 34.656 -1.744 -43.985 1.00 89.56 292 LEU A O 1
ATOM 2361 N N . ASP A 1 293 ? 34.146 -0.312 -45.633 1.00 88.44 293 ASP A N 1
ATOM 2362 C CA . ASP A 1 293 ? 32.685 -0.351 -45.450 1.00 88.44 293 ASP A CA 1
ATOM 2363 C C . ASP A 1 293 ? 32.089 -1.768 -45.550 1.00 88.44 293 ASP A C 1
ATOM 2365 O O . ASP A 1 293 ? 31.034 -2.047 -44.987 1.00 88.44 293 ASP A O 1
ATOM 2369 N N . GLY A 1 294 ? 32.772 -2.686 -46.248 1.00 85.56 294 GLY A N 1
ATOM 2370 C CA . GLY A 1 294 ? 32.400 -4.106 -46.289 1.00 85.56 294 GLY A CA 1
ATOM 2371 C C . GLY A 1 294 ? 32.738 -4.889 -45.012 1.00 85.56 294 GLY A C 1
ATOM 2372 O O . GLY A 1 294 ? 32.301 -6.025 -44.866 1.00 85.56 294 GLY A O 1
ATOM 2373 N N . LEU A 1 295 ? 33.530 -4.304 -44.112 1.00 88.88 295 LEU A N 1
ATOM 2374 C CA . LEU A 1 295 ? 33.974 -4.895 -42.846 1.00 88.88 295 LEU A CA 1
ATOM 2375 C C . LEU A 1 295 ? 33.488 -4.100 -41.628 1.00 88.88 295 LEU A C 1
ATOM 2377 O O . LEU A 1 295 ? 33.305 -4.675 -40.560 1.00 88.88 295 LEU A O 1
ATOM 2381 N N . TYR A 1 296 ? 33.335 -2.785 -41.768 1.00 89.62 296 TYR A N 1
ATOM 2382 C CA . TYR A 1 296 ? 33.045 -1.870 -40.678 1.00 89.62 296 TYR A CA 1
ATOM 2383 C C . TYR A 1 296 ? 32.378 -0.590 -41.188 1.00 89.62 296 TYR A C 1
ATOM 2385 O O . TYR A 1 296 ? 32.913 0.093 -42.060 1.00 89.62 296 TYR A O 1
ATOM 2393 N N . ASN A 1 297 ? 31.263 -0.231 -40.558 1.00 90.44 297 ASN A N 1
ATOM 2394 C CA . ASN A 1 297 ? 30.607 1.068 -40.671 1.00 90.44 297 ASN A CA 1
ATOM 2395 C C . ASN A 1 297 ? 30.414 1.647 -39.267 1.00 90.44 297 ASN A C 1
ATOM 2397 O O . ASN A 1 297 ? 30.376 0.916 -38.280 1.00 90.44 297 ASN A O 1
ATOM 2401 N N . VAL A 1 298 ? 30.293 2.968 -39.169 1.00 90.25 298 VAL A N 1
ATOM 2402 C CA . VAL A 1 298 ? 30.244 3.663 -37.879 1.00 90.25 298 VAL A CA 1
ATOM 2403 C C . VAL A 1 298 ? 28.803 3.763 -37.391 1.00 90.25 298 VAL A C 1
ATOM 2405 O O . VAL A 1 298 ? 28.016 4.530 -37.945 1.00 90.25 298 VAL A O 1
ATOM 2408 N N . VAL A 1 299 ? 28.451 3.014 -36.349 1.00 88.25 299 VAL A N 1
ATOM 2409 C CA . VAL A 1 299 ? 27.094 2.998 -35.785 1.00 88.25 299 VAL A CA 1
ATOM 2410 C C . VAL A 1 299 ? 26.991 3.992 -34.616 1.00 88.25 299 VAL A C 1
ATOM 2412 O O . VAL A 1 299 ? 27.795 3.936 -33.682 1.00 88.25 299 VAL A O 1
ATOM 2415 N N . PRO A 1 300 ? 26.029 4.936 -34.630 1.00 83.12 300 PRO A N 1
ATOM 2416 C CA . PRO A 1 300 ? 25.762 5.794 -33.478 1.00 83.12 300 PRO A CA 1
ATOM 2417 C C . PRO A 1 300 ? 25.428 4.989 -32.217 1.00 83.12 300 PRO A C 1
ATOM 2419 O O . PRO A 1 300 ? 24.618 4.072 -32.265 1.00 83.12 300 PRO A O 1
ATOM 2422 N N . GLY A 1 301 ? 25.995 5.381 -31.075 1.00 81.81 301 GLY A N 1
ATOM 2423 C CA . GLY A 1 301 ? 25.757 4.711 -29.789 1.00 81.81 301 GLY A CA 1
ATOM 2424 C C . GLY A 1 301 ? 26.728 3.568 -29.478 1.00 81.81 301 GLY A C 1
ATOM 2425 O O . GLY A 1 301 ? 26.753 3.106 -28.340 1.00 81.81 301 GLY A O 1
ATOM 2426 N N . GLU A 1 302 ? 27.571 3.171 -30.433 1.00 86.38 302 GLU A N 1
ATOM 2427 C CA . GLU A 1 302 ? 28.611 2.160 -30.229 1.00 86.38 302 GLU A CA 1
ATOM 2428 C C . GLU A 1 302 ? 29.986 2.767 -29.910 1.00 86.38 302 GLU A C 1
ATOM 2430 O O . GLU A 1 302 ? 30.296 3.914 -30.247 1.00 86.38 302 GLU A O 1
ATOM 2435 N N . LEU A 1 303 ? 30.838 1.966 -29.261 1.00 89.69 303 LEU A N 1
ATOM 2436 C CA . LEU A 1 303 ? 32.225 2.319 -28.967 1.00 89.69 303 LEU A CA 1
ATOM 2437 C C . LEU A 1 303 ? 33.168 1.755 -30.036 1.00 89.69 303 LEU A C 1
ATOM 2439 O O . LEU A 1 303 ? 33.449 0.558 -30.069 1.00 89.69 303 LEU A O 1
ATOM 2443 N N . THR A 1 304 ? 33.746 2.636 -30.851 1.00 89.44 304 THR A N 1
ATOM 2444 C CA . THR A 1 304 ? 34.815 2.274 -31.791 1.00 89.44 304 THR A CA 1
ATOM 2445 C C . THR A 1 304 ? 36.185 2.374 -31.124 1.00 89.44 304 THR A C 1
ATOM 2447 O O . THR A 1 304 ? 36.611 3.458 -30.723 1.00 89.44 304 THR A O 1
ATOM 2450 N N . ILE A 1 305 ? 36.923 1.263 -31.069 1.00 91.88 305 ILE A N 1
ATOM 2451 C CA . ILE A 1 305 ? 38.295 1.225 -30.545 1.00 91.88 305 ILE A CA 1
ATOM 2452 C C . ILE A 1 305 ? 39.284 1.070 -31.705 1.00 91.88 305 ILE A C 1
ATOM 2454 O O . ILE A 1 305 ? 39.233 0.091 -32.445 1.00 91.88 305 ILE A O 1
ATOM 2458 N N . VAL A 1 306 ? 40.223 2.011 -31.834 1.00 90.38 306 VAL A N 1
ATOM 2459 C CA . VAL A 1 306 ? 41.292 1.974 -32.846 1.00 90.38 306 VAL A CA 1
ATOM 2460 C C . VAL A 1 306 ? 42.628 1.694 -32.167 1.00 90.38 306 VAL A C 1
ATOM 2462 O O . VAL A 1 306 ? 43.075 2.451 -31.307 1.00 90.38 306 VAL A O 1
ATOM 2465 N N . THR A 1 307 ? 43.292 0.614 -32.570 1.00 91.94 307 THR A N 1
ATOM 2466 C CA . THR A 1 307 ? 44.577 0.176 -32.006 1.00 91.94 307 THR A CA 1
ATOM 2467 C C . THR A 1 307 ? 45.571 -0.209 -33.104 1.00 91.94 307 THR A C 1
ATOM 2469 O O . THR A 1 307 ? 45.206 -0.365 -34.265 1.00 91.94 307 THR A O 1
ATOM 2472 N N . GLY A 1 308 ? 46.853 -0.305 -32.756 1.00 90.50 308 GLY A N 1
ATOM 2473 C CA . GLY A 1 308 ? 47.953 -0.503 -33.700 1.00 90.50 308 GLY A CA 1
ATOM 2474 C C . GLY A 1 308 ? 49.303 -0.081 -33.122 1.00 90.50 308 GLY A C 1
ATOM 2475 O O . GLY A 1 308 ? 49.369 0.602 -32.094 1.00 90.50 308 GLY A O 1
ATOM 2476 N N . VAL A 1 309 ? 50.391 -0.464 -33.790 1.00 91.31 309 VAL A N 1
ATOM 2477 C CA . VAL A 1 309 ? 51.765 -0.210 -33.321 1.00 91.31 309 VAL A CA 1
ATOM 2478 C C . VAL A 1 309 ? 52.069 1.297 -33.175 1.00 91.31 309 VAL A C 1
ATOM 2480 O O . VAL A 1 309 ? 51.416 2.129 -33.817 1.00 91.31 309 VAL A O 1
ATOM 2483 N N . PRO A 1 310 ? 53.007 1.711 -32.300 1.00 87.00 310 PRO A N 1
ATOM 2484 C CA . PRO A 1 310 ? 53.404 3.117 -32.191 1.00 87.00 310 PRO A CA 1
ATOM 2485 C C . PRO A 1 310 ? 53.800 3.707 -33.553 1.00 87.00 310 PRO A C 1
ATOM 2487 O O . PRO A 1 310 ? 54.420 3.024 -34.364 1.00 87.00 310 PRO A O 1
ATOM 2490 N N . ASN A 1 311 ? 53.421 4.963 -33.811 1.00 81.75 311 ASN A N 1
ATOM 2491 C CA . ASN A 1 311 ? 53.664 5.676 -35.077 1.00 81.75 311 ASN A CA 1
ATOM 2492 C C . ASN A 1 311 ? 53.078 5.020 -36.348 1.00 81.75 311 ASN A C 1
ATOM 2494 O O . ASN A 1 311 ? 53.516 5.322 -37.453 1.00 81.75 311 ASN A O 1
ATOM 2498 N N . SER A 1 312 ? 52.059 4.162 -36.222 1.00 88.75 312 SER A N 1
ATOM 2499 C CA . SER A 1 312 ? 51.397 3.513 -37.368 1.00 88.75 312 SER A CA 1
ATOM 2500 C C . SER A 1 312 ? 50.323 4.353 -38.072 1.00 88.75 312 SER A C 1
ATOM 2502 O O . SER A 1 312 ? 49.590 3.815 -38.897 1.00 88.75 312 SER A O 1
ATOM 2504 N N . GLY A 1 313 ? 50.157 5.627 -37.709 1.00 86.88 313 GLY A N 1
ATOM 2505 C CA . GLY A 1 313 ? 49.154 6.504 -38.323 1.00 86.88 313 GLY A CA 1
ATOM 2506 C C . GLY A 1 313 ? 47.732 6.408 -37.747 1.00 86.88 313 GLY A C 1
ATOM 2507 O O . GLY A 1 313 ? 46.771 6.719 -38.443 1.00 86.88 313 GLY A O 1
ATOM 2508 N N . LYS A 1 314 ? 47.558 5.928 -36.504 1.00 91.00 314 LYS A N 1
ATOM 2509 C CA . LYS A 1 314 ? 46.222 5.768 -35.883 1.00 91.00 314 LYS A CA 1
ATOM 2510 C C . LYS A 1 314 ? 45.468 7.091 -35.766 1.00 91.00 314 LYS A C 1
ATOM 2512 O O . LYS A 1 314 ? 44.285 7.148 -36.082 1.00 91.00 314 LYS A O 1
ATOM 2517 N N . SER A 1 315 ? 46.155 8.133 -35.305 1.00 86.06 315 SER A N 1
ATOM 2518 C CA . SER A 1 315 ? 45.567 9.458 -35.113 1.00 86.06 315 SER A CA 1
ATOM 2519 C C . SER A 1 315 ? 45.143 10.050 -36.455 1.00 86.06 315 SER A C 1
ATOM 2521 O O . SER A 1 315 ? 44.009 10.487 -36.605 1.00 86.06 315 SER A O 1
ATOM 2523 N N . GLU A 1 316 ? 46.002 9.943 -37.467 1.00 88.25 316 GLU A N 1
ATOM 2524 C CA . GLU A 1 316 ? 45.726 10.382 -38.835 1.00 88.25 316 GLU A CA 1
ATOM 2525 C C . GLU A 1 316 ? 44.543 9.628 -39.454 1.00 88.25 316 GLU A C 1
ATOM 2527 O O . GLU A 1 316 ? 43.736 10.213 -40.178 1.00 88.25 316 GLU A O 1
ATOM 2532 N N . TRP A 1 317 ? 44.417 8.332 -39.160 1.00 91.56 317 TRP A N 1
ATOM 2533 C CA . TRP A 1 317 ? 43.287 7.523 -39.603 1.00 91.56 317 TRP A CA 1
ATOM 2534 C C . TRP A 1 317 ? 41.973 7.966 -38.946 1.00 91.56 317 TRP A C 1
ATOM 2536 O O . TRP A 1 317 ? 40.971 8.135 -39.643 1.00 91.56 317 TRP A O 1
ATOM 2546 N N . ILE A 1 318 ? 41.981 8.217 -37.630 1.00 90.75 318 ILE A N 1
ATOM 2547 C CA . ILE A 1 318 ? 40.815 8.726 -36.888 1.00 90.75 318 ILE A CA 1
ATOM 2548 C C . ILE A 1 318 ? 40.398 10.100 -37.430 1.00 90.75 318 ILE A C 1
ATOM 2550 O O . ILE A 1 318 ? 39.220 10.309 -37.720 1.00 90.75 318 ILE A O 1
ATOM 2554 N N . ASP A 1 319 ? 41.352 11.008 -37.640 1.00 89.50 319 ASP A N 1
ATOM 2555 C CA . ASP A 1 319 ? 41.093 12.343 -38.189 1.00 89.50 319 ASP A CA 1
ATOM 2556 C C . ASP A 1 319 ? 40.453 12.272 -39.585 1.00 89.50 319 ASP A C 1
ATOM 2558 O O . ASP A 1 319 ? 39.506 13.006 -39.893 1.00 89.50 319 ASP A O 1
ATOM 2562 N N . ALA A 1 320 ? 40.939 11.365 -40.438 1.00 91.38 320 ALA A N 1
ATOM 2563 C CA . ALA A 1 320 ? 40.388 11.159 -41.773 1.00 91.38 320 ALA A CA 1
ATOM 2564 C C . ALA A 1 320 ? 38.963 10.585 -41.728 1.00 91.38 320 ALA A C 1
ATOM 2566 O O . ALA A 1 320 ? 38.093 11.055 -42.467 1.00 91.38 320 ALA A O 1
ATOM 2567 N N . LEU A 1 321 ? 38.704 9.629 -40.830 1.00 92.81 321 LEU A N 1
ATOM 2568 C CA . LEU A 1 321 ? 37.373 9.066 -40.616 1.00 92.81 321 LEU A CA 1
ATOM 2569 C C . LEU A 1 321 ? 36.384 10.144 -40.151 1.00 92.81 321 LEU A C 1
ATOM 2571 O O . LEU A 1 321 ? 35.309 10.284 -40.729 1.00 92.81 321 LEU A O 1
ATOM 2575 N N . ILE A 1 322 ? 36.767 10.960 -39.166 1.00 92.75 322 ILE A N 1
ATOM 2576 C CA . ILE A 1 322 ? 35.962 12.086 -38.665 1.00 92.75 322 ILE A CA 1
ATOM 2577 C C . ILE A 1 322 ? 35.588 13.047 -39.797 1.00 92.75 322 ILE A C 1
ATOM 2579 O O . ILE A 1 322 ? 34.424 13.431 -39.932 1.00 92.75 322 ILE A O 1
ATOM 2583 N N . CYS A 1 323 ? 36.555 13.416 -40.641 1.00 90.81 323 CYS A N 1
ATOM 2584 C CA . CYS A 1 323 ? 36.295 14.292 -41.781 1.00 90.81 323 CYS A CA 1
ATOM 2585 C C . CYS A 1 323 ? 35.314 13.659 -42.779 1.00 90.81 323 CYS A C 1
ATOM 2587 O O . CYS A 1 323 ? 34.441 14.354 -43.305 1.00 90.81 323 CYS A O 1
ATOM 2589 N N . ASN A 1 324 ? 35.447 12.356 -43.046 1.00 92.38 324 ASN A N 1
ATOM 2590 C CA . ASN A 1 324 ? 34.544 11.640 -43.943 1.00 92.38 324 ASN A CA 1
ATOM 2591 C C . ASN A 1 324 ? 33.114 11.636 -43.394 1.00 92.38 324 ASN A C 1
ATOM 2593 O O . ASN A 1 324 ? 32.202 12.017 -44.123 1.00 92.38 324 ASN A O 1
ATOM 2597 N N . LEU A 1 325 ? 32.934 11.313 -42.111 1.00 91.31 325 LEU A N 1
ATOM 2598 C CA . LEU A 1 325 ? 31.631 11.297 -41.437 1.00 91.31 325 LEU A CA 1
ATOM 2599 C C . LEU A 1 325 ? 30.992 12.689 -41.352 1.00 91.31 325 LEU A C 1
ATOM 2601 O O . LEU A 1 325 ? 29.787 12.842 -41.556 1.00 91.31 325 LEU A O 1
ATOM 2605 N N . ASN A 1 326 ? 31.789 13.731 -41.090 1.00 91.88 326 ASN A N 1
ATOM 2606 C CA . ASN A 1 326 ? 31.298 15.108 -41.123 1.00 91.88 326 ASN A CA 1
ATOM 2607 C C . ASN A 1 326 ? 30.794 15.481 -42.523 1.00 91.88 326 ASN A C 1
ATOM 2609 O O . ASN A 1 326 ? 29.736 16.088 -42.660 1.00 91.88 326 ASN A O 1
ATOM 2613 N N . ARG A 1 327 ? 31.529 15.093 -43.569 1.00 89.25 327 ARG A N 1
ATOM 2614 C CA . ARG A 1 327 ? 31.162 15.408 -44.950 1.00 89.25 327 ARG A CA 1
ATOM 2615 C C . ARG A 1 327 ? 29.955 14.612 -45.444 1.00 89.25 327 ARG A C 1
ATOM 2617 O O . ARG A 1 327 ? 29.134 15.180 -46.158 1.00 89.25 327 ARG A O 1
ATOM 2624 N N . SER A 1 328 ? 29.884 13.317 -45.144 1.00 87.25 328 SER A N 1
ATOM 2625 C CA . SER A 1 328 ? 28.850 12.419 -45.672 1.00 87.25 328 SER A CA 1
ATOM 2626 C C . SER A 1 328 ? 27.543 12.510 -44.889 1.00 87.25 328 SER A C 1
ATOM 2628 O O . SER A 1 328 ? 26.478 12.543 -45.498 1.00 87.25 328 SER A O 1
ATOM 2630 N N . ALA A 1 329 ? 27.624 12.591 -43.560 1.00 86.56 329 ALA A N 1
ATOM 2631 C CA . ALA A 1 329 ? 26.475 12.519 -42.661 1.00 86.56 329 ALA A CA 1
ATOM 2632 C C . ALA A 1 329 ? 26.295 13.774 -41.789 1.00 86.56 329 ALA A C 1
ATOM 2634 O O . ALA A 1 329 ? 25.378 13.834 -40.973 1.00 86.56 329 ALA A O 1
ATOM 2635 N N . GLY A 1 330 ? 27.156 14.789 -41.927 1.00 89.00 330 GLY A N 1
ATOM 2636 C CA . GLY A 1 330 ? 27.035 16.037 -41.164 1.00 89.00 330 GLY A CA 1
ATOM 2637 C C . GLY A 1 330 ? 27.389 15.904 -39.680 1.00 89.00 330 GLY A C 1
ATOM 2638 O O . GLY A 1 330 ? 27.049 16.794 -38.896 1.00 89.00 330 GLY A O 1
ATOM 2639 N N . TRP A 1 331 ? 28.044 14.810 -39.273 1.00 90.88 331 TRP A N 1
ATOM 2640 C CA . TRP A 1 331 ? 28.343 14.533 -37.867 1.00 90.88 331 TRP A CA 1
ATOM 2641 C C . TRP A 1 331 ? 29.249 15.599 -37.254 1.00 90.88 331 TRP A C 1
ATOM 2643 O O . TRP A 1 331 ? 30.183 16.098 -37.885 1.00 90.88 331 TRP A O 1
ATOM 2653 N N . LYS A 1 332 ? 28.974 15.946 -35.997 1.00 89.75 332 LYS A N 1
ATOM 2654 C CA . LYS A 1 332 ? 29.753 16.910 -35.217 1.00 89.75 332 LYS A CA 1
ATOM 2655 C C . LYS A 1 332 ? 30.509 16.159 -34.134 1.00 89.75 332 LYS A C 1
ATOM 2657 O O . LYS A 1 332 ? 29.917 15.348 -33.431 1.00 89.75 332 LYS A O 1
ATOM 2662 N N . PHE A 1 333 ? 31.792 16.460 -33.989 1.00 87.12 333 PHE A N 1
ATOM 2663 C CA . PHE A 1 333 ? 32.686 15.728 -33.099 1.00 87.12 333 PHE A CA 1
ATOM 2664 C C . PHE A 1 333 ? 33.221 16.633 -31.994 1.00 87.12 333 PHE A C 1
ATOM 2666 O O . PHE A 1 333 ? 33.575 17.786 -32.239 1.00 87.12 333 PHE A O 1
ATOM 2673 N N . ALA A 1 334 ? 33.301 16.085 -30.783 1.00 89.31 334 ALA A N 1
ATOM 2674 C CA . ALA A 1 334 ? 34.101 16.634 -29.698 1.00 89.31 334 ALA A CA 1
ATOM 2675 C C . ALA A 1 334 ? 35.397 15.820 -29.614 1.00 89.31 334 ALA A C 1
ATOM 2677 O O . ALA A 1 334 ? 35.348 14.597 -29.506 1.00 89.31 334 ALA A O 1
ATOM 2678 N N . LEU A 1 335 ? 36.547 16.490 -29.692 1.00 84.94 335 LEU A N 1
ATOM 2679 C CA . LEU A 1 335 ? 37.855 15.836 -29.691 1.00 84.94 335 LEU A CA 1
ATOM 2680 C C . LEU A 1 335 ? 38.562 16.081 -28.362 1.00 84.94 335 LEU A C 1
ATOM 2682 O O . LEU A 1 335 ? 38.752 17.226 -27.955 1.00 84.94 335 LEU A O 1
ATOM 2686 N N . CYS A 1 336 ? 38.977 14.997 -27.711 1.00 84.00 336 CYS A N 1
ATOM 2687 C CA . CYS A 1 336 ? 39.818 15.029 -26.521 1.00 84.00 336 CYS A CA 1
ATOM 2688 C C . CYS A 1 336 ? 41.126 14.298 -26.834 1.00 84.00 336 CYS A C 1
ATOM 2690 O O . CYS A 1 336 ? 41.147 13.076 -26.956 1.00 84.00 336 CYS A O 1
ATOM 2692 N N . SER A 1 337 ? 42.211 15.054 -27.001 1.00 79.62 337 SER A N 1
ATOM 2693 C CA . SER A 1 337 ? 43.546 14.519 -27.274 1.00 79.62 337 SER A CA 1
ATOM 2694 C C . SER A 1 337 ? 44.467 14.823 -26.095 1.00 79.62 337 SER A C 1
ATOM 2696 O O . SER A 1 337 ? 44.763 15.987 -25.826 1.00 79.62 337 SER A O 1
ATOM 2698 N N . MET A 1 338 ? 44.943 13.774 -25.421 1.00 78.88 338 MET A N 1
ATOM 2699 C CA . MET A 1 338 ? 45.852 13.887 -24.271 1.00 78.88 338 MET A CA 1
ATOM 2700 C C . MET A 1 338 ? 47.326 14.039 -24.674 1.00 78.88 338 MET A C 1
ATOM 2702 O O . MET A 1 338 ? 48.137 14.503 -23.877 1.00 78.88 338 MET A O 1
ATOM 2706 N N . GLU A 1 339 ? 47.677 13.671 -25.908 1.00 66.75 339 GLU A N 1
ATOM 2707 C CA . GLU A 1 339 ? 49.066 13.668 -26.390 1.00 66.75 339 GLU A CA 1
ATOM 2708 C C . GLU A 1 339 ? 49.413 14.931 -27.185 1.00 66.75 339 GLU A C 1
ATOM 2710 O O . GLU A 1 339 ? 50.541 15.421 -27.139 1.00 66.75 339 GLU A O 1
ATOM 2715 N N . ASN A 1 340 ? 48.434 15.509 -27.882 1.00 60.97 340 ASN A N 1
ATOM 2716 C CA . ASN A 1 340 ? 48.658 16.621 -28.797 1.00 60.97 340 ASN A CA 1
ATOM 2717 C C . ASN A 1 340 ? 48.032 17.922 -28.273 1.00 60.97 340 ASN A C 1
ATOM 2719 O O . ASN A 1 340 ? 46.836 18.161 -28.432 1.00 60.97 340 ASN A O 1
ATOM 2723 N N . LYS A 1 341 ? 48.865 18.812 -27.711 1.00 53.69 341 LYS A N 1
ATOM 2724 C CA . LYS A 1 341 ? 48.467 20.173 -27.285 1.00 53.69 341 LYS A CA 1
ATOM 2725 C C . LYS A 1 341 ? 48.096 21.115 -28.444 1.00 53.69 341 LYS A C 1
ATOM 2727 O O . LYS A 1 341 ? 47.449 22.125 -28.198 1.00 53.69 341 LYS A O 1
ATOM 2732 N N . LYS A 1 342 ? 48.513 20.813 -29.682 1.00 48.44 342 LYS A N 1
ATOM 2733 C CA . LYS A 1 342 ? 48.366 21.691 -30.866 1.00 48.44 342 LYS A CA 1
ATOM 2734 C C . LYS A 1 342 ? 47.231 21.317 -31.832 1.00 48.44 342 LYS A C 1
ATOM 2736 O O . LYS A 1 342 ? 46.882 22.129 -32.682 1.00 48.44 342 LYS A O 1
ATOM 2741 N N . LEU A 1 343 ? 46.611 20.139 -31.695 1.00 48.62 343 LEU A N 1
ATOM 2742 C CA . LEU A 1 343 ? 45.580 19.668 -32.642 1.00 48.62 343 LEU A CA 1
ATOM 2743 C C . LEU A 1 343 ? 44.323 20.557 -32.687 1.00 48.62 343 LEU A C 1
ATOM 2745 O O . LEU A 1 343 ? 43.640 20.601 -33.707 1.00 48.62 343 LEU A O 1
ATOM 2749 N N . LEU A 1 344 ? 44.036 21.306 -31.618 1.00 47.47 344 LEU A N 1
ATOM 2750 C CA . LEU A 1 344 ? 42.895 22.227 -31.572 1.00 47.47 344 LEU A CA 1
ATOM 2751 C C . LEU A 1 344 ? 43.032 23.411 -32.552 1.00 47.47 344 LEU A C 1
ATOM 2753 O O . LEU A 1 344 ? 42.018 23.956 -32.986 1.00 47.47 344 LEU A O 1
ATOM 2757 N N . GLU A 1 345 ? 44.255 23.798 -32.932 1.00 43.91 345 GLU A N 1
ATOM 2758 C CA . GLU A 1 345 ? 44.498 24.911 -33.862 1.00 43.91 345 GLU A CA 1
ATOM 2759 C C . GLU A 1 345 ? 44.518 24.451 -35.333 1.00 43.91 345 GLU A C 1
ATOM 2761 O O . GLU A 1 345 ? 43.922 25.111 -36.191 1.00 43.91 345 GLU A O 1
ATOM 2766 N N . ASP A 1 346 ? 45.101 23.282 -35.621 1.00 46.19 346 ASP A N 1
ATOM 2767 C CA . ASP A 1 346 ? 45.296 22.779 -36.991 1.00 46.19 346 ASP A CA 1
ATOM 2768 C C . ASP A 1 346 ? 44.012 22.241 -37.643 1.00 46.19 346 ASP A C 1
ATOM 2770 O O . ASP A 1 346 ? 43.782 22.470 -38.835 1.00 46.19 346 ASP A O 1
ATOM 2774 N N . VAL A 1 347 ? 43.121 21.591 -36.881 1.00 50.31 347 VAL A N 1
ATOM 2775 C CA . VAL A 1 347 ? 41.808 21.153 -37.404 1.00 50.31 347 VAL A CA 1
ATOM 2776 C C . VAL A 1 347 ? 40.957 22.371 -37.797 1.00 50.31 347 VAL A C 1
ATOM 2778 O O . VAL A 1 347 ? 40.285 22.357 -38.827 1.00 50.31 347 VAL A O 1
ATOM 2781 N N . SER A 1 348 ? 41.070 23.488 -37.061 1.00 48.28 348 SER A N 1
ATOM 2782 C CA . SER A 1 348 ? 40.399 24.751 -37.406 1.00 48.28 348 SER A CA 1
ATOM 2783 C C . SER A 1 348 ? 40.982 25.427 -38.656 1.00 48.28 348 SER A C 1
ATOM 2785 O O . SER A 1 348 ? 40.252 26.110 -39.381 1.00 48.28 348 SER A O 1
ATOM 2787 N N . GLN A 1 349 ? 42.283 25.267 -38.924 1.00 41.41 349 GLN A N 1
ATOM 2788 C CA . GLN A 1 349 ? 42.935 25.827 -40.113 1.00 41.41 349 GLN A CA 1
ATOM 2789 C C . GLN A 1 349 ? 42.655 25.009 -41.379 1.00 41.41 349 GLN A C 1
ATOM 2791 O O . GLN A 1 349 ? 42.309 25.598 -42.404 1.00 41.41 349 GLN A O 1
ATOM 2796 N N . ARG A 1 350 ? 42.694 23.673 -41.312 1.00 46.38 350 ARG A N 1
ATOM 2797 C CA . ARG A 1 350 ? 42.428 22.805 -42.477 1.00 46.38 350 ARG A CA 1
ATOM 2798 C C . ARG A 1 350 ? 40.975 22.886 -42.960 1.00 46.38 350 ARG A C 1
ATOM 2800 O O . ARG A 1 350 ? 40.728 22.882 -44.168 1.00 46.38 350 ARG A O 1
ATOM 2807 N N . ASP A 1 351 ? 40.020 23.067 -42.045 1.00 47.16 351 ASP A N 1
ATOM 2808 C CA . ASP A 1 351 ? 38.620 23.350 -42.395 1.00 47.16 351 ASP A CA 1
ATOM 2809 C C . ASP A 1 351 ? 38.427 24.741 -43.027 1.00 47.16 351 ASP A C 1
ATOM 2811 O O . ASP A 1 351 ? 37.568 24.924 -43.896 1.00 47.16 351 ASP A O 1
ATOM 2815 N N . LYS A 1 352 ? 39.238 25.737 -42.640 1.00 38.84 352 LYS A N 1
ATOM 2816 C CA . LYS A 1 352 ? 39.230 27.072 -43.266 1.00 38.84 352 LYS A CA 1
ATOM 2817 C C . LYS A 1 352 ? 39.833 27.051 -44.669 1.00 38.84 352 LYS A C 1
ATOM 2819 O O . LYS A 1 352 ? 39.251 27.653 -45.570 1.00 38.84 352 LYS A O 1
ATOM 2824 N N . GLU A 1 353 ? 40.935 26.336 -44.881 1.00 35.75 353 GLU A N 1
ATOM 2825 C CA . GLU A 1 353 ? 41.572 26.210 -46.200 1.00 35.75 353 GLU A CA 1
ATOM 2826 C C . GLU A 1 353 ? 40.684 25.461 -47.205 1.00 35.75 353 GLU A C 1
ATOM 2828 O O . GLU A 1 353 ? 40.553 25.891 -48.351 1.00 35.75 353 GLU A O 1
ATOM 2833 N N . ARG A 1 354 ? 39.960 24.413 -46.781 1.00 41.25 354 ARG A N 1
ATOM 2834 C CA . ARG A 1 354 ? 38.975 23.736 -47.650 1.00 41.25 354 ARG A CA 1
ATOM 2835 C C . ARG A 1 354 ? 37.734 24.580 -47.949 1.00 41.25 354 ARG A C 1
ATOM 2837 O O . ARG A 1 354 ? 37.188 24.482 -49.049 1.00 41.25 354 ARG A O 1
ATOM 2844 N N . ARG A 1 355 ? 37.296 25.444 -47.023 1.00 39.06 355 ARG A N 1
ATOM 2845 C CA . ARG A 1 355 ? 36.219 26.419 -47.290 1.00 39.06 355 ARG A CA 1
ATOM 2846 C C . ARG A 1 355 ? 36.646 27.516 -48.267 1.00 39.06 355 ARG A C 1
ATOM 2848 O O . ARG A 1 355 ? 35.808 27.972 -49.037 1.00 39.06 355 ARG A O 1
ATOM 2855 N N . LEU A 1 356 ? 37.925 27.892 -48.293 1.00 34.81 356 LEU A N 1
ATOM 2856 C CA . LEU A 1 356 ? 38.465 28.856 -49.259 1.00 34.81 356 LEU A CA 1
ATOM 2857 C C . LEU A 1 356 ? 38.421 28.317 -50.698 1.00 34.81 356 LEU A C 1
ATOM 2859 O O . LEU A 1 356 ? 37.983 29.038 -51.592 1.00 34.81 356 LEU A O 1
ATOM 2863 N N . VAL A 1 357 ? 38.739 27.037 -50.918 1.00 34.12 357 VAL A N 1
ATOM 2864 C CA . VAL A 1 357 ? 38.694 26.422 -52.262 1.00 34.12 357 VAL A CA 1
ATOM 2865 C C . VAL A 1 357 ? 37.261 26.286 -52.802 1.00 34.12 357 VAL A C 1
ATOM 2867 O O . VAL A 1 357 ? 37.036 26.455 -53.997 1.00 34.12 357 VAL A O 1
ATOM 2870 N N . ASN A 1 358 ? 36.266 26.091 -51.930 1.00 30.50 358 ASN A N 1
ATOM 2871 C CA . ASN A 1 358 ? 34.851 26.050 -52.328 1.00 30.50 358 ASN A CA 1
ATOM 2872 C C . ASN A 1 358 ? 34.171 27.432 -52.374 1.00 30.50 358 ASN A C 1
ATOM 2874 O O . ASN A 1 358 ? 33.042 27.538 -52.842 1.00 30.50 358 ASN A O 1
ATOM 2878 N N . SER A 1 359 ? 34.840 28.499 -51.919 1.00 28.53 359 SER A N 1
ATOM 2879 C CA . SER A 1 359 ? 34.290 29.865 -51.926 1.00 28.53 359 SER A CA 1
ATOM 2880 C C . SER A 1 359 ? 34.452 30.610 -53.260 1.00 28.53 359 SER A C 1
ATOM 2882 O O . SER A 1 359 ? 33.876 31.684 -53.430 1.00 28.53 359 SER A O 1
ATOM 2884 N N . ALA A 1 360 ? 35.183 30.041 -54.227 1.00 29.70 360 ALA A N 1
ATOM 2885 C CA . ALA A 1 360 ? 35.376 30.634 -55.554 1.00 29.70 360 ALA A CA 1
ATOM 2886 C C . ALA A 1 360 ? 34.213 30.383 -56.537 1.00 29.70 360 ALA A C 1
ATOM 2888 O O . ALA A 1 360 ? 34.209 30.942 -57.632 1.00 29.70 360 ALA A O 1
ATOM 2889 N N . LEU A 1 361 ? 33.199 29.599 -56.161 1.00 28.58 361 LEU A N 1
ATOM 2890 C CA . LEU A 1 361 ? 31.990 29.395 -56.959 1.00 28.58 361 LEU A CA 1
ATOM 2891 C C . LEU A 1 361 ? 30.756 29.572 -56.064 1.00 28.58 361 LEU A C 1
ATOM 2893 O O . LEU A 1 361 ? 30.525 28.796 -55.146 1.00 28.58 361 LEU A O 1
ATOM 2897 N N . SER A 1 362 ? 29.957 30.597 -56.383 1.00 24.27 362 SER A N 1
ATOM 2898 C CA . SER A 1 362 ? 28.651 30.939 -55.796 1.00 24.27 362 SER A CA 1
ATOM 2899 C C . SER A 1 362 ? 28.660 31.674 -54.437 1.00 24.27 362 SER A C 1
ATOM 2901 O O . SER A 1 362 ? 28.402 31.115 -53.370 1.00 24.27 362 SER A O 1
ATOM 2903 N N . LEU A 1 363 ? 28.790 33.007 -54.512 1.00 28.09 363 LEU A N 1
ATOM 2904 C CA . LEU A 1 363 ? 28.146 33.924 -53.566 1.00 28.09 363 LEU A CA 1
ATOM 2905 C C . LEU A 1 363 ? 26.617 33.735 -53.606 1.00 28.09 363 LEU A C 1
ATOM 2907 O O . LEU A 1 363 ? 25.994 34.069 -54.611 1.00 28.09 363 LEU A O 1
ATOM 2911 N N . ARG A 1 364 ? 26.005 33.357 -52.478 1.00 24.91 364 ARG A N 1
ATOM 2912 C CA . ARG A 1 364 ? 24.758 33.959 -51.962 1.00 24.91 364 ARG A CA 1
ATOM 2913 C C . ARG A 1 364 ? 24.607 33.622 -50.476 1.00 24.91 364 ARG A C 1
ATOM 2915 O O . ARG A 1 364 ? 24.625 32.468 -50.070 1.00 24.91 364 ARG A O 1
ATOM 2922 N N . ARG A 1 365 ? 24.533 34.679 -49.667 1.00 26.38 365 ARG A N 1
ATOM 2923 C CA . ARG A 1 365 ? 24.390 34.667 -48.206 1.00 26.38 365 ARG A CA 1
ATOM 2924 C C . ARG A 1 365 ? 23.033 34.100 -47.784 1.00 26.38 365 ARG A C 1
ATOM 2926 O O . ARG A 1 365 ? 22.032 34.561 -48.318 1.00 26.38 365 ARG A O 1
ATOM 2933 N N . SER A 1 366 ? 23.018 33.325 -46.698 1.00 25.89 366 SER A N 1
ATOM 2934 C CA . SER A 1 366 ? 22.241 33.685 -45.497 1.00 25.89 366 SER A CA 1
ATOM 2935 C C . SER A 1 366 ? 22.525 32.755 -44.305 1.00 25.89 366 SER A C 1
ATOM 2937 O O . SER A 1 366 ? 22.249 31.566 -44.367 1.00 25.89 366 SER A O 1
ATOM 2939 N N . ASN A 1 367 ? 23.003 33.386 -43.225 1.00 31.19 367 ASN A N 1
ATOM 2940 C CA . ASN A 1 367 ? 22.831 33.079 -41.797 1.00 31.19 367 ASN A CA 1
ATOM 2941 C C . ASN A 1 367 ? 23.381 31.768 -41.196 1.00 31.19 367 ASN A C 1
ATOM 2943 O O . ASN A 1 367 ? 22.877 30.681 -41.440 1.00 31.19 367 ASN A O 1
ATOM 2947 N N . GLY A 1 368 ? 24.328 31.915 -40.258 1.00 27.42 368 GLY A N 1
ATOM 2948 C CA . GLY A 1 368 ? 24.677 30.881 -39.278 1.00 27.42 368 GLY A CA 1
ATOM 2949 C C . GLY A 1 368 ? 25.874 31.270 -38.407 1.00 27.42 368 GLY A C 1
ATOM 2950 O O . GLY A 1 368 ? 26.996 31.345 -38.898 1.00 27.42 368 GLY A O 1
ATOM 2951 N N . GLN A 1 369 ? 25.622 31.557 -37.127 1.00 26.19 369 GLN A N 1
ATOM 2952 C CA . GLN A 1 369 ? 26.588 31.998 -36.113 1.00 26.19 369 GLN A CA 1
ATOM 2953 C C . GLN A 1 369 ? 27.735 31.001 -35.872 1.00 26.19 369 GLN A C 1
ATOM 2955 O O . GLN A 1 369 ? 27.537 29.792 -35.794 1.00 26.19 369 GLN A O 1
ATOM 2960 N N . LEU A 1 370 ? 28.936 31.549 -35.669 1.00 23.38 370 LEU A N 1
ATOM 2961 C CA . LEU A 1 370 ? 30.128 30.848 -35.198 1.00 23.38 370 LEU A CA 1
ATOM 2962 C C . LEU A 1 370 ? 30.156 30.918 -33.657 1.00 23.38 370 LEU A C 1
ATOM 2964 O O . LEU A 1 370 ? 30.281 32.014 -33.110 1.00 23.38 370 LEU A O 1
ATOM 2968 N N . VAL A 1 371 ? 30.054 29.790 -32.945 1.00 26.61 371 VAL A N 1
ATOM 2969 C CA . VAL A 1 371 ? 30.278 29.761 -31.485 1.00 26.61 371 VAL A CA 1
ATOM 2970 C C . VAL A 1 371 ? 31.767 29.542 -31.226 1.00 26.61 371 VAL A C 1
ATOM 2972 O O . VAL A 1 371 ? 32.346 28.535 -31.625 1.00 26.61 371 VAL A O 1
ATOM 2975 N N . ARG A 1 372 ? 32.393 30.533 -30.589 1.00 23.78 372 ARG A N 1
ATOM 2976 C CA . ARG A 1 372 ? 33.813 30.586 -30.225 1.00 23.78 372 ARG A CA 1
ATOM 2977 C C . ARG A 1 372 ? 33.930 30.196 -28.748 1.00 23.78 372 ARG A C 1
ATOM 2979 O O . ARG A 1 372 ? 33.387 30.904 -27.906 1.00 23.78 372 ARG A O 1
ATOM 2986 N N . LEU A 1 373 ? 34.611 29.097 -28.426 1.00 27.88 373 LEU A N 1
ATOM 2987 C CA . LEU A 1 373 ? 34.927 28.749 -27.036 1.00 27.88 373 LEU A CA 1
ATOM 2988 C C . LEU A 1 373 ? 36.171 29.520 -26.572 1.00 27.88 373 LEU A C 1
ATOM 2990 O O . LEU A 1 373 ? 37.187 29.579 -27.263 1.00 27.88 373 LEU A O 1
ATOM 2994 N N . LEU A 1 374 ? 36.022 30.177 -25.421 1.00 25.72 374 LEU A N 1
ATOM 2995 C CA . LEU A 1 374 ? 36.995 31.047 -24.768 1.00 25.72 374 LEU A CA 1
ATOM 2996 C C . LEU A 1 374 ? 38.143 30.238 -24.159 1.00 25.72 374 LEU A C 1
ATOM 2998 O O . LEU A 1 374 ? 37.921 29.340 -23.353 1.00 25.72 374 LEU A O 1
ATOM 3002 N N . HIS A 1 375 ? 39.372 30.639 -24.474 1.00 25.02 375 HIS A N 1
ATOM 3003 C CA . HIS A 1 375 ? 40.568 30.250 -23.738 1.00 25.02 375 HIS A CA 1
ATOM 3004 C C . HIS A 1 375 ? 40.749 31.244 -22.578 1.00 25.02 375 HIS A C 1
ATOM 3006 O O . HIS A 1 375 ? 41.001 32.425 -22.818 1.00 25.02 375 HIS A O 1
ATOM 3012 N N . LYS A 1 376 ? 40.612 30.800 -21.322 1.00 26.91 376 LYS A N 1
ATOM 3013 C CA . LYS A 1 376 ? 41.071 31.561 -20.148 1.00 26.91 376 LYS A CA 1
ATOM 3014 C C . LYS A 1 376 ? 42.332 30.903 -19.600 1.00 26.91 376 LYS A C 1
ATOM 3016 O O . LYS A 1 376 ? 42.289 29.845 -18.987 1.00 26.91 376 LYS A O 1
ATOM 3021 N N . SER A 1 377 ? 43.461 31.553 -19.850 1.00 31.81 377 SER A N 1
ATOM 3022 C CA . SER A 1 377 ? 44.698 31.393 -19.093 1.00 31.81 377 SER A CA 1
ATOM 3023 C C . SER A 1 377 ? 44.527 32.057 -17.726 1.00 31.81 377 SER A C 1
ATOM 3025 O O . SER A 1 377 ? 44.244 33.253 -17.666 1.00 31.81 377 SER A O 1
ATOM 3027 N N . GLY A 1 378 ? 44.703 31.310 -16.641 1.00 26.34 378 GLY A N 1
ATOM 3028 C CA . GLY A 1 378 ? 44.696 31.873 -15.293 1.00 26.34 378 GLY A CA 1
ATOM 3029 C C . GLY A 1 378 ? 44.398 30.816 -14.244 1.00 26.34 378 GLY A C 1
ATOM 3030 O O . GLY A 1 378 ? 43.292 30.303 -14.170 1.00 26.34 378 GLY A O 1
ATOM 3031 N N . SER A 1 379 ? 45.420 30.494 -13.464 1.00 39.97 379 SER A N 1
ATOM 3032 C CA . SER A 1 379 ? 45.398 29.685 -12.249 1.00 39.97 379 SER A CA 1
ATOM 3033 C C . SER A 1 379 ? 44.224 29.998 -11.311 1.00 39.97 379 SER A C 1
ATOM 3035 O O . SER A 1 379 ? 44.030 31.156 -10.945 1.00 39.97 379 SER A O 1
ATOM 3037 N N . GLY A 1 380 ? 43.546 28.947 -10.842 1.00 39.94 380 GLY A N 1
ATOM 3038 C CA . GLY A 1 380 ? 42.641 28.985 -9.691 1.00 39.94 380 GLY A CA 1
ATOM 3039 C C . GLY A 1 380 ? 41.173 28.735 -10.039 1.00 39.94 380 GLY A C 1
ATOM 3040 O O . GLY A 1 380 ? 40.570 29.507 -10.774 1.00 39.94 380 GLY A O 1
ATOM 3041 N N . ALA A 1 381 ? 40.615 27.686 -9.427 1.00 36.09 381 ALA A N 1
ATOM 3042 C CA . ALA A 1 381 ? 39.198 27.308 -9.380 1.00 36.09 381 ALA A CA 1
ATOM 3043 C C . ALA A 1 381 ? 38.587 26.682 -10.653 1.00 36.09 381 ALA A C 1
ATOM 3045 O O . ALA A 1 381 ? 37.948 27.352 -11.458 1.00 36.09 381 ALA A O 1
ATOM 3046 N N . CYS A 1 382 ? 38.713 25.356 -10.771 1.00 28.80 382 CYS A N 1
ATOM 3047 C CA . CYS A 1 382 ? 37.728 24.471 -11.413 1.00 28.80 382 CYS A CA 1
ATOM 3048 C C . CYS A 1 382 ? 37.982 23.031 -10.939 1.00 28.80 382 CYS A C 1
ATOM 3050 O O . CYS A 1 382 ? 38.535 22.215 -11.668 1.00 28.80 382 CYS A O 1
ATOM 3052 N N . GLU A 1 383 ? 37.615 22.739 -9.690 1.00 31.42 383 GLU A N 1
ATOM 3053 C CA . GLU A 1 383 ? 37.620 21.371 -9.145 1.00 31.42 383 GLU A CA 1
ATOM 3054 C C . GLU A 1 383 ? 36.200 20.784 -9.010 1.00 31.42 383 GLU A C 1
ATOM 3056 O O . GLU A 1 383 ? 36.046 19.630 -8.639 1.00 31.42 383 GLU A O 1
ATOM 3061 N N . GLU A 1 384 ? 35.143 21.516 -9.389 1.00 31.73 384 GLU A N 1
ATOM 3062 C CA . GLU A 1 384 ? 33.759 21.095 -9.096 1.00 31.73 384 GLU A CA 1
ATOM 3063 C C . GLU A 1 384 ? 32.884 20.729 -10.305 1.00 31.73 384 GLU A C 1
ATOM 3065 O O . GLU A 1 384 ? 31.726 20.380 -10.120 1.00 31.73 384 GLU A O 1
ATOM 3070 N N . THR A 1 385 ? 33.390 20.725 -11.544 1.00 32.59 385 THR A N 1
ATOM 3071 C CA . THR A 1 385 ? 32.529 20.433 -12.722 1.00 32.59 385 THR A CA 1
ATOM 3072 C C . THR A 1 385 ? 32.964 19.247 -13.585 1.00 32.59 385 THR A C 1
ATOM 3074 O O . THR A 1 385 ? 32.288 18.918 -14.553 1.00 32.59 385 THR A O 1
ATOM 3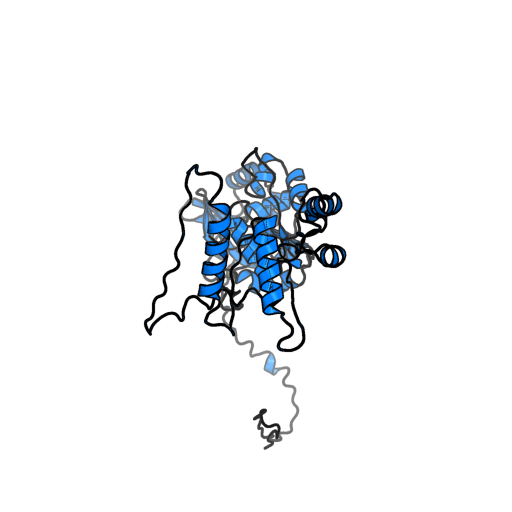077 N N . PHE A 1 386 ? 34.040 18.541 -13.218 1.00 27.94 386 PHE A N 1
ATOM 3078 C CA . PHE A 1 386 ? 34.479 17.310 -13.902 1.00 27.94 386 PHE A CA 1
ATOM 3079 C C . PHE A 1 386 ? 34.089 16.009 -13.171 1.00 27.94 386 PHE A C 1
ATOM 3081 O O . PHE A 1 386 ? 34.268 14.920 -13.717 1.00 27.94 386 PHE A O 1
ATOM 3088 N N . GLY A 1 387 ? 33.518 16.099 -11.963 1.00 27.19 387 GLY A N 1
ATOM 3089 C CA . GLY A 1 387 ? 33.173 14.938 -11.132 1.00 27.19 387 GLY A CA 1
ATOM 3090 C C . GLY A 1 387 ? 31.927 14.152 -11.566 1.00 27.19 387 GLY A C 1
ATOM 3091 O O . GLY A 1 387 ? 31.805 12.979 -11.218 1.00 27.19 387 GLY A O 1
ATOM 3092 N N . GLU A 1 388 ? 31.015 14.743 -12.344 1.00 29.92 388 GLU A N 1
ATOM 3093 C CA . GLU A 1 388 ? 29.733 14.094 -12.683 1.00 29.92 388 GLU A CA 1
ATOM 3094 C C . GLU A 1 388 ? 29.724 13.325 -14.011 1.00 29.92 388 GLU A C 1
ATOM 3096 O O . GLU A 1 388 ? 28.894 12.436 -14.192 1.00 29.92 388 GLU A O 1
ATOM 3101 N N . ILE A 1 389 ? 30.673 13.570 -14.919 1.00 29.41 389 ILE A N 1
ATOM 3102 C CA . ILE A 1 389 ? 30.723 12.849 -16.206 1.00 29.41 389 ILE A CA 1
ATOM 3103 C C . ILE A 1 389 ? 31.418 11.481 -16.056 1.00 29.41 389 ILE A C 1
ATOM 3105 O O . ILE A 1 389 ? 31.129 10.546 -16.800 1.00 29.41 389 ILE A O 1
ATOM 3109 N N . HIS A 1 390 ? 32.260 11.296 -15.034 1.00 27.23 390 HIS A N 1
ATOM 3110 C CA . HIS A 1 390 ? 33.077 10.086 -14.892 1.00 27.23 390 HIS A CA 1
ATOM 3111 C C . HIS A 1 390 ? 32.389 8.879 -14.226 1.00 27.23 390 HIS A C 1
ATOM 3113 O O . HIS A 1 390 ? 33.004 7.819 -14.128 1.00 27.23 390 HIS A O 1
ATOM 3119 N N . LYS A 1 391 ? 31.118 8.985 -13.808 1.00 27.98 391 LYS A N 1
ATOM 3120 C CA . LYS A 1 391 ? 30.375 7.872 -13.175 1.00 27.98 391 LYS A CA 1
ATOM 3121 C C . LYS A 1 391 ? 29.385 7.132 -14.082 1.00 27.98 391 LYS A C 1
ATOM 3123 O O . LYS A 1 391 ? 28.736 6.206 -13.611 1.00 27.98 391 LYS A O 1
ATOM 3128 N N . LYS A 1 392 ? 29.273 7.486 -15.368 1.00 29.58 392 LYS A N 1
ATOM 3129 C CA . LYS A 1 392 ? 28.347 6.821 -16.312 1.00 29.58 392 LYS A CA 1
ATOM 3130 C C . LYS A 1 392 ? 29.003 6.061 -17.470 1.00 29.58 392 LYS A C 1
ATOM 3132 O O . LYS A 1 392 ? 28.285 5.584 -18.336 1.00 29.58 392 LYS A O 1
ATOM 3137 N N . ALA A 1 393 ? 30.328 5.908 -17.477 1.00 29.77 393 ALA A N 1
ATOM 3138 C CA . ALA A 1 393 ? 31.051 5.243 -18.571 1.00 29.77 393 ALA A CA 1
ATOM 3139 C C . ALA A 1 393 ? 31.942 4.069 -18.120 1.00 29.77 393 ALA A C 1
ATOM 3141 O O . ALA A 1 393 ? 32.912 3.738 -18.795 1.00 29.77 393 ALA A O 1
ATOM 3142 N N . ILE A 1 394 ? 31.632 3.445 -16.981 1.00 32.66 394 ILE A N 1
ATOM 3143 C CA . ILE A 1 394 ? 32.168 2.121 -16.639 1.00 32.66 394 ILE A CA 1
ATOM 3144 C C . ILE A 1 394 ? 30.998 1.258 -16.170 1.00 32.66 394 ILE A C 1
ATOM 3146 O O . ILE A 1 394 ? 30.693 1.205 -14.979 1.00 32.66 394 ILE A O 1
ATOM 3150 N N . LEU A 1 395 ? 30.326 0.649 -17.143 1.00 32.16 395 LEU A N 1
ATOM 3151 C CA . LEU A 1 395 ? 29.768 -0.699 -17.095 1.00 32.16 395 LEU A CA 1
ATOM 3152 C C . LEU A 1 395 ? 29.911 -1.288 -18.496 1.00 32.16 395 LEU A C 1
ATOM 3154 O O . LEU A 1 395 ? 29.570 -0.552 -19.450 1.00 32.16 395 LEU A O 1
#

pLDDT: mean 79.2, std 23.52, range [23.38, 98.62]

Radius of gyration: 35.27 Å; chains: 1; bounding box: 82×64×100 Å

Organism: Actinidia chinensis var. chinensis (NCBI:txid1590841)

Sequence (395 aa):
MWVCFRAKCGWRGTTSAFADGKSTYELMNRTTQRQKSKYKVISEESLELEPLCNELVAYFAERSISLETLQRNTVMQRRYGGQIVIAFPYRRNGVLVNCKYRDANKRFSQEKDTEKIFYGLDDIKDASDIIIVEGEMDKLAMEEAGFRNCVSVPNGAPPSVSNKDLPSEEEDTNYQYLWSCKEYLEKTSRIILATDGDPPGQALAEELARRLGRERCWRVKWPRKNDVDHFKDANEVLMLLGAGVLKEVIENAELYPIKGLFNFGDYFDEIDSYYNQALGNEFGVSTGWRTLDGLYNVVPGELTIVTGVPNSGKSEWIDALICNLNRSAGWKFALCSMENKKLLEDVSQRDKERRLVNSALSLRRSNGQLVRLLHKSGSGACEETFGEIHKKAIL